Protein AF-0000000078171891 (afdb_homodimer)

Secondary structure (DSSP, 8-state):
-----HHHHHHHHTEEESS-S-SS----EEEEEEE-SS--TTHHHHHHHHTT-TTSEEEEEE--TT------TTSTTTT-B-------TTSHHHHHHHHHHHHHHHTSTTEEEEEEEETT-EESS-HHHHHHHHHT-SSBB---B---STTTGGG--GGGTTTS-GGG--B--S--EEEHHHHHHHHH--SSHHHHHHH--TTS-GGGTHHHHHHHHH-GGGB-SS-SEEE--TT-SSS---B-GGG--HHHHHHHHHS--EEETTEEES---SEEE-B-GGGHHHHHHHIIIII---/-----HHHHHHHHTEEESS-S-SS----EEEEEEE-SS--TTHHHHHHHHTT-TTSEEEEEE--TT------TTSTTTT-B-------TTSHHHHHHHHHHHHHHHTSTTEEEEEEEETT-EESS-HHHHHHHHHT-SSBEE--B---STTTGGG--GGGTTTS-GGG--B--S-EEEEHHHHHHHHH--SSHHHHHHH--TTS-GGGTHHHHHHHHH-GGGB-SS-SEEE--TT-SSS---B-GGG--HHHHHHHHHS--EEETTEEES---SEEE-B-GGGHHHHHHHIIIII---

Foldseek 3Di:
DDPDDLVRLLVLLLDDDPPPDDPDDAQAAAEEEEEEQEDQLQQVQVQLLCPPVPRRYAYAYAHDQPYDDDDDPPGSCPPRYDPYYDADWLACSVLSRVLSRLSVQSNDVSYFKYWYHYSQKHFQAGNVVVSVVLVPDQAKAWAWDQDDDCLWLVQDDCQLPPLADSVLWTFTDLIIMGTNVLSSVSSVDDRNSVSCNVRRGPPNRSSGTRSSSVCCVPPVVRYQNHHQEDFACPVDDPDTDEAACVRDDLVNSCCVQAVDFDDGVNHTDSRRHRMYDGYDSRNNVVCVVCCCVRHVRD/DDPDDLVRLLVLLLDDDPPPDDPDDAQAAAEEEEEEQEDQLQQVQVQLLCPPVPRRYAYAYAHDQPYDDDDDPVGSCPPRYDPYYDADFLACSVLSRVLSRLSVQSNDVSYFKYWYHYSQKHFQAGNVVVSVVLVPDQAKAWAWDQDDDCLWLVQDDCQLPPLADSVLWTFTDLIIMGTNVLSSVSSVDDRNSVSCNVRRGPPNRSSGTRSSSVCCVPPVVRHQNHHQEDFACVVDDPDTDEAACVQDDLVNSCCVQAVDWDDGVNHTDSRRHRMYDDYDSRNNVVCVVCCCVRHVRD

Sequence (596 aa):
MHNMNDVELFWRASFVPQIKTYPYRRVPKIAFMFLTKGPLPFAPLWERFFKGNEGLYSIYMHSLPSYVADYPPTSVFYKRQIPSKVAEWGMMSMCDAERRLLANALLDLSNERFILLSESCIPVQNFTTAYSYISHSRYSFMGSFDENGPYGRGRYNPNMAPEVNLTEWRKGAQWFEVNRELAVAIIQDSKYYPKFKKFCRPACYVDEHYFPTMLSINFPRLMANRTLTWVDWSRGGAHPATFGKNDVSERFFKKIIEGTNCTYNDQPTTRCFLFARKFAPSALEPLLALASRVFGIHMHNMNDVELFWRASFVPQIKTYPYRRVPKIAFMFLTKGPLPFAPLWERFFKGNEGLYSIYMHSLPSYVADYPPTSVFYKRQIPSKVAEWGMMSMCDAERRLLANALLDLSNERFILLSESCIPVQNFTTAYSYISHSRYSFMGSFDENGPYGRGRYNPNMAPEVNLTEWRKGAQWFEVNRELAVAIIQDSKYYPKFKKFCRPACYVDEHYFPTMLSINFPRLMANRTLTWVDWSRGGAHPATFGKNDVSERFFKKIIEGTNCTYNDQPTTRCFLFARKFAPSALEPLLALASRVFGIH

Radius of gyration: 30.43 Å; Cα contacts (8 Å, |Δi|>4): 1142; chains: 2; bounding box: 47×92×66 Å

Organism: Punica granatum (NCBI:txid22663)

pLDDT: mean 94.01, std 7.21, range [57.88, 98.94]

Solvent-accessible surface area (backbone atoms only — not comparable to full-atom values): 32105 Å² total; per-residue (Å²): 136,85,89,65,52,70,64,47,38,35,33,62,26,24,47,40,55,66,37,80,72,70,78,59,94,77,62,68,15,38,28,43,30,34,52,30,74,51,76,53,68,42,47,70,55,50,46,32,39,50,55,93,46,79,72,44,53,46,62,39,30,40,30,28,64,86,49,76,88,82,56,55,85,89,40,84,63,35,90,26,67,52,99,46,59,76,58,41,89,34,32,60,39,38,46,49,50,51,36,51,50,46,26,61,49,45,67,42,82,45,40,44,34,38,35,49,39,46,46,34,43,45,74,58,44,22,46,69,58,48,50,52,55,57,72,70,44,84,50,21,24,34,20,43,37,79,42,91,42,71,83,31,56,58,42,64,47,79,78,36,44,87,85,44,44,78,90,55,48,22,32,23,64,72,48,33,34,35,37,47,73,55,46,40,52,61,53,49,52,70,75,58,50,61,43,44,60,70,58,28,44,76,91,39,30,28,52,27,28,48,62,30,16,53,44,49,71,76,40,51,89,39,48,60,48,34,41,41,59,42,66,44,57,87,82,45,82,96,55,62,51,72,37,34,46,89,57,64,47,72,69,54,50,45,45,63,50,70,63,39,84,31,67,54,92,87,31,82,33,66,76,48,49,46,28,35,36,40,44,39,68,63,22,41,66,56,46,58,72,38,26,44,83,72,25,61,29,98,136,82,88,63,51,70,64,47,37,35,33,63,26,25,48,41,54,66,37,81,72,70,78,58,94,76,61,69,16,39,28,42,30,34,52,29,74,50,77,53,67,41,47,71,57,50,45,30,39,51,56,93,45,80,74,45,54,47,62,40,29,39,30,28,64,87,50,75,89,83,56,55,86,88,41,86,63,37,89,26,67,50,99,45,59,77,60,42,89,36,30,58,40,38,47,49,50,52,36,50,49,45,27,61,49,45,67,42,81,44,41,44,32,39,35,50,40,46,45,33,43,43,72,57,44,21,46,69,59,49,50,52,56,57,72,70,43,86,49,20,25,35,20,42,36,78,43,90,40,72,82,30,58,56,40,63,48,81,78,38,45,86,87,44,45,79,91,55,48,22,31,22,63,73,45,32,32,34,37,46,70,54,47,39,52,61,52,49,51,70,77,57,50,61,45,43,60,70,58,27,45,78,91,38,29,28,52,27,29,50,62,31,18,54,44,50,73,75,40,52,89,38,48,59,48,34,41,41,57,41,66,46,56,87,82,46,82,96,54,61,52,72,37,36,46,88,58,64,47,72,69,54,49,45,45,64,49,69,63,41,86,31,69,55,93,86,30,81,34,62,76,47,50,45,28,35,36,39,45,39,68,62,22,41,64,55,46,58,71,39,26,42,85,73,26,61,30,97

Structure (mmCIF, N/CA/C/O backbone):
data_AF-0000000078171891-model_v1
#
loop_
_entity.id
_entity.type
_entity.pdbx_description
1 polymer 'Glycosyltransferase BC10-like'
#
loop_
_atom_site.group_PDB
_atom_site.id
_atom_site.type_symbol
_atom_site.label_atom_id
_atom_site.label_alt_id
_atom_site.label_comp_id
_atom_site.label_asym_id
_atom_site.label_entity_id
_atom_site.label_seq_id
_atom_site.pdbx_PDB_ins_code
_atom_site.Cartn_x
_atom_site.Cartn_y
_atom_site.Cartn_z
_atom_site.occupancy
_atom_site.B_iso_or_equiv
_atom_site.auth_seq_id
_atom_site.auth_comp_id
_atom_site.auth_asym_id
_atom_site.auth_atom_id
_atom_site.pdbx_PDB_model_num
ATOM 1 N N . MET A 1 1 ? -5.391 17.688 -12.516 1 74.31 1 MET A N 1
ATOM 2 C CA . MET A 1 1 ? -6.461 17.453 -11.555 1 74.31 1 MET A CA 1
ATOM 3 C C . MET A 1 1 ? -7.219 16.172 -11.883 1 74.31 1 MET A C 1
ATOM 5 O O . MET A 1 1 ? -7.375 15.828 -13.062 1 74.31 1 MET A O 1
ATOM 9 N N . HIS A 1 2 ? -7.477 15.32 -10.945 1 84.5 2 HIS A N 1
ATOM 10 C CA . HIS A 1 2 ? -8.195 14.062 -11.156 1 84.5 2 HIS A CA 1
ATOM 11 C C . HIS A 1 2 ? -9.703 14.258 -11.023 1 84.5 2 HIS A C 1
ATOM 13 O O . HIS A 1 2 ? -10.156 15.32 -10.586 1 84.5 2 HIS A O 1
ATOM 19 N N . ASN A 1 3 ? -10.469 13.242 -11.523 1 89.31 3 ASN A N 1
ATOM 20 C CA . ASN A 1 3 ? -11.922 13.273 -11.438 1 89.31 3 ASN A CA 1
ATOM 21 C C . ASN A 1 3 ? -12.445 12.266 -10.422 1 89.31 3 ASN A C 1
ATOM 23 O O . ASN A 1 3 ? -13.602 11.844 -10.508 1 89.31 3 ASN A O 1
ATOM 27 N N . MET A 1 4 ? -11.703 11.93 -9.484 1 94.12 4 MET A N 1
ATOM 28 C CA . MET A 1 4 ? -12.086 10.938 -8.484 1 94.12 4 MET A CA 1
ATOM 29 C C . MET A 1 4 ? -13.055 11.539 -7.465 1 94.12 4 MET A C 1
ATOM 31 O O . MET A 1 4 ? -12.891 12.695 -7.051 1 94.12 4 MET A O 1
ATOM 35 N N . ASN A 1 5 ? -14.047 10.75 -7.09 1 94.75 5 ASN A N 1
ATOM 36 C CA . ASN A 1 5 ? -14.797 11.141 -5.902 1 94.75 5 ASN A CA 1
ATOM 37 C C . ASN A 1 5 ? -14.023 10.812 -4.625 1 94.75 5 ASN A C 1
ATOM 39 O O . ASN A 1 5 ? -12.93 10.258 -4.68 1 94.75 5 ASN A O 1
ATOM 43 N N . ASP A 1 6 ? -14.547 11.18 -3.516 1 95.69 6 ASP A N 1
ATOM 44 C CA . ASP A 1 6 ? -13.828 11.031 -2.254 1 95.69 6 ASP A CA 1
ATOM 45 C C . ASP A 1 6 ? -13.453 9.578 -1.999 1 95.69 6 ASP A C 1
ATOM 47 O O . ASP A 1 6 ? -12.336 9.273 -1.573 1 95.69 6 ASP A O 1
ATOM 51 N N . VAL A 1 7 ? -14.43 8.656 -2.225 1 96 7 VAL A N 1
ATOM 52 C CA . VAL A 1 7 ? -14.203 7.238 -1.951 1 96 7 VAL A CA 1
ATOM 53 C C . VAL A 1 7 ? -13.039 6.727 -2.795 1 96 7 VAL A C 1
ATOM 55 O O . VAL A 1 7 ? -12.133 6.07 -2.277 1 96 7 VAL A O 1
ATOM 58 N N . GLU A 1 8 ? -13.039 7.039 -4.082 1 96.56 8 GLU A N 1
ATOM 59 C CA . GLU A 1 8 ? -11.977 6.656 -5.004 1 96.56 8 GLU A CA 1
ATOM 60 C C . GLU A 1 8 ? -10.648 7.293 -4.605 1 96.56 8 GLU A C 1
ATOM 62 O O . GLU A 1 8 ? -9.609 6.633 -4.609 1 96.56 8 GLU A O 1
ATOM 67 N N . LEU A 1 9 ? -10.703 8.586 -4.297 1 97.69 9 LEU A N 1
ATOM 68 C CA . LEU A 1 9 ? -9.516 9.336 -3.932 1 97.69 9 LEU A CA 1
ATOM 69 C C . LEU A 1 9 ? -8.859 8.75 -2.686 1 97.69 9 LEU A C 1
ATOM 71 O O . LEU A 1 9 ? -7.648 8.516 -2.664 1 97.69 9 LEU A O 1
ATOM 75 N N . PHE A 1 10 ? -9.656 8.516 -1.638 1 98.19 10 PHE A N 1
ATOM 76 C CA . PHE A 1 10 ? -9.117 7.988 -0.39 1 98.19 10 PHE A CA 1
ATOM 77 C C . PHE A 1 10 ? -8.508 6.609 -0.605 1 98.19 10 PHE A C 1
ATOM 79 O O . PHE A 1 10 ? -7.434 6.309 -0.078 1 98.19 10 PHE A O 1
ATOM 86 N N . TRP A 1 11 ? -9.195 5.809 -1.406 1 97.5 11 TRP A N 1
ATOM 87 C CA . TRP A 1 11 ? -8.695 4.473 -1.711 1 97.5 11 TRP A CA 1
ATOM 88 C C . TRP A 1 11 ? -7.348 4.543 -2.412 1 97.5 11 TRP A C 1
ATOM 90 O O . TRP A 1 11 ? -6.379 3.908 -1.981 1 97.5 11 TRP A O 1
ATOM 100 N N . ARG A 1 12 ? -7.234 5.312 -3.432 1 96.75 12 ARG A N 1
ATOM 101 C CA . ARG A 1 12 ? -6 5.457 -4.191 1 96.75 12 ARG A CA 1
ATOM 102 C C . ARG A 1 12 ? -4.883 6.027 -3.324 1 96.75 12 ARG A C 1
ATOM 104 O O . ARG A 1 12 ? -3.742 5.566 -3.389 1 96.75 12 ARG A O 1
ATOM 111 N N . ALA A 1 13 ? -5.219 6.977 -2.535 1 98.06 13 ALA A N 1
ATOM 112 C CA . ALA A 1 13 ? -4.238 7.668 -1.697 1 98.06 13 ALA A CA 1
ATOM 113 C C . ALA A 1 13 ? -3.768 6.773 -0.554 1 98.06 13 ALA A C 1
ATOM 115 O O . ALA A 1 13 ? -2.762 7.066 0.097 1 98.06 13 ALA A O 1
ATOM 116 N N . SER A 1 14 ? -4.496 5.684 -0.324 1 98 14 SER A N 1
ATOM 117 C CA . SER A 1 14 ? -4.188 4.828 0.818 1 98 14 SER A CA 1
ATOM 118 C C . SER A 1 14 ? -3.123 3.795 0.464 1 98 14 SER A C 1
ATOM 120 O O . SER A 1 14 ? -2.723 2.992 1.31 1 98 14 SER A O 1
ATOM 122 N N . PHE A 1 15 ? -2.668 3.744 -0.81 1 97.19 15 PHE A N 1
ATOM 123 C CA . PHE A 1 15 ? -1.673 2.77 -1.24 1 97.19 15 PHE A CA 1
ATOM 124 C C . PHE A 1 15 ? -0.324 3.047 -0.587 1 97.19 15 PHE A C 1
ATOM 126 O O . PHE A 1 15 ? 0.174 4.172 -0.634 1 97.19 15 PHE A O 1
ATOM 133 N N . VAL A 1 16 ? 0.269 2.035 -0.006 1 97 16 VAL A N 1
ATOM 134 C CA . VAL A 1 16 ? 1.588 2.148 0.608 1 97 16 VAL A CA 1
ATOM 135 C C . VAL A 1 16 ? 2.492 1.027 0.102 1 97 16 VAL A C 1
ATOM 137 O O . VAL A 1 16 ? 2.055 -0.116 -0.041 1 97 16 VAL A O 1
ATOM 140 N N . PRO A 1 17 ? 3.721 1.381 -0.261 1 95.88 17 PRO A N 1
ATOM 141 C CA . PRO A 1 17 ? 4.656 0.323 -0.647 1 95.88 17 PRO A CA 1
ATOM 142 C C . PRO A 1 17 ? 5.031 -0.589 0.519 1 95.88 17 PRO A C 1
ATOM 144 O O . PRO A 1 17 ? 5.223 -0.115 1.642 1 95.88 17 PRO A O 1
ATOM 147 N N . GLN A 1 18 ? 5.07 -1.865 0.265 1 96 18 GLN A N 1
ATOM 148 C CA . GLN A 1 18 ? 5.496 -2.811 1.292 1 96 18 GLN A CA 1
ATOM 149 C C . GLN A 1 18 ? 7.016 -2.947 1.319 1 96 18 GLN A C 1
ATOM 151 O O . GLN A 1 18 ? 7.586 -3.412 2.309 1 96 18 GLN A O 1
ATOM 156 N N . ILE A 1 19 ? 7.613 -2.682 0.214 1 96.25 19 ILE A N 1
ATOM 157 C CA . ILE A 1 19 ? 9.055 -2.463 0.21 1 96.25 19 ILE A CA 1
ATOM 158 C C . ILE A 1 19 ? 9.359 -1.019 0.604 1 96.25 19 ILE A C 1
ATOM 160 O O . ILE A 1 19 ? 9.039 -0.086 -0.136 1 96.25 19 ILE A O 1
ATOM 164 N N . LYS A 1 20 ? 10.055 -0.782 1.714 1 91.69 20 LYS A N 1
ATOM 165 C CA . LYS A 1 20 ? 10.18 0.537 2.328 1 91.69 20 LYS A CA 1
ATOM 166 C C . LYS A 1 20 ? 11.273 1.356 1.659 1 91.69 20 LYS A C 1
ATOM 168 O O . LYS A 1 20 ? 11.211 2.588 1.637 1 91.69 20 LYS A O 1
ATOM 173 N N . THR A 1 21 ? 12.25 0.623 1.102 1 91.62 21 THR A N 1
ATOM 174 C CA . THR A 1 21 ? 13.367 1.319 0.471 1 91.62 21 THR A CA 1
ATOM 175 C C . THR A 1 21 ? 12.992 1.787 -0.931 1 91.62 21 THR A C 1
ATOM 177 O O . THR A 1 21 ? 12.609 0.978 -1.78 1 91.62 21 THR A O 1
ATOM 180 N N . TYR A 1 22 ? 13.086 3.047 -1.17 1 91.81 22 TYR A N 1
ATOM 181 C CA . TYR A 1 22 ? 12.797 3.594 -2.492 1 91.81 22 TYR A CA 1
ATOM 182 C C . TYR A 1 22 ? 13.875 3.201 -3.49 1 91.81 22 TYR A C 1
ATOM 184 O O . TYR A 1 22 ? 15.062 3.199 -3.16 1 91.81 22 TYR A O 1
ATOM 192 N N . PRO A 1 23 ? 13.547 2.846 -4.703 1 93.25 23 PRO A N 1
ATOM 193 C CA . PRO A 1 23 ? 14.516 2.418 -5.715 1 93.25 23 PRO A CA 1
ATOM 194 C C . PRO A 1 23 ? 15.227 3.592 -6.387 1 93.25 23 PRO A C 1
ATOM 196 O O . PRO A 1 23 ? 16.031 3.391 -7.293 1 93.25 23 PRO A O 1
ATOM 199 N N . TYR A 1 24 ? 14.953 4.812 -6.039 1 89.81 24 TYR A N 1
ATOM 200 C CA . TYR A 1 24 ? 15.586 6.031 -6.527 1 89.81 24 TYR A CA 1
ATOM 201 C C . TYR A 1 24 ? 15.82 7.02 -5.391 1 89.81 24 TYR A C 1
ATOM 203 O O . TYR A 1 24 ? 15.227 6.891 -4.316 1 89.81 24 TYR A O 1
ATOM 211 N N . ARG A 1 25 ? 16.781 7.902 -5.59 1 88.56 25 ARG A N 1
ATOM 212 C CA . ARG A 1 25 ? 17 8.969 -4.617 1 88.56 25 ARG A CA 1
ATOM 213 C C . ARG A 1 25 ? 15.82 9.938 -4.598 1 88.56 25 ARG A C 1
ATOM 215 O O . ARG A 1 25 ? 15.477 10.523 -5.621 1 88.56 25 ARG A O 1
ATOM 222 N N . ARG A 1 26 ? 15.039 9.906 -3.404 1 87.38 26 ARG A N 1
ATOM 223 C CA . ARG A 1 26 ? 13.883 10.789 -3.281 1 87.38 26 ARG A CA 1
ATOM 224 C C . ARG A 1 26 ? 14.242 12.055 -2.518 1 87.38 26 ARG A C 1
ATOM 226 O O . ARG A 1 26 ? 15.07 12.031 -1.611 1 87.38 26 ARG A O 1
ATOM 233 N N . VAL A 1 27 ? 13.727 13.164 -2.975 1 93.31 27 VAL A N 1
ATOM 234 C CA . VAL A 1 27 ? 13.758 14.406 -2.211 1 93.31 27 VAL A CA 1
ATOM 235 C C . VAL A 1 27 ? 12.453 14.57 -1.43 1 93.31 27 VAL A C 1
ATOM 237 O O . VAL A 1 27 ? 11.414 14.883 -2.008 1 93.31 27 VAL A O 1
ATOM 240 N N . PRO A 1 28 ? 12.531 14.266 -0.223 1 96.19 28 PRO A N 1
ATOM 241 C CA . PRO A 1 28 ? 11.312 14.398 0.575 1 96.19 28 PRO A CA 1
ATOM 242 C C . PRO A 1 28 ? 10.75 15.82 0.563 1 96.19 28 PRO A C 1
ATOM 244 O O . PRO A 1 28 ? 11.5 16.781 0.718 1 96.19 28 PRO A O 1
ATOM 247 N N . LYS A 1 29 ? 9.453 15.93 0.35 1 98.56 29 LYS A N 1
ATOM 248 C CA . LYS A 1 29 ? 8.781 17.234 0.322 1 98.56 29 LYS A CA 1
ATOM 249 C C . LYS A 1 29 ? 7.867 17.406 1.533 1 98.56 29 LYS A C 1
ATOM 251 O O . LYS A 1 29 ? 7.488 16.422 2.178 1 98.56 29 LYS A O 1
ATOM 256 N N . ILE A 1 30 ? 7.602 18.641 1.823 1 98.88 30 ILE A N 1
ATOM 257 C CA . ILE A 1 30 ? 6.531 19 2.748 1 98.88 30 ILE A 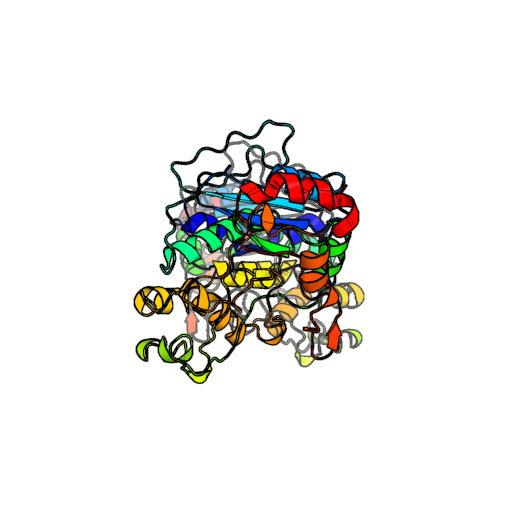CA 1
ATOM 258 C C . ILE A 1 30 ? 5.328 19.516 1.968 1 98.88 30 ILE A C 1
ATOM 260 O O . ILE A 1 30 ? 5.461 20.406 1.131 1 98.88 30 ILE A O 1
ATOM 264 N N . ALA A 1 31 ? 4.223 18.875 2.188 1 98.88 31 ALA A N 1
ATOM 265 C CA . ALA A 1 31 ? 2.98 19.344 1.585 1 98.88 31 ALA A CA 1
ATOM 266 C C . ALA A 1 31 ? 2.322 20.406 2.453 1 98.88 31 ALA A C 1
ATOM 268 O O . ALA A 1 31 ? 1.931 20.141 3.59 1 98.88 31 ALA A O 1
ATOM 269 N N . PHE A 1 32 ? 2.225 21.594 1.959 1 98.94 32 PHE A N 1
ATOM 270 C CA . PHE A 1 32 ? 1.485 22.672 2.604 1 98.94 32 PHE A CA 1
ATOM 271 C C . PHE A 1 32 ? 0.035 22.688 2.137 1 98.94 32 PHE A C 1
ATOM 273 O O . PHE A 1 32 ? -0.242 22.953 0.961 1 98.94 32 PHE A O 1
ATOM 280 N N . MET A 1 33 ? -0.851 22.422 3.037 1 98.88 33 MET A N 1
ATOM 281 C CA . MET A 1 33 ? -2.27 22.266 2.727 1 98.88 33 MET A CA 1
ATOM 282 C C . MET A 1 33 ? -3.08 23.422 3.309 1 98.88 33 MET A C 1
ATOM 284 O O . MET A 1 33 ? -3.186 23.547 4.531 1 98.88 33 MET A O 1
ATOM 288 N N . PHE A 1 34 ? -3.637 24.188 2.463 1 98.69 34 PHE A N 1
ATOM 289 C CA . PHE A 1 34 ? -4.398 25.359 2.881 1 98.69 34 PHE A CA 1
ATOM 290 C C . PHE A 1 34 ? -5.895 25.062 2.852 1 98.69 34 PHE A C 1
ATOM 292 O O . PHE A 1 34 ? -6.461 24.812 1.788 1 98.69 34 PHE A O 1
ATOM 299 N N . LEU A 1 35 ? -6.504 25 3.982 1 98.19 35 LEU A N 1
ATOM 300 C CA . LEU A 1 35 ? -7.957 24.953 4.121 1 98.19 35 LEU A CA 1
ATOM 301 C C . LEU A 1 35 ? -8.539 26.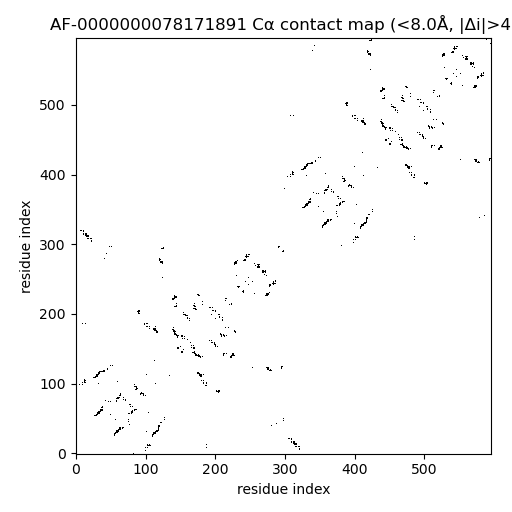359 4.246 1 98.19 35 LEU A C 1
ATOM 303 O O . LEU A 1 35 ? -8.391 27 5.285 1 98.19 35 LEU A O 1
ATOM 307 N N . THR A 1 36 ? -9.227 26.844 3.199 1 96.38 36 THR A N 1
ATOM 308 C CA . THR A 1 36 ? -9.594 28.266 3.137 1 96.38 36 THR A CA 1
ATOM 309 C C . THR A 1 36 ? -11.047 28.422 2.705 1 96.38 36 THR A C 1
ATOM 311 O O . THR A 1 36 ? -11.641 27.5 2.158 1 96.38 36 THR A O 1
ATOM 314 N N . LYS A 1 37 ? -11.578 29.531 3.01 1 91.19 37 LYS A N 1
ATOM 315 C CA . LYS A 1 37 ? -12.898 29.875 2.498 1 91.19 37 LYS A CA 1
ATOM 316 C C . LYS A 1 37 ? -12.82 30.406 1.068 1 91.19 37 LYS A C 1
ATOM 318 O O . LYS A 1 37 ? -13.781 30.297 0.309 1 91.19 37 LYS A O 1
ATOM 323 N N . GLY A 1 38 ? -11.648 30.984 0.731 1 91.69 38 GLY A N 1
ATOM 324 C CA . GLY A 1 38 ? -11.422 31.578 -0.574 1 91.69 38 GLY A CA 1
ATOM 325 C C . GLY A 1 38 ? -10 32.062 -0.766 1 91.69 38 GLY A C 1
ATOM 326 O O . GLY A 1 38 ? -9.055 31.281 -0.761 1 91.69 38 GLY A O 1
ATOM 327 N N . PRO A 1 39 ? -9.906 33.438 -0.76 1 90 39 PRO A N 1
ATOM 328 C CA . PRO A 1 39 ? -8.586 34 -1.056 1 90 39 PRO A CA 1
ATOM 329 C C . PRO A 1 39 ? -7.578 33.75 0.067 1 90 39 PRO A C 1
ATOM 331 O O . PRO A 1 39 ? -7.965 33.594 1.228 1 90 39 PRO A O 1
ATOM 334 N N . LEU A 1 40 ? -6.297 33.688 -0.331 1 96.69 40 LEU A N 1
ATOM 335 C CA . LEU A 1 40 ? -5.176 33.688 0.605 1 96.69 40 LEU A CA 1
ATOM 336 C C . LEU A 1 40 ? -4.566 35.094 0.724 1 96.69 40 LEU A C 1
ATOM 338 O O . LEU A 1 40 ? -3.639 35.438 -0.013 1 96.69 40 LEU A O 1
ATOM 342 N N . PRO A 1 41 ? -5.012 35.844 1.708 1 96.81 41 PRO A N 1
ATOM 343 C CA . PRO A 1 41 ? -4.539 37.219 1.818 1 96.81 41 PRO A CA 1
ATOM 344 C C . PRO A 1 41 ? -3.023 37.312 1.99 1 96.81 41 PRO A C 1
ATOM 346 O O . PRO A 1 41 ? -2.418 38.312 1.625 1 96.81 41 PRO A O 1
ATOM 349 N N . PHE A 1 42 ? -2.438 36.312 2.398 1 98.19 42 PHE A N 1
ATOM 350 C CA . PHE A 1 42 ? -1.012 36.375 2.697 1 98.19 42 PHE A CA 1
ATOM 351 C C . PHE A 1 42 ? -0.205 35.625 1.648 1 98.19 42 PHE A C 1
ATOM 353 O O . PHE A 1 42 ? 0.932 35.219 1.902 1 98.19 42 PHE A O 1
ATOM 360 N N . ALA A 1 43 ? -0.8 35.406 0.476 1 97.75 43 ALA A N 1
ATOM 361 C CA . ALA A 1 43 ? -0.119 34.719 -0.622 1 97.75 43 ALA A CA 1
ATOM 362 C C . ALA A 1 43 ? 1.232 35.375 -0.914 1 97.75 43 ALA A C 1
ATOM 364 O O . ALA A 1 43 ? 2.24 34.656 -1.061 1 97.75 43 ALA A O 1
ATOM 365 N N . PRO A 1 44 ? 1.301 36.719 -0.88 1 97.56 44 PRO A N 1
ATOM 366 C CA . PRO A 1 44 ? 2.602 37.344 -1.172 1 97.56 44 PRO A CA 1
ATOM 367 C C . PRO A 1 44 ? 3.668 36.969 -0.142 1 97.56 44 PRO A C 1
ATOM 369 O O . PRO A 1 44 ? 4.836 36.781 -0.495 1 97.56 44 PRO A O 1
ATOM 372 N N . LEU A 1 45 ? 3.281 36.906 1.096 1 98.12 45 LEU A N 1
ATOM 373 C CA . LEU A 1 45 ? 4.219 36.5 2.143 1 98.12 45 LEU A CA 1
ATOM 374 C C . LEU A 1 45 ? 4.641 35.062 1.979 1 98.12 45 LEU A C 1
ATOM 376 O O . LEU A 1 45 ? 5.828 34.75 2.09 1 98.12 45 LEU A O 1
ATOM 380 N N . TRP A 1 46 ? 3.721 34.156 1.683 1 98.62 46 TRP A N 1
ATOM 381 C CA . TRP A 1 46 ? 4 32.75 1.476 1 98.62 46 TRP A CA 1
ATOM 382 C C . TRP A 1 46 ? 4.883 32.531 0.248 1 98.62 46 TRP A C 1
ATOM 384 O O . TRP A 1 46 ? 5.75 31.672 0.241 1 98.62 46 TRP A O 1
ATOM 394 N N . GLU A 1 47 ? 4.613 33.312 -0.788 1 98.25 47 GLU A N 1
ATOM 395 C CA . GLU A 1 47 ? 5.441 33.219 -1.986 1 98.25 47 GLU A CA 1
ATOM 396 C C . GLU A 1 47 ? 6.906 33.531 -1.67 1 98.25 47 GLU A C 1
ATOM 398 O O . GLU A 1 47 ? 7.801 32.812 -2.156 1 98.25 47 GLU A O 1
ATOM 403 N N . ARG A 1 48 ? 7.129 34.5 -0.808 1 97.94 48 ARG A N 1
ATOM 404 C CA . ARG A 1 48 ? 8.492 34.781 -0.365 1 97.94 48 ARG A CA 1
ATOM 405 C C . ARG A 1 48 ? 9.047 33.625 0.472 1 97.94 48 ARG A C 1
ATOM 407 O O . ARG A 1 48 ? 10.203 33.25 0.322 1 97.94 48 ARG A O 1
ATOM 414 N N . PHE A 1 49 ? 8.203 33.094 1.239 1 98.31 49 PHE A N 1
ATOM 415 C CA . PHE A 1 49 ? 8.578 31.984 2.094 1 98.31 49 PHE A CA 1
ATOM 416 C C . PHE A 1 49 ? 9.078 30.812 1.26 1 98.31 49 PHE A C 1
ATOM 418 O O . PHE A 1 49 ? 10.086 30.188 1.594 1 98.31 49 PHE A O 1
ATOM 425 N N . PHE A 1 50 ? 8.43 30.531 0.119 1 98.62 50 PHE A N 1
ATOM 426 C CA . PHE A 1 50 ? 8.703 29.359 -0.692 1 98.62 50 PHE A CA 1
ATOM 427 C C . PHE A 1 50 ? 9.82 29.625 -1.688 1 98.62 50 PHE A C 1
ATOM 429 O O . PHE A 1 50 ? 10.406 28.703 -2.248 1 98.62 50 PHE A O 1
ATOM 436 N N . LYS A 1 51 ? 10.062 30.906 -1.931 1 97.38 51 LYS A N 1
ATOM 437 C CA . LYS A 1 51 ? 10.984 31.297 -2.99 1 97.38 51 LYS A CA 1
ATOM 438 C C . LYS A 1 51 ? 12.359 30.672 -2.787 1 97.38 51 LYS A C 1
ATOM 440 O O . LYS A 1 51 ? 12.922 30.734 -1.692 1 97.38 51 LYS A O 1
ATOM 445 N N . GLY A 1 52 ? 12.891 30.062 -3.83 1 96.88 52 GLY A N 1
ATOM 446 C CA . GLY A 1 52 ? 14.227 29.5 -3.795 1 96.88 52 GLY A CA 1
ATOM 447 C C . GLY A 1 52 ? 14.266 28.078 -3.266 1 96.88 52 GLY A C 1
ATOM 448 O O . GLY A 1 52 ? 15.336 27.469 -3.184 1 96.88 52 GLY A O 1
ATOM 449 N N . ASN A 1 53 ? 13.172 27.531 -2.926 1 97.94 53 ASN A N 1
ATOM 450 C CA . ASN A 1 53 ? 13.117 26.188 -2.35 1 97.94 53 ASN A CA 1
ATOM 451 C C . ASN A 1 53 ? 12.242 25.25 -3.184 1 97.94 53 ASN A C 1
ATOM 453 O O . ASN A 1 53 ? 11.617 24.344 -2.646 1 97.94 53 ASN A O 1
ATOM 457 N N . GLU A 1 54 ? 12.359 25.547 -4.445 1 95.69 54 GLU A N 1
ATOM 458 C CA . GLU A 1 54 ? 11.578 24.75 -5.387 1 95.69 54 GLU A CA 1
ATOM 459 C C . GLU A 1 54 ? 11.961 23.281 -5.316 1 95.69 54 GLU A C 1
ATOM 461 O O . GLU A 1 54 ? 13.141 22.938 -5.227 1 95.69 54 GLU A O 1
ATOM 466 N N . GLY A 1 55 ? 11.078 22.391 -5.266 1 96.62 55 GLY A N 1
ATOM 467 C CA . GLY A 1 55 ? 11.32 20.953 -5.219 1 96.62 55 GLY A CA 1
ATOM 468 C C . GLY A 1 55 ? 11.219 20.375 -3.822 1 96.62 55 GLY A C 1
ATOM 469 O O . GLY A 1 55 ? 11.203 19.156 -3.648 1 96.62 55 GLY A O 1
ATOM 470 N N . LEU A 1 56 ? 11.133 21.234 -2.812 1 98.44 56 LEU A N 1
ATOM 471 C CA . LEU A 1 56 ? 11.133 20.766 -1.432 1 98.44 56 LEU A CA 1
ATOM 472 C C . LEU A 1 56 ? 9.742 20.859 -0.822 1 98.44 56 LEU A C 1
ATOM 474 O O . LEU A 1 56 ? 9.539 20.484 0.339 1 98.44 56 LEU A O 1
ATOM 478 N N . TYR A 1 57 ? 8.836 21.344 -1.673 1 98.69 57 TYR A N 1
ATOM 479 C CA . TYR A 1 57 ? 7.484 21.516 -1.152 1 98.69 57 TYR A CA 1
ATOM 480 C C . TYR A 1 57 ? 6.449 21.25 -2.238 1 98.69 57 TYR A C 1
ATOM 482 O O . TYR A 1 57 ? 6.781 21.203 -3.426 1 98.69 57 TYR A O 1
ATOM 490 N N . SER A 1 58 ? 5.266 20.969 -1.821 1 98.5 58 SER A N 1
ATOM 491 C CA . SER A 1 58 ? 4.055 20.984 -2.633 1 98.5 58 SER A CA 1
ATOM 492 C C . SER A 1 58 ? 2.941 21.781 -1.955 1 98.5 58 SER A C 1
ATOM 494 O O . SER A 1 58 ? 2.977 21.984 -0.741 1 98.5 58 SER A O 1
ATOM 496 N N . ILE A 1 59 ? 2.025 22.281 -2.717 1 98.69 59 ILE A N 1
ATOM 497 C CA . ILE A 1 59 ? 0.954 23.109 -2.18 1 98.69 59 ILE A CA 1
ATOM 498 C C . ILE A 1 59 ? -0.398 22.562 -2.633 1 98.69 59 ILE A C 1
ATOM 500 O O . ILE A 1 59 ? -0.562 22.172 -3.791 1 98.69 59 ILE A O 1
ATOM 504 N N . TYR A 1 60 ? -1.294 22.484 -1.768 1 98.38 60 TYR A N 1
ATOM 505 C CA . TYR A 1 60 ? -2.676 22.094 -2.023 1 98.38 60 TYR A CA 1
ATOM 506 C C . TYR A 1 60 ? -3.646 23.062 -1.349 1 98.38 60 TYR A C 1
ATOM 508 O O . TYR A 1 60 ? -3.422 23.484 -0.212 1 98.38 60 TYR A O 1
ATOM 516 N N . MET A 1 61 ? -4.738 23.391 -2.002 1 97.81 61 MET A N 1
ATOM 517 C CA . MET A 1 61 ? -5.711 24.344 -1.464 1 97.81 61 MET A CA 1
ATOM 518 C C . MET A 1 61 ? -7.125 23.781 -1.544 1 97.81 61 MET A C 1
ATOM 520 O O . MET A 1 61 ? -7.551 23.312 -2.6 1 97.81 61 MET A O 1
ATOM 524 N N . HIS A 1 62 ? -7.766 23.672 -0.509 1 98 62 HIS A N 1
ATOM 525 C CA . HIS A 1 62 ? -9.195 23.391 -0.414 1 98 62 HIS A CA 1
ATOM 526 C C . HIS A 1 62 ? -9.984 24.641 -0.087 1 98 62 HIS A C 1
ATOM 528 O O . HIS A 1 62 ? -9.914 25.156 1.035 1 98 62 HIS A O 1
ATOM 534 N N . SER A 1 63 ? -10.75 25.172 -0.991 1 96 63 SER A N 1
ATOM 535 C CA . SER A 1 63 ? -11.57 26.359 -0.826 1 96 63 SER A CA 1
ATOM 536 C C . SER A 1 63 ? -13.055 26.031 -0.99 1 96 63 SER A C 1
ATOM 538 O O . SER A 1 63 ? -13.414 24.906 -1.297 1 96 63 SER A O 1
ATOM 540 N N . LEU A 1 64 ? -13.852 27.031 -0.645 1 93.75 64 LEU A N 1
ATOM 541 C CA . LEU A 1 64 ? -15.258 26.844 -0.999 1 93.75 64 LEU A CA 1
ATOM 542 C C . LEU A 1 64 ? -15.406 26.594 -2.494 1 93.75 64 LEU A C 1
ATOM 544 O O . LEU A 1 64 ? -14.711 27.203 -3.309 1 93.75 64 LEU A O 1
ATOM 548 N N . PRO A 1 65 ? -16.297 25.703 -2.803 1 91.56 65 PRO A N 1
ATOM 549 C CA . PRO A 1 65 ? -16.438 25.328 -4.211 1 91.56 65 PRO A CA 1
ATOM 550 C C . PRO A 1 65 ? -16.75 26.516 -5.109 1 91.56 65 PRO A C 1
ATOM 552 O O . PRO A 1 65 ? -16.406 26.516 -6.297 1 91.56 65 PRO A O 1
ATOM 555 N N . SER A 1 66 ? -17.328 27.531 -4.59 1 91.06 66 SER A N 1
ATOM 556 C CA . SER A 1 66 ? -17.719 28.703 -5.375 1 91.06 66 SER A CA 1
ATOM 557 C C . SER A 1 66 ? -16.531 29.594 -5.66 1 91.06 66 SER A C 1
ATOM 559 O O . SER A 1 66 ? -16.594 30.469 -6.535 1 91.06 66 SER A O 1
ATOM 561 N N . TYR A 1 67 ? -15.547 29.359 -4.957 1 92.69 67 TYR A N 1
ATOM 562 C CA . TYR A 1 67 ? -14.352 30.188 -5.145 1 92.69 67 TYR A CA 1
ATOM 563 C C . TYR A 1 67 ? -13.453 29.594 -6.227 1 92.69 67 TYR A C 1
ATOM 565 O O . TYR A 1 67 ? -13.156 28.406 -6.219 1 92.69 67 TYR A O 1
ATOM 573 N N . VAL A 1 68 ? -13.047 30.422 -7.164 1 90.44 68 VAL A N 1
ATOM 574 C CA . VAL A 1 68 ? -12.086 30.031 -8.195 1 90.44 68 VAL A CA 1
ATOM 575 C C . VAL A 1 68 ? -10.805 30.844 -8.031 1 90.44 68 VAL A C 1
ATOM 577 O O . VAL A 1 68 ? -10.797 32.062 -8.258 1 90.44 68 VAL A O 1
ATOM 580 N N . ALA A 1 69 ? -9.797 30.188 -7.668 1 89.12 69 ALA A N 1
ATOM 581 C CA . ALA A 1 69 ? -8.516 30.859 -7.461 1 89.12 69 ALA A CA 1
ATOM 582 C C . ALA A 1 69 ? -7.961 31.391 -8.781 1 89.12 69 ALA A C 1
ATOM 584 O O . ALA A 1 69 ? -8.008 30.703 -9.805 1 89.12 69 ALA A O 1
ATOM 585 N N . ASP A 1 70 ? -7.523 32.625 -8.805 1 91.44 70 ASP A N 1
ATOM 586 C CA . ASP A 1 70 ? -6.973 33.25 -9.992 1 91.44 70 ASP A CA 1
ATOM 587 C C . ASP A 1 70 ? -5.559 33.781 -9.742 1 91.44 70 ASP A C 1
ATOM 589 O O . ASP A 1 70 ? -5.293 34.969 -9.883 1 91.44 70 ASP A O 1
ATOM 593 N N . TYR A 1 71 ? -4.68 32.875 -9.43 1 94.81 71 TYR A N 1
ATOM 594 C CA . TYR A 1 71 ? -3.273 33.25 -9.258 1 94.81 71 TYR A CA 1
ATOM 595 C C . TYR A 1 71 ? -2.529 33.188 -10.594 1 94.81 71 TYR A C 1
ATOM 597 O O . TYR A 1 71 ? -2.814 32.344 -11.43 1 94.81 71 TYR A O 1
ATOM 605 N N . PRO A 1 72 ? -1.593 34.125 -10.82 1 95.5 72 PRO A N 1
ATOM 606 C CA . PRO A 1 72 ? -0.819 34.094 -12.062 1 95.5 72 PRO A CA 1
ATOM 607 C C . PRO A 1 72 ? 0.091 32.875 -12.141 1 95.5 72 PRO A C 1
ATOM 609 O O . PRO A 1 72 ? 0.456 32.281 -11.117 1 95.5 72 PRO A O 1
ATOM 612 N N . PRO A 1 73 ? 0.466 32.438 -13.336 1 95.69 73 PRO A N 1
ATOM 613 C CA . PRO A 1 73 ? 1.302 31.25 -13.539 1 95.69 73 PRO A CA 1
ATOM 614 C C . PRO A 1 73 ? 2.625 31.328 -12.773 1 95.69 73 PRO A C 1
ATOM 616 O O . PRO A 1 73 ? 3.238 30.297 -12.492 1 95.69 73 PRO A O 1
ATOM 619 N N . THR A 1 74 ? 3.082 32.5 -12.414 1 96.19 74 THR A N 1
ATOM 620 C CA . THR A 1 74 ? 4.352 32.688 -11.711 1 96.19 74 THR A CA 1
ATOM 621 C C . THR A 1 74 ? 4.176 32.438 -10.219 1 96.19 74 THR A C 1
ATOM 623 O O . THR A 1 74 ? 5.16 32.281 -9.492 1 96.19 74 THR A O 1
ATOM 626 N N . SER A 1 75 ? 2.977 32.406 -9.781 1 97.19 75 SER A N 1
ATOM 627 C CA . SER A 1 75 ? 2.707 32.188 -8.359 1 97.19 75 SER A CA 1
ATOM 628 C C . SER A 1 75 ? 2.836 30.719 -7.98 1 97.19 75 SER A C 1
ATOM 630 O O . SER A 1 75 ? 2.441 29.828 -8.742 1 97.19 75 SER A O 1
ATOM 632 N N . VAL A 1 76 ? 3.289 30.453 -6.805 1 97.81 76 VAL A N 1
ATOM 633 C CA . VAL A 1 76 ? 3.389 29.078 -6.297 1 97.81 76 VAL A CA 1
ATOM 634 C C . VAL A 1 76 ? 1.99 28.516 -6.043 1 97.81 76 VAL A C 1
ATOM 636 O O . VAL A 1 76 ? 1.82 27.312 -5.875 1 97.81 76 VAL A O 1
ATOM 639 N N . PHE A 1 77 ? 0.978 29.375 -6.07 1 97.69 77 PHE A N 1
ATOM 640 C CA . PHE A 1 77 ? -0.391 28.953 -5.789 1 97.69 77 PHE A CA 1
ATOM 641 C C . PHE A 1 77 ? -1.155 28.703 -7.082 1 97.69 77 PHE A C 1
ATOM 643 O O . PHE A 1 77 ? -2.336 28.344 -7.047 1 97.69 77 PHE A O 1
ATOM 650 N N . TYR A 1 78 ? -0.49 28.844 -8.219 1 96.56 78 TYR A N 1
ATOM 651 C CA . TYR A 1 78 ? -1.12 28.656 -9.523 1 96.56 78 TYR A CA 1
ATOM 652 C C . TYR A 1 78 ? -1.614 27.219 -9.68 1 96.56 78 TYR A C 1
ATOM 654 O O . TYR A 1 78 ? -0.831 26.266 -9.578 1 96.56 78 TYR A O 1
ATOM 662 N N . LYS A 1 79 ? -2.918 27.016 -9.867 1 95 79 LYS A N 1
ATOM 663 C CA . LYS A 1 79 ? -3.574 25.734 -10.141 1 95 79 LYS A CA 1
ATOM 664 C C . LYS A 1 79 ? -3.311 24.734 -9.023 1 95 79 LYS A C 1
ATOM 666 O O . LYS A 1 79 ? -2.994 23.578 -9.281 1 95 79 LYS A O 1
ATOM 671 N N . ARG A 1 80 ? -3.404 25.219 -7.785 1 96.56 80 ARG A N 1
ATOM 672 C CA . ARG A 1 80 ? -3.148 24.344 -6.645 1 96.56 80 ARG A CA 1
ATOM 673 C C . ARG A 1 80 ? -4.445 24 -5.918 1 96.56 80 ARG A C 1
ATOM 675 O O . ARG A 1 80 ? -4.422 23.312 -4.898 1 96.56 80 ARG A O 1
ATOM 682 N N . GLN A 1 81 ? -5.543 24.469 -6.426 1 95.5 81 GLN A N 1
ATOM 683 C CA . GLN A 1 81 ? -6.84 24.141 -5.848 1 95.5 81 GLN A CA 1
ATOM 684 C C . GLN A 1 81 ? -7.234 22.703 -6.168 1 95.5 81 GLN A C 1
ATOM 686 O O . GLN A 1 81 ? -7.137 22.266 -7.316 1 95.5 81 GLN A O 1
ATOM 691 N N . ILE A 1 82 ? -7.652 21.969 -5.176 1 96.12 82 ILE A N 1
ATOM 692 C CA . ILE A 1 82 ? -8.141 20.609 -5.379 1 96.12 82 ILE A CA 1
ATOM 693 C C . ILE A 1 82 ? -9.648 20.625 -5.578 1 96.12 82 ILE A C 1
ATOM 695 O O . ILE A 1 82 ? -10.305 21.641 -5.301 1 96.12 82 ILE A O 1
ATOM 699 N N . PRO A 1 83 ? -10.25 19.516 -6.098 1 93.25 83 PRO A N 1
ATOM 700 C CA . PRO A 1 83 ? -11.711 19.438 -6.07 1 93.25 83 PRO A CA 1
ATOM 701 C C . PRO A 1 83 ? -12.281 19.484 -4.652 1 93.25 83 PRO A C 1
ATOM 703 O O . PRO A 1 83 ? -12.078 18.547 -3.869 1 93.25 83 PRO A O 1
ATOM 706 N N . SER A 1 84 ? -12.945 20.625 -4.391 1 93.62 84 SER A N 1
ATOM 707 C CA . SER A 1 84 ? -13.336 20.922 -3.016 1 93.62 84 SER A CA 1
ATOM 708 C C . SER A 1 84 ? -14.836 20.719 -2.816 1 93.62 84 SER A C 1
ATOM 710 O O . SER A 1 84 ? -15.578 20.562 -3.787 1 93.62 84 SER A O 1
ATOM 712 N N . LYS A 1 85 ? -15.297 20.531 -1.6 1 95.06 85 LYS A N 1
ATOM 713 C CA . LYS A 1 85 ? -16.688 20.516 -1.143 1 95.06 85 LYS A CA 1
ATOM 714 C C . LYS A 1 85 ? -16.891 21.5 0.003 1 95.06 85 LYS A C 1
ATOM 716 O O . LYS A 1 85 ? -15.93 22 0.583 1 95.06 85 LYS A O 1
ATOM 721 N N . VAL A 1 86 ? -18.109 21.703 0.254 1 95.31 86 VAL A N 1
ATOM 722 C CA . VAL A 1 86 ? -18.438 22.625 1.337 1 95.31 86 VAL A CA 1
ATOM 723 C C . VAL A 1 86 ? -17.953 22.062 2.668 1 95.31 86 VAL A C 1
ATOM 725 O O . VAL A 1 86 ? -18.141 20.875 2.945 1 95.31 86 VAL A O 1
ATOM 728 N N . ALA A 1 87 ? -17.281 22.875 3.396 1 93.94 87 ALA A N 1
ATOM 729 C CA . ALA A 1 87 ? -16.812 22.547 4.738 1 93.94 87 ALA A CA 1
ATOM 730 C C . ALA A 1 87 ? -17.328 23.547 5.766 1 93.94 87 ALA A C 1
ATOM 732 O O . ALA A 1 87 ? -17.188 24.766 5.586 1 93.94 87 ALA A O 1
ATOM 733 N N . GLU A 1 88 ? -17.922 22.984 6.781 1 92.25 88 GLU A N 1
ATOM 734 C CA . GLU A 1 88 ? -18.484 23.828 7.836 1 92.25 88 GLU A CA 1
ATOM 735 C C . GLU A 1 88 ? -17.797 23.562 9.172 1 92.25 88 GLU A C 1
ATOM 737 O O . GLU A 1 88 ? -17.641 22.406 9.586 1 92.25 88 GLU A O 1
ATOM 742 N N . TRP A 1 89 ? -17.5 24.703 9.805 1 88.31 89 TRP A N 1
ATOM 743 C CA . TRP A 1 89 ? -16.812 24.609 11.086 1 88.31 89 TRP A CA 1
ATOM 744 C C . TRP A 1 89 ? -17.641 23.844 12.102 1 88.31 89 TRP A C 1
ATOM 746 O O . TRP A 1 89 ? -18.859 24.062 12.211 1 88.31 89 TRP A O 1
ATOM 756 N N . GLY A 1 90 ? -16.938 22.922 12.805 1 91.62 90 GLY A N 1
ATOM 757 C CA . GLY A 1 90 ? -17.594 22.141 13.844 1 91.62 90 GLY A CA 1
ATOM 758 C C . GLY A 1 90 ? -18.312 20.922 13.32 1 91.62 90 GLY A C 1
ATOM 759 O O . GLY A 1 90 ? -18.75 20.062 14.102 1 91.62 90 GLY A O 1
ATOM 760 N N . MET A 1 91 ? -18.391 20.859 12.023 1 94.44 91 MET A N 1
ATOM 761 C CA . MET A 1 91 ? -19.062 19.719 11.391 1 94.44 91 MET A CA 1
ATOM 762 C C . MET A 1 91 ? -18.047 18.734 10.828 1 94.44 91 MET A C 1
ATOM 764 O O . MET A 1 91 ? -16.906 19.094 10.562 1 94.44 91 MET A O 1
ATOM 768 N N . MET A 1 92 ? -18.578 17.531 10.641 1 97.19 92 MET A N 1
ATOM 769 C CA . MET A 1 92 ? -17.703 16.5 10.109 1 97.19 92 MET A CA 1
ATOM 770 C C . MET A 1 92 ? -17.172 16.875 8.727 1 97.19 92 MET A C 1
ATOM 772 O O . MET A 1 92 ? -16.078 16.453 8.336 1 97.19 92 MET A O 1
ATOM 776 N N . SER A 1 93 ? -17.906 17.75 8.031 1 97.06 93 SER A N 1
ATOM 777 C CA . SER A 1 93 ? -17.469 18.188 6.707 1 97.06 93 SER A CA 1
ATOM 778 C C . SER A 1 93 ? -16.125 18.875 6.762 1 97.06 93 SER A C 1
ATOM 780 O O . SER A 1 93 ? -15.383 18.891 5.777 1 97.06 93 SER A O 1
ATOM 782 N N . MET A 1 94 ? -15.797 19.5 7.918 1 97 94 MET A N 1
ATOM 783 C CA . MET A 1 94 ? -14.484 20.109 8.102 1 97 94 MET A CA 1
ATOM 784 C C . MET A 1 94 ? -13.391 19.047 8.094 1 97 94 MET A C 1
ATOM 786 O O . MET A 1 94 ? -12.359 19.219 7.434 1 97 94 MET A O 1
ATOM 790 N N . CYS A 1 95 ? -13.633 17.953 8.789 1 98.06 95 CYS A N 1
ATOM 791 C CA . CYS A 1 95 ? -12.688 16.859 8.805 1 98.06 95 CYS A CA 1
ATOM 792 C C . CYS A 1 95 ? -12.57 16.203 7.434 1 98.06 95 CYS A C 1
ATOM 794 O O . CYS A 1 95 ? -11.484 15.789 7.023 1 98.06 95 CYS A O 1
ATOM 796 N N . ASP A 1 96 ? -13.703 16.188 6.742 1 98.06 96 ASP A N 1
ATOM 797 C CA . ASP A 1 96 ? -13.688 15.633 5.391 1 98.06 96 ASP A CA 1
ATOM 798 C C . ASP A 1 96 ? -12.828 16.484 4.457 1 98.06 96 ASP A C 1
ATOM 800 O O . ASP A 1 96 ? -12.125 15.945 3.596 1 98.06 96 ASP A O 1
ATOM 804 N N . ALA A 1 97 ? -12.914 17.75 4.621 1 98.25 97 ALA A N 1
ATOM 805 C CA . ALA A 1 97 ? -12.078 18.656 3.828 1 98.25 97 ALA A CA 1
ATOM 806 C C . ALA A 1 97 ? -10.594 18.406 4.105 1 98.25 97 ALA A C 1
ATOM 808 O O . ALA A 1 97 ? -9.781 18.391 3.182 1 98.25 97 ALA A O 1
ATOM 809 N N . GLU A 1 98 ? -10.273 18.203 5.332 1 98.69 98 GLU A N 1
ATOM 810 C CA . GLU A 1 98 ? -8.898 17.906 5.723 1 98.69 98 GLU A CA 1
ATOM 811 C C . GLU A 1 98 ? -8.438 16.578 5.141 1 98.69 98 GLU A C 1
ATOM 813 O O . GLU A 1 98 ? -7.312 16.453 4.652 1 98.69 98 GLU A O 1
ATOM 818 N N . ARG A 1 99 ? -9.297 15.625 5.184 1 98.62 99 ARG A N 1
ATOM 819 C CA . ARG A 1 99 ? -8.992 14.328 4.594 1 98.62 99 ARG A CA 1
ATOM 820 C C . ARG A 1 99 ? -8.773 14.445 3.09 1 98.62 99 ARG A C 1
ATOM 822 O O . ARG A 1 99 ? -7.898 13.781 2.529 1 98.62 99 ARG A O 1
ATOM 829 N N . ARG A 1 100 ? -9.562 15.258 2.406 1 98.44 100 ARG A N 1
ATOM 830 C CA . ARG A 1 100 ? -9.398 15.477 0.973 1 98.44 100 ARG A CA 1
ATOM 831 C C . ARG A 1 100 ? -8.039 16.094 0.664 1 98.44 100 ARG A C 1
ATOM 833 O O . ARG A 1 100 ? -7.367 15.68 -0.286 1 98.44 100 ARG A O 1
ATOM 840 N N . LEU A 1 101 ? -7.688 17.047 1.488 1 98.81 101 LEU A N 1
ATOM 841 C CA . LEU A 1 101 ? -6.375 17.656 1.327 1 98.81 101 LEU A CA 1
ATOM 842 C C . LEU A 1 101 ? -5.266 16.625 1.493 1 98.81 101 LEU A C 1
ATOM 844 O O . LEU A 1 101 ? -4.383 16.516 0.638 1 98.81 101 LEU A O 1
ATOM 848 N N . LEU A 1 102 ? -5.352 15.875 2.537 1 98.88 102 LEU A N 1
ATOM 849 C CA . LEU A 1 102 ? -4.355 14.844 2.807 1 98.88 102 LEU A CA 1
ATOM 850 C C . LEU A 1 102 ? -4.293 13.836 1.664 1 98.88 102 LEU A C 1
ATOM 852 O O . LEU A 1 102 ? -3.207 13.484 1.196 1 98.88 102 LEU A O 1
ATOM 856 N N . ALA A 1 103 ? -5.457 13.43 1.239 1 98.81 103 ALA A N 1
ATOM 857 C CA . ALA A 1 103 ? -5.516 12.406 0.199 1 98.81 103 ALA A CA 1
ATOM 858 C C . ALA A 1 103 ? -4.891 12.914 -1.1 1 98.81 103 ALA A C 1
ATOM 860 O O . ALA A 1 103 ? -4.121 12.195 -1.742 1 98.81 103 ALA A O 1
ATOM 861 N N . ASN A 1 104 ? -5.246 14.117 -1.498 1 98.75 104 ASN A N 1
ATOM 862 C CA . ASN A 1 104 ? -4.633 14.68 -2.697 1 98.75 104 ASN A CA 1
ATOM 863 C C . ASN A 1 104 ? -3.119 14.797 -2.551 1 98.75 104 ASN A C 1
ATOM 865 O O . ASN A 1 104 ? -2.375 14.484 -3.482 1 98.75 104 ASN A O 1
ATOM 869 N N . ALA A 1 105 ? -2.67 15.203 -1.397 1 98.81 105 ALA A N 1
ATOM 870 C CA . ALA A 1 105 ? -1.239 15.367 -1.156 1 98.81 105 ALA A CA 1
ATOM 871 C C . ALA A 1 105 ? -0.525 14.023 -1.139 1 98.81 105 ALA A C 1
ATOM 873 O O . ALA A 1 105 ? 0.629 13.914 -1.56 1 98.81 105 ALA A O 1
ATOM 874 N N . LEU A 1 106 ? -1.203 12.977 -0.714 1 98.62 106 LEU A N 1
ATOM 875 C CA . LEU A 1 106 ? -0.626 11.641 -0.577 1 98.62 106 LEU A CA 1
ATOM 876 C C . LEU A 1 106 ? -0.396 11.008 -1.943 1 98.62 106 LEU A C 1
ATOM 878 O O . LEU A 1 106 ? 0.37 10.047 -2.064 1 98.62 106 LEU A O 1
ATOM 882 N N . LEU A 1 107 ? -1.088 11.508 -3 1 97.75 107 LEU A N 1
ATOM 883 C CA . LEU A 1 107 ? -0.897 10.969 -4.34 1 97.75 107 LEU A CA 1
ATOM 884 C C . LEU A 1 107 ? 0.534 11.188 -4.816 1 97.75 107 LEU A C 1
ATOM 886 O O . LEU A 1 107 ? 1.025 10.445 -5.676 1 97.75 107 LEU A O 1
ATOM 890 N N . ASP A 1 108 ? 1.168 12.242 -4.312 1 96.94 108 ASP A N 1
ATOM 891 C CA . ASP A 1 108 ? 2.584 12.469 -4.586 1 96.94 108 ASP A CA 1
ATOM 892 C C . ASP A 1 108 ? 3.463 11.734 -3.576 1 96.94 108 ASP A C 1
ATOM 894 O O . ASP A 1 108 ? 3.518 12.109 -2.404 1 96.94 108 ASP A O 1
ATOM 898 N N . LEU A 1 109 ? 4.223 10.781 -4.027 1 94.69 109 LEU A N 1
ATOM 899 C CA . LEU A 1 109 ? 4.996 9.906 -3.156 1 94.69 109 LEU A CA 1
ATOM 900 C C . LEU A 1 109 ? 6.172 10.656 -2.541 1 94.69 109 LEU A C 1
ATOM 902 O O . LEU A 1 109 ? 6.785 10.18 -1.579 1 94.69 109 LEU A O 1
ATOM 906 N N . SER A 1 110 ? 6.473 11.836 -3.053 1 96.38 110 SER A N 1
ATOM 907 C CA . SER A 1 110 ? 7.574 12.617 -2.5 1 96.38 110 SER A CA 1
ATOM 908 C C . SER A 1 110 ? 7.152 13.352 -1.232 1 96.38 110 SER A C 1
ATOM 910 O O . SER A 1 110 ? 7.996 13.82 -0.467 1 96.38 110 SER A O 1
ATOM 912 N N . ASN A 1 111 ? 5.844 13.555 -1.066 1 98.31 111 ASN A N 1
ATOM 913 C CA . ASN A 1 111 ? 5.367 14.203 0.15 1 98.31 111 ASN A CA 1
ATOM 914 C C . ASN A 1 111 ? 5.52 13.297 1.367 1 98.31 111 ASN A C 1
ATOM 916 O O . ASN A 1 111 ? 4.941 12.211 1.413 1 98.31 111 ASN A O 1
ATOM 920 N N . GLU A 1 112 ? 6.262 13.797 2.346 1 97.88 112 GLU A N 1
ATOM 921 C CA . GLU A 1 112 ? 6.52 12.984 3.529 1 97.88 112 GLU A CA 1
ATOM 922 C C . GLU A 1 112 ? 5.949 13.641 4.785 1 97.88 112 GLU A C 1
ATOM 924 O O . GLU A 1 112 ? 5.812 12.984 5.824 1 97.88 112 GLU A O 1
ATOM 929 N N . ARG A 1 113 ? 5.746 14.898 4.695 1 98.69 113 ARG A N 1
ATOM 930 C CA . ARG A 1 113 ? 5.176 15.688 5.785 1 98.69 113 ARG A CA 1
ATOM 931 C C . ARG A 1 113 ? 4.016 16.547 5.289 1 98.69 113 ARG A C 1
ATOM 933 O O . ARG A 1 113 ? 4.035 17.031 4.156 1 98.69 113 ARG A O 1
ATOM 940 N N . PHE A 1 114 ? 3.023 16.703 6.121 1 98.94 114 PHE A N 1
ATOM 941 C CA . PHE A 1 114 ? 1.782 17.359 5.727 1 98.94 114 PHE A CA 1
ATOM 942 C C . PHE A 1 114 ? 1.364 18.391 6.762 1 98.94 114 PHE A C 1
ATOM 944 O O . PHE A 1 114 ? 1.173 18.062 7.934 1 98.94 114 PHE A O 1
ATOM 951 N N . ILE A 1 115 ? 1.218 19.625 6.371 1 98.88 115 ILE A N 1
ATOM 952 C CA . ILE A 1 115 ? 0.904 20.719 7.277 1 98.88 115 ILE A CA 1
ATOM 953 C C . ILE A 1 115 ? -0.445 21.328 6.902 1 98.88 115 ILE A C 1
ATOM 955 O O . ILE A 1 115 ? -0.672 21.688 5.746 1 98.88 115 ILE A O 1
ATOM 959 N N . LEU A 1 116 ? -1.306 21.406 7.828 1 98.88 116 LEU A N 1
ATOM 960 C CA . LEU A 1 116 ? -2.598 22.047 7.625 1 98.88 116 LEU A CA 1
ATOM 961 C C . LEU A 1 116 ? -2.549 23.516 8.062 1 98.88 116 LEU A C 1
ATOM 963 O O . LEU A 1 116 ? -2.172 23.812 9.195 1 98.88 116 LEU A O 1
ATOM 967 N N . LEU A 1 117 ? -2.938 24.406 7.172 1 98.56 117 LEU A N 1
ATOM 968 C CA . LEU A 1 117 ? -2.93 25.859 7.398 1 98.56 117 LEU A CA 1
ATOM 969 C C . LEU A 1 117 ? -4.254 26.484 6.973 1 98.56 117 LEU A C 1
ATOM 971 O O . LEU A 1 117 ? -4.938 25.953 6.094 1 98.56 117 LEU A O 1
ATOM 975 N N . SER A 1 118 ? -4.582 27.562 7.613 1 97.31 118 SER A N 1
ATOM 976 C CA . SER A 1 118 ? -5.73 28.359 7.195 1 97.31 118 SER A CA 1
ATOM 977 C C . SER A 1 118 ? -5.297 29.578 6.375 1 97.31 118 SER A C 1
ATOM 979 O O . SER A 1 118 ? -4.102 29.844 6.25 1 97.31 118 SER A O 1
ATOM 981 N N . GLU A 1 119 ? -6.27 30.312 5.848 1 97.12 119 GLU A N 1
ATOM 982 C CA . GLU A 1 119 ? -5.996 31.531 5.094 1 97.12 119 GLU A CA 1
ATOM 983 C C . GLU A 1 119 ? -5.461 32.625 6.004 1 97.12 119 GLU A C 1
ATOM 985 O O . GLU A 1 119 ? -4.91 33.625 5.523 1 97.12 119 GLU A O 1
ATOM 990 N N . SER A 1 120 ? -5.602 32.438 7.352 1 97.75 120 SER A N 1
ATOM 991 C CA . SER A 1 120 ? -5.184 33.469 8.289 1 97.75 120 SER A CA 1
ATOM 992 C C . SER A 1 120 ? -3.869 33.094 8.969 1 97.75 120 SER A C 1
ATOM 994 O O . SER A 1 120 ? -3.469 33.75 9.945 1 97.75 120 SER A O 1
ATOM 996 N N . CYS A 1 121 ? -3.223 32.031 8.461 1 98.12 121 CYS A N 1
ATOM 997 C CA . CYS A 1 121 ? -1.922 31.625 8.969 1 98.12 121 CYS A CA 1
ATOM 998 C C . CYS A 1 121 ? -0.795 32.344 8.258 1 98.12 121 CYS A C 1
ATOM 1000 O O . CYS A 1 121 ? -0.917 32.688 7.078 1 98.12 121 CYS A O 1
ATOM 1002 N N . ILE A 1 122 ? 0.28 32.562 8.984 1 98.19 122 ILE A N 1
ATOM 1003 C CA . ILE A 1 122 ? 1.51 33.125 8.414 1 98.19 122 ILE A CA 1
ATOM 1004 C C . ILE A 1 122 ? 2.707 32.312 8.922 1 98.19 122 ILE A C 1
ATOM 1006 O O . ILE A 1 122 ? 2.646 31.703 9.984 1 98.19 122 ILE A O 1
ATOM 1010 N N . PRO A 1 123 ? 3.748 32.25 8.125 1 97.62 123 PRO A N 1
ATOM 1011 C CA . PRO A 1 123 ? 4.992 31.688 8.664 1 97.62 123 PRO A CA 1
ATOM 1012 C C . PRO A 1 123 ? 5.707 32.656 9.609 1 97.62 123 PRO A C 1
ATOM 1014 O O . PRO A 1 123 ? 5.711 33.875 9.375 1 97.62 123 PRO A O 1
ATOM 1017 N N . VAL A 1 124 ? 6.281 32.094 10.672 1 94.81 124 VAL A N 1
ATOM 1018 C CA . VAL A 1 124 ? 7.02 32.938 11.594 1 94.81 124 VAL A CA 1
ATOM 1019 C C . VAL A 1 124 ? 8.477 32.5 11.664 1 94.81 124 VAL A C 1
ATOM 1021 O O . VAL A 1 124 ? 9.227 32.938 12.539 1 94.81 124 VAL A O 1
ATOM 1024 N N . GLN A 1 125 ? 8.836 31.562 10.852 1 93.75 125 GLN A N 1
ATOM 1025 C CA . GLN A 1 125 ? 10.195 31.109 10.555 1 93.75 125 GLN A CA 1
ATOM 1026 C C . GLN A 1 125 ? 10.414 30.984 9.047 1 93.75 125 GLN A C 1
ATOM 1028 O O . GLN A 1 125 ? 9.453 30.875 8.281 1 93.75 125 GLN A O 1
ATOM 1033 N N . ASN A 1 126 ? 11.664 31.031 8.625 1 95.69 126 ASN A N 1
ATOM 1034 C CA . ASN A 1 126 ? 11.922 30.859 7.199 1 95.69 126 ASN A CA 1
ATOM 1035 C C . ASN A 1 126 ? 11.766 29.391 6.781 1 95.69 126 ASN A C 1
ATOM 1037 O O . ASN A 1 126 ? 11.664 28.516 7.629 1 95.69 126 ASN A O 1
ATOM 1041 N N . PHE A 1 127 ? 11.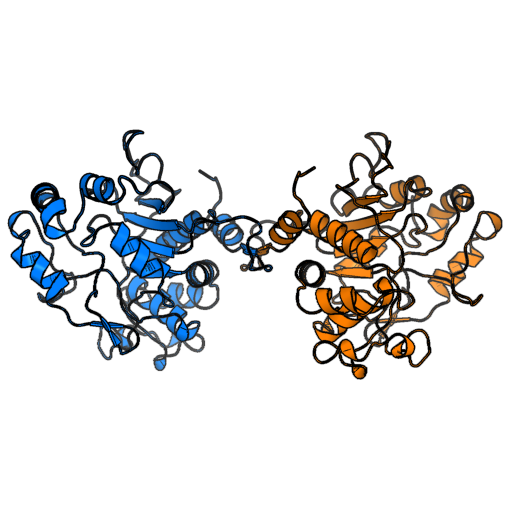75 29.188 5.484 1 98.12 127 PHE A N 1
ATOM 1042 C CA . PHE A 1 127 ? 11.453 27.859 4.934 1 98.12 127 PHE A CA 1
ATOM 1043 C C . PHE A 1 127 ? 12.508 26.844 5.359 1 98.12 127 PHE A C 1
ATOM 1045 O O . PHE A 1 127 ? 12.18 25.734 5.758 1 98.12 127 PHE A O 1
ATOM 1052 N N . THR A 1 128 ? 13.75 27.219 5.246 1 97.19 128 THR A N 1
ATOM 1053 C CA . THR A 1 128 ? 14.836 26.297 5.543 1 97.19 128 THR A CA 1
ATOM 1054 C C . THR A 1 128 ? 14.742 25.797 6.98 1 97.19 128 THR A C 1
ATOM 1056 O O . THR A 1 128 ? 14.93 24.609 7.242 1 97.19 128 THR A O 1
ATOM 1059 N N . THR A 1 129 ? 14.422 26.688 7.844 1 94.06 129 THR A N 1
ATOM 1060 C CA . THR A 1 129 ? 14.266 26.312 9.25 1 94.06 129 THR A CA 1
ATOM 1061 C C . THR A 1 129 ? 13.086 25.375 9.438 1 94.06 129 THR A C 1
ATOM 1063 O O . THR A 1 129 ? 13.211 24.328 10.094 1 94.06 129 THR A O 1
ATOM 1066 N N . ALA A 1 130 ? 12 25.719 8.844 1 96.44 130 ALA A N 1
ATOM 1067 C CA . ALA A 1 130 ? 10.805 24.875 8.953 1 96.44 130 ALA A CA 1
ATOM 1068 C C . ALA A 1 130 ? 11.047 23.484 8.367 1 96.44 130 ALA A C 1
ATOM 1070 O O . ALA A 1 130 ? 10.719 22.484 9 1 96.44 130 ALA A O 1
ATOM 1071 N N . TYR A 1 131 ? 11.656 23.469 7.199 1 97.69 131 TYR A N 1
ATOM 1072 C CA . TYR A 1 131 ? 11.93 22.203 6.512 1 97.69 131 TYR A CA 1
ATOM 1073 C C . TYR A 1 131 ? 12.836 21.312 7.352 1 97.69 131 TYR A C 1
ATOM 1075 O O . TYR A 1 131 ? 12.547 20.125 7.539 1 97.69 131 TYR A O 1
ATOM 1083 N N . SER A 1 132 ? 13.875 21.875 7.824 1 95.56 132 SER A N 1
ATOM 1084 C CA . SER A 1 132 ? 14.836 21.109 8.617 1 95.56 132 SER A CA 1
ATOM 1085 C C . SER A 1 132 ? 14.203 20.594 9.898 1 95.56 132 SER A C 1
ATOM 1087 O O . SER A 1 132 ? 14.352 19.422 10.242 1 95.56 132 SER A O 1
ATOM 1089 N N . TYR A 1 133 ? 13.453 21.438 10.555 1 92.81 133 TYR A N 1
ATOM 1090 C CA . TYR A 1 133 ? 12.836 21.078 11.82 1 92.81 133 TYR A CA 1
ATOM 1091 C C . TYR A 1 133 ? 11.859 19.938 11.641 1 92.81 133 TYR A C 1
ATOM 1093 O O . TYR A 1 133 ? 11.898 18.953 12.391 1 92.81 133 TYR A O 1
ATOM 1101 N N . ILE A 1 134 ? 11.062 20 10.656 1 95.06 134 ILE A N 1
ATOM 1102 C CA . ILE A 1 134 ? 9.992 19.047 10.43 1 95.06 134 ILE A CA 1
ATOM 1103 C C . ILE A 1 134 ? 10.562 17.75 9.875 1 95.06 134 ILE A C 1
ATOM 1105 O O . ILE A 1 134 ? 10.203 16.656 10.32 1 95.06 134 ILE A O 1
ATOM 1109 N N . SER A 1 135 ? 11.469 17.875 8.93 1 94.5 135 SER A N 1
ATOM 1110 C CA . SER A 1 135 ? 12 16.703 8.242 1 94.5 135 SER A CA 1
ATOM 1111 C C . SER A 1 135 ? 12.836 15.836 9.172 1 94.5 135 SER A C 1
ATOM 1113 O O . SER A 1 135 ? 12.953 14.625 8.969 1 94.5 135 SER A O 1
ATOM 1115 N N . HIS A 1 136 ? 13.336 16.375 10.211 1 91.94 136 HIS A N 1
ATOM 1116 C CA . HIS A 1 136 ? 14.219 15.625 11.094 1 91.94 136 HIS A CA 1
ATOM 1117 C C . HIS A 1 136 ? 13.492 15.18 12.352 1 91.94 136 HIS A C 1
ATOM 1119 O O . HIS A 1 136 ? 14.078 14.523 13.219 1 91.94 136 HIS A O 1
ATOM 1125 N N . SER A 1 137 ? 12.273 15.5 12.383 1 90.94 137 SER A N 1
ATOM 1126 C CA . SER A 1 137 ? 11.531 15.125 13.586 1 90.94 137 SER A CA 1
ATOM 1127 C C . SER A 1 137 ? 11.023 13.688 13.5 1 90.94 137 SER A C 1
ATOM 1129 O O . SER A 1 137 ? 10.586 13.242 12.438 1 90.94 137 SER A O 1
ATOM 1131 N N . ARG A 1 138 ? 11.016 13.055 14.633 1 90.81 138 ARG A N 1
ATOM 1132 C CA . ARG A 1 138 ? 10.422 11.727 14.75 1 90.81 138 ARG A CA 1
ATOM 1133 C C . ARG A 1 138 ? 8.906 11.812 14.914 1 90.81 138 ARG A C 1
ATOM 1135 O O . ARG A 1 138 ? 8.188 10.852 14.617 1 90.81 138 ARG A O 1
ATOM 1142 N N . TYR A 1 139 ? 8.5 12.984 15.344 1 93.56 139 TYR A N 1
ATOM 1143 C CA . TYR A 1 139 ? 7.113 13.094 15.781 1 93.56 139 TYR A CA 1
ATOM 1144 C C . TYR A 1 139 ? 6.293 13.93 14.805 1 93.56 139 TYR A C 1
ATOM 1146 O O . TYR A 1 139 ? 6.852 14.68 14 1 93.56 139 TYR A O 1
ATOM 1154 N N . SER A 1 140 ? 5.031 13.711 14.836 1 96.5 140 SER A N 1
ATOM 1155 C CA . SER A 1 140 ? 4.027 14.586 14.25 1 96.5 140 SER A CA 1
ATOM 1156 C C . SER A 1 140 ? 3.508 15.594 15.273 1 96.5 140 SER A C 1
ATOM 1158 O O . SER A 1 140 ? 3.598 15.367 16.484 1 96.5 140 SER A O 1
ATOM 1160 N N . PHE A 1 141 ? 3.029 16.672 14.773 1 95.69 141 PHE A N 1
ATOM 1161 C CA . PHE A 1 141 ? 2.699 17.797 15.648 1 95.69 141 PHE A CA 1
ATOM 1162 C C . PHE A 1 141 ? 1.21 18.109 15.586 1 95.69 141 PHE A C 1
ATOM 1164 O O . PHE A 1 141 ? 0.746 18.766 14.648 1 95.69 141 PHE A O 1
ATOM 1171 N N . MET A 1 142 ? 0.507 17.609 16.5 1 96.12 142 MET A N 1
ATOM 1172 C CA . MET A 1 142 ? -0.917 17.844 16.719 1 96.12 142 MET A CA 1
ATOM 1173 C C . MET A 1 142 ? -1.226 17.969 18.203 1 96.12 142 MET A C 1
ATOM 1175 O O . MET A 1 142 ? -0.77 17.156 19 1 96.12 142 MET A O 1
ATOM 1179 N N . GLY A 1 143 ? -1.915 19.094 18.547 1 93.5 143 GLY A N 1
ATOM 1180 C CA . GLY A 1 143 ? -2.371 19.156 19.922 1 93.5 143 GLY A CA 1
ATOM 1181 C C . GLY A 1 143 ? -3.297 18.016 20.297 1 93.5 143 GLY A C 1
ATOM 1182 O O . GLY A 1 143 ? -4.215 17.688 19.547 1 93.5 143 GLY A O 1
ATOM 1183 N N . SER A 1 144 ? -3.068 17.344 21.391 1 95.25 144 SER A N 1
ATOM 1184 C CA . SER A 1 144 ? -3.891 16.25 21.906 1 95.25 144 SER A CA 1
ATOM 1185 C C . SER A 1 144 ? -3.805 16.156 23.422 1 95.25 144 SER A C 1
ATOM 1187 O O . SER A 1 144 ? -2.852 15.586 23.969 1 95.25 144 SER A O 1
ATOM 1189 N N . PHE A 1 145 ? -4.867 16.609 24.062 1 94.62 145 PHE A N 1
ATOM 1190 C CA . PHE A 1 145 ? -4.797 16.688 25.516 1 94.62 145 PHE A CA 1
ATOM 1191 C C . PHE A 1 145 ? -6.102 16.219 26.156 1 94.62 145 PHE A C 1
ATOM 1193 O O . PHE A 1 145 ? -7.168 16.312 25.547 1 94.62 145 PHE A O 1
ATOM 1200 N N . ASP A 1 146 ? -5.914 15.641 27.328 1 96.56 146 ASP A N 1
ATOM 1201 C CA . ASP A 1 146 ? -7.078 15.336 28.156 1 96.56 146 ASP A CA 1
ATOM 1202 C C . ASP A 1 146 ? -7.504 16.562 28.969 1 96.56 146 ASP A C 1
ATOM 1204 O O . ASP A 1 146 ? -6.895 16.875 29.984 1 96.56 146 ASP A O 1
ATOM 1208 N N . GLU A 1 147 ? -8.477 17.25 28.531 1 93.81 147 GLU A N 1
ATOM 1209 C CA . GLU A 1 147 ? -8.93 18.469 29.172 1 93.81 147 GLU A CA 1
ATOM 1210 C C . GLU A 1 147 ? -10.195 18.219 30 1 93.81 147 GLU A C 1
ATOM 1212 O O . GLU A 1 147 ? -11.234 17.859 29.438 1 93.81 147 GLU A O 1
ATOM 1217 N N . ASN A 1 148 ? -10.023 18.422 31.281 1 94.38 148 ASN A N 1
ATOM 1218 C CA . ASN A 1 148 ? -11.18 18.297 32.188 1 94.38 148 ASN A CA 1
ATOM 1219 C C . ASN A 1 148 ? -12 19.578 32.188 1 94.38 148 ASN A C 1
ATOM 1221 O O . ASN A 1 148 ? -11.641 20.547 32.875 1 94.38 148 ASN A O 1
ATOM 1225 N N . GLY A 1 149 ? -13 19.766 31.438 1 93.69 149 GLY A N 1
ATOM 1226 C CA . GLY A 1 149 ? -13.836 20.953 31.359 1 93.69 149 GLY A CA 1
ATOM 1227 C C . GLY A 1 149 ? -14.938 20.828 30.312 1 93.69 149 GLY A C 1
ATOM 1228 O O . GLY A 1 149 ? -15.102 19.781 29.703 1 93.69 149 GLY A O 1
ATOM 1229 N N . PRO A 1 150 ? -15.648 21.875 30.25 1 93.81 150 PRO A N 1
ATOM 1230 C CA . PRO A 1 150 ? -16.828 21.828 29.375 1 93.81 150 PRO A CA 1
ATOM 1231 C C . PRO A 1 150 ? -16.453 21.688 27.891 1 93.81 150 PRO A C 1
ATOM 1233 O O . PRO A 1 150 ? -17.25 21.203 27.094 1 93.81 150 PRO A O 1
ATOM 1236 N N . TYR A 1 151 ? -15.203 22.078 27.594 1 92.75 151 TYR A N 1
ATOM 1237 C CA . TYR A 1 151 ? -14.82 22.078 26.188 1 92.75 151 TYR A CA 1
ATOM 1238 C C . TYR A 1 151 ? -13.992 20.844 25.859 1 92.75 151 TYR A C 1
ATOM 1240 O O . TYR A 1 151 ? -13.664 20.594 24.688 1 92.75 151 TYR A O 1
ATOM 1248 N N . GLY A 1 152 ? -13.578 20.125 26.844 1 95.12 152 GLY A N 1
ATOM 1249 C CA . GLY A 1 152 ? -12.891 18.859 26.688 1 95.12 152 GLY A CA 1
ATOM 1250 C C . GLY A 1 152 ? -13.789 17.656 26.953 1 95.12 152 GLY A C 1
ATOM 1251 O O . GLY A 1 152 ? -14.625 17.297 26.109 1 95.12 152 GLY A O 1
ATOM 1252 N N . ARG A 1 153 ? -13.656 17.094 28.109 1 97.38 153 ARG A N 1
ATOM 1253 C CA . ARG A 1 153 ? -14.453 15.938 28.5 1 97.38 153 ARG A CA 1
ATOM 1254 C C . ARG A 1 153 ? -15.945 16.25 28.453 1 97.38 153 ARG A C 1
ATOM 1256 O O . ARG A 1 153 ? -16.766 15.359 28.234 1 97.38 153 ARG A O 1
ATOM 126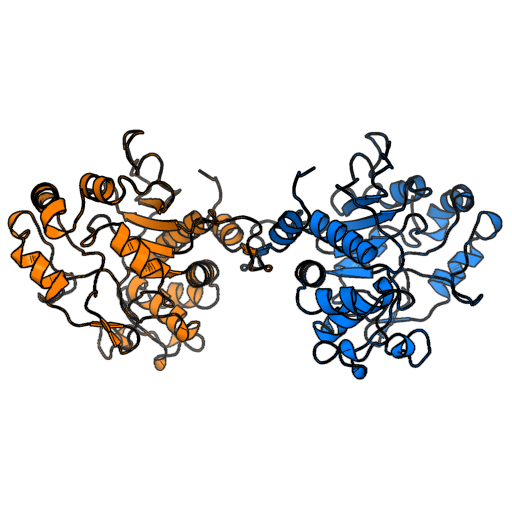3 N N . GLY A 1 154 ? -16.281 17.5 28.641 1 97.06 154 GLY A N 1
ATOM 1264 C CA . GLY A 1 154 ? -17.672 17.922 28.625 1 97.06 154 GLY A CA 1
ATOM 1265 C C . GLY A 1 154 ? -18.344 17.734 27.266 1 97.06 154 GLY A C 1
ATOM 1266 O O . GLY A 1 154 ? -19.578 17.734 27.172 1 97.06 154 GLY A O 1
ATOM 1267 N N . ARG A 1 155 ? -17.594 17.578 26.234 1 97.56 155 ARG A N 1
ATOM 1268 C CA . ARG A 1 155 ? -18.125 17.406 24.891 1 97.56 155 ARG A CA 1
ATOM 1269 C C . ARG A 1 155 ? -18.188 15.93 24.5 1 97.56 155 ARG A C 1
ATOM 1271 O O . ARG A 1 155 ? -18.594 15.594 23.391 1 97.56 155 ARG A O 1
ATOM 1278 N N . TYR A 1 156 ? -17.828 15.047 25.469 1 98.06 156 TYR A N 1
ATOM 1279 C CA . TYR A 1 156 ? -17.828 13.609 25.203 1 98.06 156 TYR A CA 1
ATOM 1280 C C . TYR A 1 156 ? -19.25 13.055 25.266 1 98.06 156 TYR A C 1
ATOM 1282 O O . TYR A 1 156 ? -20.031 13.422 26.141 1 98.06 156 TYR A O 1
ATOM 1290 N N . ASN A 1 157 ? -19.594 12.289 24.297 1 97.94 157 ASN A N 1
ATOM 1291 C CA . ASN A 1 157 ? -20.844 11.531 24.25 1 97.94 157 ASN A CA 1
ATOM 1292 C C . ASN A 1 157 ? -20.625 10.07 24.609 1 97.94 157 ASN A C 1
ATOM 1294 O O . ASN A 1 157 ? -19.875 9.359 23.922 1 97.94 157 ASN A O 1
ATOM 1298 N N . PRO A 1 158 ? -21.266 9.523 25.578 1 97.31 158 PRO A N 1
ATOM 1299 C CA . PRO A 1 158 ? -21.031 8.148 26.047 1 97.31 158 PRO A CA 1
ATOM 1300 C C . PRO A 1 158 ? -21.297 7.113 24.953 1 97.31 158 PRO A C 1
ATOM 1302 O O . PRO A 1 158 ? -20.797 5.988 25.031 1 97.31 158 PRO A O 1
ATOM 1305 N N . ASN A 1 159 ? -22 7.469 23.969 1 97.69 159 ASN A N 1
ATOM 1306 C CA . ASN A 1 159 ? -22.281 6.551 22.859 1 97.69 159 ASN A CA 1
ATOM 1307 C C . ASN A 1 159 ? -21.047 6.324 21.984 1 97.69 159 ASN A C 1
ATOM 1309 O O . ASN A 1 159 ? -21.062 5.473 21.094 1 97.69 159 ASN A O 1
ATOM 1313 N N . MET A 1 160 ? -20 7.059 22.25 1 97.5 160 MET A N 1
ATOM 1314 C CA . MET A 1 160 ? -18.734 6.852 21.562 1 97.5 160 MET A CA 1
ATOM 1315 C C . MET A 1 160 ? -18.109 5.512 21.953 1 97.5 160 MET A C 1
ATOM 1317 O O . MET A 1 160 ? -17.312 4.949 21.188 1 97.5 160 MET A O 1
ATOM 1321 N N . ALA A 1 161 ? -18.547 5.027 23.125 1 97.12 161 ALA A N 1
ATOM 1322 C CA . ALA A 1 161 ? -18.047 3.736 23.594 1 97.12 161 ALA A CA 1
ATOM 1323 C C . ALA A 1 161 ? -18.688 2.59 22.812 1 97.12 161 ALA A C 1
ATOM 1325 O O . ALA A 1 161 ? -19.828 2.709 22.344 1 97.12 161 ALA A O 1
ATOM 1326 N N . PRO A 1 162 ? -17.906 1.408 22.547 1 97.31 162 PRO A N 1
ATOM 1327 C CA . PRO A 1 162 ? -16.609 1.106 23.172 1 97.31 162 PRO A CA 1
ATOM 1328 C C . PRO A 1 162 ? -15.43 1.569 22.328 1 97.31 162 PRO A C 1
ATOM 1330 O O . PRO A 1 162 ? -14.273 1.442 22.75 1 97.31 162 PRO A O 1
ATOM 1333 N N . GLU A 1 163 ? -15.625 2.199 21.156 1 97.81 163 GLU A N 1
ATOM 1334 C CA . GLU A 1 163 ? -14.516 2.566 20.281 1 97.81 163 GLU A CA 1
ATOM 1335 C C . GLU A 1 163 ? -13.664 3.672 20.891 1 97.81 163 GLU A C 1
ATOM 1337 O O . GLU A 1 163 ? -12.445 3.705 20.703 1 97.81 163 GLU A O 1
ATOM 1342 N N . VAL A 1 164 ? -14.336 4.586 21.547 1 98.38 164 VAL A N 1
ATOM 1343 C CA . VAL A 1 164 ? -13.656 5.684 22.234 1 98.38 164 VAL A CA 1
ATOM 1344 C C . VAL A 1 164 ? -14.211 5.84 23.641 1 98.38 164 VAL A C 1
ATOM 1346 O O . VAL A 1 164 ? -15.359 6.258 23.828 1 98.38 164 VAL A O 1
ATOM 1349 N N . ASN A 1 165 ? -13.422 5.539 24.562 1 98.25 165 ASN A N 1
ATOM 1350 C CA . ASN A 1 165 ? -13.797 5.777 25.953 1 98.25 165 ASN A CA 1
ATOM 1351 C C . ASN A 1 165 ? -13.477 7.203 26.391 1 98.25 165 ASN A C 1
ATOM 1353 O O . ASN A 1 165 ? -12.641 7.867 25.766 1 98.25 165 ASN A O 1
ATOM 1357 N N . LEU A 1 166 ? -14.086 7.617 27.469 1 98.12 166 LEU A N 1
ATOM 1358 C CA . LEU A 1 166 ? -13.875 8.969 27.984 1 98.12 166 LEU A CA 1
ATOM 1359 C C . LEU A 1 166 ? -12.398 9.211 28.281 1 98.12 166 LEU A C 1
ATOM 1361 O O . LEU A 1 166 ? -11.875 10.297 28.031 1 98.12 166 LEU A O 1
ATOM 1365 N N . THR A 1 167 ? -11.727 8.172 28.75 1 97.56 167 THR A N 1
ATOM 1366 C CA . THR A 1 167 ? -10.328 8.32 29.141 1 97.56 167 THR A CA 1
ATOM 1367 C C . THR A 1 167 ? -9.445 8.508 27.906 1 97.56 167 THR A C 1
ATOM 1369 O O . THR A 1 167 ? -8.297 8.953 28.031 1 97.56 167 THR A O 1
ATOM 1372 N N . GLU A 1 168 ? -9.945 8.195 26.75 1 98.44 168 GLU A N 1
ATOM 1373 C CA . GLU A 1 168 ? -9.195 8.297 25.5 1 98.44 168 GLU A CA 1
ATOM 1374 C C . GLU A 1 168 ? -9.523 9.586 24.766 1 98.44 168 GLU A C 1
ATOM 1376 O O . GLU A 1 168 ? -8.805 9.969 23.828 1 98.44 168 GLU A O 1
ATOM 1381 N N . TRP A 1 169 ? -10.602 10.266 25.219 1 98.44 169 TRP A N 1
ATOM 1382 C CA . TRP A 1 169 ? -11.086 11.484 24.578 1 98.44 169 TRP A CA 1
ATOM 1383 C C . TRP A 1 169 ? -10.055 12.602 24.688 1 98.44 169 TRP A C 1
ATOM 1385 O O . TRP A 1 169 ? -9.523 12.859 25.781 1 98.44 169 TRP A O 1
ATOM 1395 N N . ARG A 1 170 ? -9.742 13.203 23.531 1 98.31 170 ARG A N 1
ATOM 1396 C CA . ARG A 1 170 ? -8.742 14.266 23.516 1 98.31 170 ARG A CA 1
ATOM 1397 C C . ARG A 1 170 ? -9.281 15.516 22.828 1 98.31 170 ARG A C 1
ATOM 1399 O O . ARG A 1 170 ? -10.234 15.438 22.047 1 98.31 170 ARG A O 1
ATOM 1406 N N . LYS A 1 171 ? -8.656 16.547 23.156 1 96.75 171 LYS A N 1
ATOM 1407 C CA . LYS A 1 171 ? -8.914 17.844 22.531 1 96.75 171 LYS A CA 1
ATOM 1408 C C . LYS A 1 171 ? -7.629 18.453 21.969 1 96.75 171 LYS A C 1
ATOM 1410 O O . LYS A 1 171 ? -6.559 18.312 22.578 1 96.75 171 LYS A O 1
ATOM 1415 N N . GLY A 1 172 ? -7.734 19.062 20.844 1 95.19 172 GLY A N 1
ATOM 1416 C CA . GLY A 1 172 ? -6.641 19.797 20.234 1 95.19 172 GLY A CA 1
ATOM 1417 C C . GLY A 1 172 ? -7.098 20.766 19.156 1 95.19 172 GLY A C 1
ATOM 1418 O O . GLY A 1 172 ? -8.227 20.672 18.672 1 95.19 172 GLY A O 1
ATOM 1419 N N . ALA A 1 173 ? -6.207 21.703 18.906 1 92.88 173 ALA A N 1
ATOM 1420 C CA . ALA A 1 173 ? -6.496 22.625 17.812 1 92.88 173 ALA A CA 1
ATOM 1421 C C . ALA A 1 173 ? -6.609 21.859 16.484 1 92.88 173 ALA A C 1
ATOM 1423 O O . ALA A 1 173 ? -6.145 20.734 16.375 1 92.88 173 ALA A O 1
ATOM 1424 N N . GLN A 1 174 ? -7.242 22.5 15.523 1 95.06 174 GLN A N 1
ATOM 1425 C CA . GLN A 1 174 ? -7.48 21.906 14.211 1 95.06 174 GLN A CA 1
ATOM 1426 C C . GLN A 1 174 ? -6.18 21.766 13.43 1 95.06 174 GLN A C 1
ATOM 1428 O O . GLN A 1 174 ? -6.02 20.828 12.641 1 95.06 174 GLN A O 1
ATOM 1433 N N . TRP A 1 175 ? -5.219 22.625 13.695 1 97.12 175 TRP A N 1
ATOM 1434 C CA . TRP A 1 175 ? -4.039 22.75 12.844 1 97.12 175 TRP A CA 1
ATOM 1435 C C . TRP A 1 175 ? -2.967 21.75 13.242 1 97.12 175 TRP A C 1
ATOM 1437 O O . TRP A 1 175 ? -2.586 21.672 14.414 1 97.12 175 TRP A O 1
ATOM 1447 N N . PHE A 1 176 ? -2.512 21 12.234 1 98.12 176 PHE A N 1
ATOM 1448 C CA . PHE A 1 176 ? -1.59 19.906 12.555 1 98.12 176 PHE A CA 1
ATOM 1449 C C . PHE A 1 176 ? -0.5 19.797 11.5 1 98.12 176 PHE A C 1
ATOM 1451 O O . PHE A 1 176 ? -0.61 20.391 10.422 1 98.12 176 PHE A O 1
ATOM 1458 N N . GLU A 1 177 ? 0.56 19.219 11.852 1 98.38 177 GLU A N 1
ATOM 1459 C CA . GLU A 1 177 ? 1.582 18.609 11 1 98.38 177 GLU A CA 1
ATOM 1460 C C . GLU A 1 177 ? 1.721 17.125 11.266 1 98.38 177 GLU A C 1
ATOM 1462 O O . GLU A 1 177 ? 1.906 16.703 12.406 1 98.38 177 GLU A O 1
ATOM 1467 N N . VAL A 1 178 ? 1.529 16.312 10.188 1 98.75 178 VAL A N 1
ATOM 1468 C CA . VAL A 1 178 ? 1.637 14.867 10.398 1 98.75 178 VAL A CA 1
ATOM 1469 C C . VAL A 1 178 ? 2.586 14.266 9.359 1 98.75 178 VAL A C 1
ATOM 1471 O O . VAL A 1 178 ? 2.77 14.828 8.281 1 98.75 178 VAL A O 1
ATOM 1474 N N . ASN A 1 179 ? 3.232 13.211 9.773 1 98.56 179 ASN A N 1
ATOM 1475 C CA . ASN A 1 179 ? 4.035 12.477 8.805 1 98.56 179 ASN A CA 1
ATOM 1476 C C . ASN A 1 179 ? 3.166 11.602 7.906 1 98.56 179 ASN A C 1
ATOM 1478 O O . ASN A 1 179 ? 1.944 11.562 8.062 1 98.56 179 ASN A O 1
ATOM 1482 N N . ARG A 1 180 ? 3.744 11.008 6.965 1 98.06 180 ARG A N 1
ATOM 1483 C CA . ARG A 1 180 ? 3.027 10.266 5.941 1 98.06 180 ARG A CA 1
ATOM 1484 C C . ARG A 1 180 ? 2.242 9.109 6.551 1 98.06 180 ARG A C 1
ATOM 1486 O O . ARG A 1 180 ? 1.108 8.836 6.148 1 98.06 180 ARG A O 1
ATOM 1493 N N . GLU A 1 181 ? 2.805 8.391 7.504 1 98 181 GLU A N 1
ATOM 1494 C CA . GLU A 1 181 ? 2.131 7.277 8.172 1 98 181 GLU A CA 1
ATOM 1495 C C . GLU A 1 181 ? 0.813 7.727 8.797 1 98 181 GLU A C 1
ATOM 1497 O O . GLU A 1 181 ? -0.217 7.074 8.617 1 98 181 GLU A O 1
ATOM 1502 N N . LEU A 1 182 ? 0.853 8.828 9.469 1 98.81 182 LEU A N 1
ATOM 1503 C CA . LEU A 1 182 ? -0.35 9.328 10.125 1 98.81 182 LEU A CA 1
ATOM 1504 C C . LEU A 1 182 ? -1.335 9.883 9.102 1 98.81 182 LEU A C 1
ATOM 1506 O O . LEU A 1 182 ? -2.551 9.797 9.297 1 98.81 182 LEU A O 1
ATOM 1510 N N . ALA A 1 183 ? -0.812 10.523 8.062 1 98.88 183 ALA A N 1
ATOM 1511 C CA . ALA A 1 183 ? -1.694 10.992 6.996 1 98.88 183 ALA A CA 1
ATOM 1512 C C . ALA A 1 183 ? -2.52 9.844 6.422 1 98.88 183 ALA A C 1
ATOM 1514 O O . ALA A 1 183 ? -3.736 9.969 6.262 1 98.88 183 ALA A O 1
ATOM 1515 N N . VAL A 1 184 ? -1.887 8.758 6.137 1 98.69 184 VAL A N 1
ATOM 1516 C CA . VAL A 1 184 ? -2.58 7.59 5.609 1 98.69 184 VAL A CA 1
ATOM 1517 C C . VAL A 1 184 ? -3.586 7.078 6.637 1 98.69 184 VAL A C 1
ATOM 1519 O O . VAL A 1 184 ? -4.719 6.738 6.289 1 98.69 184 VAL A O 1
ATOM 1522 N N . ALA A 1 185 ? -3.203 7.051 7.926 1 98.69 185 ALA A N 1
ATOM 1523 C CA . ALA A 1 185 ? -4.086 6.586 8.992 1 98.69 185 ALA A CA 1
ATOM 1524 C C . ALA A 1 185 ? -5.363 7.418 9.047 1 98.69 185 ALA A C 1
ATOM 1526 O O . ALA A 1 185 ? -6.449 6.883 9.289 1 98.69 185 ALA A O 1
ATOM 1527 N N . ILE A 1 186 ? -5.199 8.641 8.797 1 98.75 186 ILE A N 1
ATOM 1528 C CA . ILE A 1 186 ? -6.332 9.555 8.867 1 98.75 186 ILE A CA 1
ATOM 1529 C C . ILE A 1 186 ? -7.309 9.25 7.73 1 98.75 186 ILE A C 1
ATOM 1531 O O . ILE A 1 186 ? -8.516 9.141 7.953 1 98.75 186 ILE A O 1
ATOM 1535 N N . ILE A 1 187 ? -6.859 9.078 6.539 1 98.25 187 ILE A N 1
ATOM 1536 C CA . ILE A 1 187 ? -7.77 8.977 5.402 1 98.25 187 ILE A CA 1
ATOM 1537 C C . ILE A 1 187 ? -8.375 7.578 5.352 1 98.25 187 ILE A C 1
ATOM 1539 O O . ILE A 1 187 ? -9.445 7.379 4.766 1 98.25 187 ILE A O 1
ATOM 1543 N N . GLN A 1 188 ? -7.707 6.629 5.973 1 97.81 188 GLN A N 1
ATOM 1544 C CA . GLN A 1 188 ? -8.203 5.262 5.859 1 97.81 188 GLN A CA 1
ATOM 1545 C C . GLN A 1 188 ? -9.133 4.914 7.023 1 97.81 188 GLN A C 1
ATOM 1547 O O . GLN A 1 188 ? -9.711 3.826 7.059 1 97.81 188 GLN A O 1
ATOM 1552 N N . ASP A 1 189 ? -9.305 5.766 7.969 1 97.94 189 ASP A N 1
ATOM 1553 C CA . ASP A 1 189 ? -10.031 5.457 9.195 1 97.94 189 ASP A CA 1
ATOM 1554 C C . ASP A 1 189 ? -11.492 5.121 8.898 1 97.94 189 ASP A C 1
ATOM 1556 O O . ASP A 1 189 ? -12.203 5.914 8.273 1 97.94 189 ASP A O 1
ATOM 1560 N N . SER A 1 190 ? -11.906 4.008 9.336 1 96.38 190 SER A N 1
ATOM 1561 C CA . SER A 1 190 ? -13.305 3.586 9.211 1 96.38 190 SER A CA 1
ATOM 1562 C C . SER A 1 190 ? -13.867 3.16 10.562 1 96.38 190 SER A C 1
ATOM 1564 O O . SER A 1 190 ? -15.055 2.848 10.672 1 96.38 190 SER A O 1
ATOM 1566 N N . LYS A 1 191 ? -13.039 3.156 11.531 1 97.44 191 LYS A N 1
ATOM 1567 C CA . LYS A 1 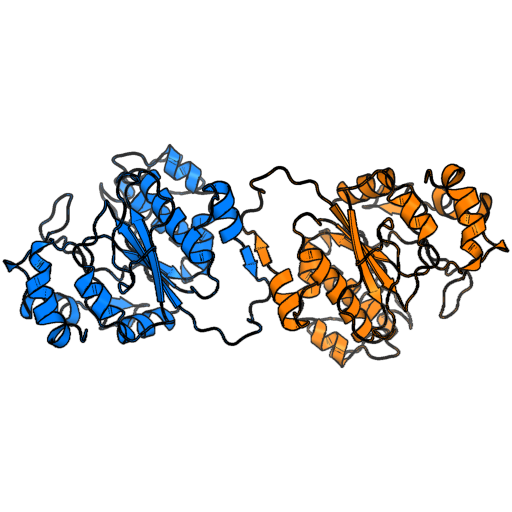191 ? -13.438 2.723 12.859 1 97.44 191 LYS A CA 1
ATOM 1568 C C . LYS A 1 191 ? -14.008 3.885 13.672 1 97.44 191 LYS A C 1
ATOM 1570 O O . LYS A 1 191 ? -15.102 3.777 14.242 1 97.44 191 LYS A O 1
ATOM 1575 N N . TYR A 1 192 ? -13.32 4.98 13.703 1 98.5 192 TYR A N 1
ATOM 1576 C CA . TYR A 1 192 ? -13.695 6.098 14.555 1 98.5 192 TYR A CA 1
ATOM 1577 C C . TYR A 1 192 ? -14.578 7.086 13.805 1 98.5 192 TYR A C 1
ATOM 1579 O O . TYR A 1 192 ? -15.453 7.727 14.398 1 98.5 192 TYR A O 1
ATOM 1587 N N . TYR A 1 193 ? -14.367 7.199 12.5 1 98.12 193 TYR A N 1
ATOM 1588 C CA . TYR A 1 193 ? -15.07 8.172 11.672 1 98.12 193 TYR A CA 1
ATOM 1589 C C . TYR A 1 193 ? -16.578 8.07 11.883 1 98.12 193 TYR A C 1
ATOM 1591 O O . TYR A 1 193 ? -17.234 9.062 12.188 1 98.12 193 TYR A O 1
ATOM 1599 N N . PRO A 1 194 ? -17.141 6.867 11.773 1 97.69 194 PRO A N 1
ATOM 1600 C CA . PRO A 1 194 ? -18.594 6.809 11.922 1 97.69 194 PRO A CA 1
ATOM 1601 C C . PRO A 1 194 ? -19.062 7.234 13.312 1 97.69 194 PRO A C 1
ATOM 1603 O O . PRO A 1 194 ? -20.141 7.809 13.453 1 97.69 194 PRO A O 1
ATOM 1606 N N . LYS A 1 195 ? -18.312 7.008 14.344 1 98 195 LYS A N 1
ATOM 1607 C CA . LYS A 1 195 ? -18.656 7.391 15.711 1 98 195 LYS A CA 1
ATOM 1608 C C . LYS A 1 195 ? -18.656 8.906 15.875 1 98 195 LYS A C 1
ATOM 1610 O O . LYS A 1 195 ? -19.625 9.484 16.375 1 98 195 LYS A O 1
ATOM 1615 N N . PHE A 1 196 ? -17.656 9.516 15.375 1 98.62 196 PHE A N 1
ATOM 1616 C CA . PHE A 1 196 ? -17.547 10.961 15.516 1 98.62 196 PHE A CA 1
ATOM 1617 C C . PHE A 1 196 ? -18.578 11.68 14.656 1 98.62 196 PHE A C 1
ATOM 1619 O O . PHE A 1 196 ? -19.125 12.703 15.055 1 98.62 196 PHE A O 1
ATOM 1626 N N . LYS A 1 197 ? -18.797 11.102 13.5 1 98.06 197 LYS A N 1
ATOM 1627 C CA . LYS A 1 197 ? -19.812 11.688 12.617 1 98.06 197 LYS A CA 1
ATOM 1628 C C . LYS A 1 197 ? -21.188 11.633 13.25 1 98.06 197 LYS A C 1
ATOM 1630 O O . LYS A 1 197 ? -21.969 12.594 13.164 1 98.06 197 LYS A O 1
ATOM 1635 N N . LYS A 1 198 ? -21.453 10.602 13.938 1 97.81 198 LYS A N 1
ATOM 1636 C CA . LYS A 1 198 ? -22.781 10.375 14.484 1 97.81 198 LYS A CA 1
ATOM 1637 C C . LYS A 1 198 ? -22.953 11.078 15.828 1 97.81 198 LYS A C 1
ATOM 1639 O O . LYS A 1 198 ? -24 11.664 16.094 1 97.81 198 LYS A O 1
ATOM 1644 N N . PHE A 1 199 ? -21.859 11.164 16.672 1 98.12 199 PHE A N 1
ATOM 1645 C CA . PHE A 1 199 ? -22.125 11.484 18.062 1 98.12 199 PHE A CA 1
ATOM 1646 C C . PHE A 1 199 ? -21.406 12.773 18.469 1 98.12 199 PHE A C 1
ATOM 1648 O O . PHE A 1 199 ? -21.625 13.297 19.562 1 98.12 199 PHE A O 1
ATOM 1655 N N . CYS A 1 200 ? -20.531 13.297 17.656 1 97.44 200 CYS A N 1
ATOM 1656 C CA . CYS A 1 200 ? -19.875 14.57 17.953 1 97.44 200 CYS A CA 1
ATOM 1657 C C . CYS A 1 200 ? -20.391 15.672 17.031 1 97.44 200 CYS A C 1
ATOM 1659 O O . CYS A 1 200 ? -19.656 16.172 16.188 1 97.44 200 CYS A O 1
ATOM 1661 N N . ARG A 1 201 ? -21.562 16.031 17.328 1 94.38 201 ARG A N 1
ATOM 1662 C CA . ARG A 1 201 ? -22.234 17.094 16.594 1 94.38 201 ARG A CA 1
ATOM 1663 C C . ARG A 1 201 ? -22.234 18.391 17.406 1 94.38 201 ARG A C 1
ATOM 1665 O O . ARG A 1 201 ? -22.125 18.359 18.641 1 94.38 201 ARG A O 1
ATOM 1672 N N . PRO A 1 202 ? -22.328 19.453 16.641 1 89.12 202 PRO A N 1
ATOM 1673 C CA . PRO A 1 202 ? -22.359 20.688 17.438 1 89.12 202 PRO A CA 1
ATOM 1674 C C . PRO A 1 202 ? -23.312 20.609 18.625 1 89.12 202 PRO A C 1
ATOM 1676 O O . PRO A 1 202 ? -24.406 20.031 18.516 1 89.12 202 PRO A O 1
ATOM 1679 N N . ALA A 1 203 ? -22.703 21.062 19.781 1 91.81 203 ALA A N 1
ATOM 1680 C CA . ALA A 1 203 ? -21.594 21.969 20.078 1 91.81 203 ALA A CA 1
ATOM 1681 C C . ALA A 1 203 ? -20.344 21.188 20.484 1 91.81 203 ALA A C 1
ATOM 1683 O O . ALA A 1 203 ? -19.594 21.625 21.359 1 91.81 203 ALA A O 1
ATOM 1684 N N . CYS A 1 204 ? -20.188 20.031 19.984 1 94.88 204 CYS A N 1
ATOM 1685 C CA . CYS A 1 204 ? -19.016 19.219 20.281 1 94.88 204 CYS A CA 1
ATOM 1686 C C . CYS A 1 204 ? -17.781 19.75 19.578 1 94.88 204 CYS A C 1
ATOM 1688 O O . CYS A 1 204 ? -16.688 19.812 20.156 1 94.88 204 CYS A O 1
ATOM 1690 N N . TYR A 1 205 ? -17.953 20.234 18.25 1 94.5 205 TYR A N 1
ATOM 1691 C CA . TYR A 1 205 ? -16.859 20.719 17.406 1 94.5 205 TYR A CA 1
ATOM 1692 C C . TYR A 1 205 ? -15.883 19.594 17.078 1 94.5 205 TYR A C 1
ATOM 1694 O O . TYR A 1 205 ? -14.727 19.625 17.5 1 94.5 205 TYR A O 1
ATOM 1702 N N . VAL A 1 206 ? -16.234 18.781 16.203 1 97.69 206 VAL A N 1
ATOM 1703 C CA . VAL A 1 206 ? -15.625 17.5 15.914 1 97.69 206 VAL A CA 1
ATOM 1704 C C . VAL A 1 206 ? -14.195 17.703 15.422 1 97.69 206 VAL A C 1
ATOM 1706 O O . VAL A 1 206 ? -13.312 16.875 15.68 1 97.69 206 VAL A O 1
ATOM 1709 N N . ASP A 1 207 ? -13.844 18.797 14.797 1 96.12 207 ASP A N 1
ATOM 1710 C CA . ASP A 1 207 ? -12.516 19.078 14.258 1 96.12 207 ASP A CA 1
ATOM 1711 C C . ASP A 1 207 ? -11.492 19.219 15.383 1 96.12 207 ASP A C 1
ATOM 1713 O O . ASP A 1 207 ? -10.289 19.156 15.141 1 96.12 207 ASP A O 1
ATOM 1717 N N . GLU A 1 208 ? -11.945 19.312 16.594 1 96.06 208 GLU A N 1
ATOM 1718 C CA . GLU A 1 208 ? -11.047 19.484 17.734 1 96.06 208 GLU A CA 1
ATOM 1719 C C . GLU A 1 208 ? -10.852 18.172 18.484 1 96.06 208 GLU A C 1
ATOM 1721 O O . GLU A 1 208 ? -10.008 18.078 19.375 1 96.06 208 GLU A O 1
ATOM 1726 N N . HIS A 1 209 ? -11.609 17.219 18.156 1 98.19 209 HIS A N 1
ATOM 1727 C CA . HIS A 1 209 ? -11.602 16.031 19 1 98.19 209 HIS A CA 1
ATOM 1728 C C . HIS A 1 209 ? -11.297 14.773 18.188 1 98.19 209 HIS A C 1
ATOM 1730 O O . HIS A 1 209 ? -10.68 13.828 18.703 1 98.19 209 HIS A O 1
ATOM 1736 N N . TYR A 1 210 ? -11.719 14.727 16.891 1 98.62 210 TYR A N 1
ATOM 1737 C CA . TYR A 1 210 ? -11.664 13.516 16.094 1 98.62 210 TYR A CA 1
ATOM 1738 C C . TYR A 1 210 ? -10.227 13.062 15.883 1 98.62 210 TYR A C 1
ATOM 1740 O O . TYR A 1 210 ? -9.781 12.086 16.484 1 98.62 210 TYR A O 1
ATOM 1748 N N . PHE A 1 211 ? -9.383 13.82 15.227 1 98.75 211 PHE A N 1
ATOM 1749 C CA . PHE A 1 211 ? -8.023 13.398 14.898 1 98.75 211 PHE A CA 1
ATOM 1750 C C . PHE A 1 211 ? -7.156 13.336 16.156 1 98.75 211 PHE A C 1
ATOM 1752 O O . PHE A 1 211 ? -6.43 12.367 16.359 1 98.75 211 PHE A O 1
ATOM 1759 N N . PRO A 1 212 ? -7.254 14.32 17.047 1 98.06 212 PRO A N 1
ATOM 1760 C CA . PRO A 1 212 ? -6.473 14.227 18.281 1 98.06 212 PRO A CA 1
ATOM 1761 C C . PRO A 1 212 ? -6.75 12.945 19.062 1 98.06 212 PRO A C 1
ATOM 1763 O O . PRO A 1 212 ? -5.82 12.328 19.594 1 98.06 212 PRO A O 1
ATOM 1766 N N . THR A 1 213 ? -7.988 12.539 19.109 1 98.62 213 THR A N 1
ATOM 1767 C CA . THR A 1 213 ? -8.367 11.336 19.844 1 98.62 213 THR A CA 1
ATOM 1768 C C . THR A 1 213 ? -7.895 10.078 19.125 1 98.62 213 THR A C 1
ATOM 1770 O O . THR A 1 213 ? -7.168 9.266 19.703 1 98.62 213 THR A O 1
ATOM 1773 N N . MET A 1 214 ? -8.234 10.016 17.891 1 98.56 214 MET A N 1
ATOM 1774 C CA . MET A 1 214 ? -7.926 8.828 17.109 1 98.56 214 MET A CA 1
ATOM 1775 C C . MET A 1 214 ? -6.422 8.578 17.062 1 98.56 214 MET A C 1
ATOM 1777 O O . MET A 1 214 ? -5.965 7.457 17.297 1 98.56 214 MET A O 1
ATOM 1781 N N . LEU A 1 215 ? -5.633 9.609 16.797 1 98.44 215 LEU A N 1
ATOM 1782 C CA . LEU A 1 215 ? -4.191 9.445 16.641 1 98.44 215 LEU A CA 1
ATOM 1783 C C . LEU A 1 215 ? -3.527 9.18 17.984 1 98.44 215 LEU A C 1
ATOM 1785 O O . LEU A 1 215 ? -2.531 8.461 18.062 1 98.44 215 LEU A O 1
ATOM 1789 N N . SER A 1 216 ? -4.109 9.734 19.031 1 97.38 216 SER A N 1
ATOM 1790 C CA . SER A 1 216 ? -3.588 9.453 20.359 1 97.38 216 SER A CA 1
ATOM 1791 C C . SER A 1 216 ? -3.789 7.988 20.734 1 97.38 216 SER A C 1
ATOM 1793 O O . SER A 1 216 ? -2.959 7.402 21.422 1 97.38 216 SER A O 1
ATOM 1795 N N . ILE A 1 217 ? -4.902 7.406 20.328 1 98.19 217 ILE A N 1
ATOM 1796 C CA . ILE A 1 217 ? -5.195 6.004 20.609 1 98.19 217 ILE A CA 1
ATOM 1797 C C . ILE A 1 217 ? -4.266 5.105 19.812 1 98.19 217 ILE A C 1
ATOM 1799 O O . ILE A 1 217 ? -3.609 4.219 20.359 1 98.19 217 ILE A O 1
ATOM 1803 N N . ASN A 1 218 ? -4.109 5.422 18.578 1 98.06 218 ASN A N 1
ATOM 1804 C CA . ASN A 1 218 ? -3.496 4.473 17.656 1 98.06 218 ASN A CA 1
ATOM 1805 C C . ASN A 1 218 ? -1.992 4.695 17.547 1 98.06 218 ASN A C 1
ATOM 1807 O O . ASN A 1 218 ? -1.241 3.76 17.266 1 98.06 218 ASN A O 1
ATOM 1811 N N . PHE A 1 219 ? -1.554 5.953 17.672 1 97.69 219 PHE A N 1
ATOM 1812 C CA . PHE A 1 219 ? -0.165 6.281 17.375 1 97.69 219 PHE A CA 1
ATOM 1813 C C . PHE A 1 219 ? 0.419 7.191 18.453 1 97.69 219 PHE A C 1
ATOM 1815 O O . PHE A 1 219 ? 1.031 8.219 18.141 1 97.69 219 PHE A O 1
ATOM 1822 N N . PRO A 1 220 ? 0.326 6.848 19.719 1 96.25 220 PRO A N 1
ATOM 1823 C CA . PRO A 1 220 ? 0.804 7.742 20.781 1 96.25 220 PRO A CA 1
ATOM 1824 C C . PRO A 1 220 ? 2.301 8.031 20.672 1 96.25 220 PRO A C 1
ATOM 1826 O O . PRO A 1 220 ? 2.746 9.133 21 1 96.25 220 PRO A O 1
ATOM 1829 N N . ARG A 1 221 ? 3.062 7.117 20.094 1 95.5 221 ARG A N 1
ATOM 1830 C CA . ARG A 1 221 ? 4.516 7.234 20.078 1 95.5 221 ARG A CA 1
ATOM 1831 C C . ARG A 1 221 ? 4.98 8.156 18.953 1 95.5 221 ARG A C 1
ATOM 1833 O O . ARG A 1 221 ? 6.141 8.562 18.922 1 95.5 221 ARG A O 1
ATOM 1840 N N . LEU A 1 222 ? 4.059 8.531 18.062 1 96.38 222 LEU A N 1
ATOM 1841 C CA . LEU A 1 222 ? 4.41 9.383 16.922 1 96.38 222 LEU A CA 1
ATOM 1842 C C . LEU A 1 222 ? 3.863 10.797 17.109 1 96.38 222 LEU A C 1
ATOM 1844 O O . LEU A 1 222 ? 3.99 11.633 16.219 1 96.38 222 LEU A O 1
ATOM 1848 N N . MET A 1 223 ? 3.268 11.031 18.297 1 94.5 223 MET A N 1
ATOM 1849 C CA . MET A 1 223 ? 2.629 12.32 18.547 1 94.5 223 MET A CA 1
ATOM 1850 C C . MET A 1 223 ? 3.461 13.156 19.5 1 94.5 223 MET A C 1
ATOM 1852 O O . MET A 1 223 ? 3.861 12.68 20.562 1 94.5 223 MET A O 1
ATOM 1856 N N . ALA A 1 224 ? 3.682 14.398 19.109 1 91.94 224 ALA A N 1
ATOM 1857 C CA . ALA A 1 224 ? 4.355 15.336 20 1 91.94 224 ALA A CA 1
ATOM 1858 C C . ALA A 1 224 ? 3.367 15.969 20.984 1 91.94 224 ALA A C 1
ATOM 1860 O O . ALA A 1 224 ? 3.771 16.594 21.969 1 91.94 224 ALA A O 1
ATOM 1861 N N . ASN A 1 225 ? 2.066 15.828 20.672 1 91.75 225 ASN A N 1
ATOM 1862 C CA . ASN A 1 225 ? 0.971 16.375 21.469 1 91.75 225 ASN A CA 1
ATOM 1863 C C . ASN A 1 225 ? 1.061 17.891 21.578 1 91.75 225 ASN A C 1
ATOM 1865 O O . ASN A 1 225 ? 0.796 18.453 22.641 1 91.75 225 ASN A O 1
ATOM 1869 N N . ARG A 1 226 ? 1.528 18.516 20.594 1 91.44 226 ARG A N 1
ATOM 1870 C CA . ARG A 1 226 ? 1.537 19.969 20.438 1 91.44 226 ARG A CA 1
ATOM 1871 C C . ARG A 1 226 ? 1.412 20.375 18.984 1 91.44 226 ARG A C 1
ATOM 1873 O O . ARG A 1 226 ? 1.733 19.578 18.078 1 91.44 226 ARG A O 1
ATOM 1880 N N . THR A 1 227 ? 1.01 21.594 18.812 1 93.06 227 THR A N 1
ATOM 1881 C CA . THR A 1 227 ? 0.915 22.156 17.469 1 93.06 227 THR A CA 1
ATOM 1882 C C . THR A 1 227 ? 2.113 23.062 17.172 1 93.06 227 THR A C 1
ATOM 1884 O O . THR A 1 227 ? 2.783 23.531 18.094 1 93.06 227 THR A O 1
ATOM 1887 N N . LEU A 1 228 ? 2.375 23.266 15.906 1 94.12 228 LEU A N 1
ATOM 1888 C CA . LEU A 1 228 ? 3.43 24.172 15.469 1 94.12 228 LEU A CA 1
ATOM 1889 C C . LEU A 1 228 ? 2.855 25.547 15.117 1 94.12 228 LEU A C 1
ATOM 1891 O O . LEU A 1 228 ? 3.588 26.438 14.68 1 94.12 228 LEU A O 1
ATOM 1895 N N . THR A 1 229 ? 1.566 25.703 15.266 1 96.12 229 THR A N 1
ATOM 1896 C CA . THR A 1 229 ? 0.893 26.953 14.938 1 96.12 229 THR A CA 1
ATOM 1897 C C . THR A 1 229 ? 0.504 27.719 16.203 1 96.12 229 THR A C 1
ATOM 1899 O O . THR A 1 229 ? -0.333 27.25 16.969 1 96.12 229 THR A O 1
ATOM 1902 N N . TRP A 1 230 ? 1.081 28.859 16.375 1 94.62 230 TRP A N 1
ATOM 1903 C CA . TRP A 1 230 ? 0.783 29.719 17.516 1 94.62 230 TRP A CA 1
ATOM 1904 C C . TRP A 1 230 ? -0.584 30.375 17.375 1 94.62 230 TRP A C 1
ATOM 1906 O O . TRP A 1 230 ? -0.927 30.859 16.281 1 94.62 230 TRP A O 1
ATOM 1916 N N . VAL A 1 231 ? -1.31 30.312 18.359 1 94.31 231 VAL A N 1
ATOM 1917 C CA . VAL A 1 231 ? -2.605 30.984 18.438 1 94.31 231 VAL A CA 1
ATOM 1918 C C . VAL A 1 231 ? -2.73 31.703 19.781 1 94.31 231 VAL A C 1
ATOM 1920 O O . VAL A 1 231 ? -2.336 31.172 20.828 1 94.31 231 VAL A O 1
ATOM 1923 N N . ASP A 1 232 ? -3.221 32.938 19.781 1 93.69 232 ASP A N 1
ATOM 1924 C CA . ASP A 1 232 ? -3.389 33.688 21.016 1 93.69 232 ASP A CA 1
ATOM 1925 C C . ASP A 1 232 ? -4.797 33.531 21.578 1 93.69 232 ASP A C 1
ATOM 1927 O O . ASP A 1 232 ? -5.762 34.062 21.031 1 93.69 232 ASP A O 1
ATOM 1931 N N . TRP A 1 233 ? -4.871 32.875 22.672 1 90.94 233 TRP A N 1
ATOM 1932 C CA . TRP A 1 233 ? -6.152 32.656 23.328 1 90.94 233 TRP A CA 1
ATOM 1933 C C . TRP A 1 233 ? -6.258 33.469 24.609 1 90.94 233 TRP A C 1
ATOM 1935 O O . TRP A 1 233 ? -7.156 33.25 25.422 1 90.94 233 TRP A O 1
ATOM 1945 N N . SER A 1 234 ? -5.348 34.344 24.797 1 87.38 234 SER A N 1
ATOM 1946 C CA . SER A 1 234 ? -5.207 35.062 26.062 1 87.38 234 SER A CA 1
ATOM 1947 C C . SER A 1 234 ? -6.426 35.938 26.328 1 87.38 234 SER A C 1
ATOM 1949 O O . SER A 1 234 ? -6.695 36.312 27.484 1 87.38 234 SER A O 1
ATOM 1951 N N . ARG A 1 235 ? -7.156 36.281 25.328 1 87.88 235 ARG A N 1
ATOM 1952 C CA . ARG A 1 235 ? -8.297 37.188 25.484 1 87.88 235 ARG A CA 1
ATOM 1953 C C . ARG A 1 235 ? -9.539 36.438 25.938 1 87.88 235 ARG A C 1
ATOM 1955 O O . ARG A 1 235 ? -10.562 37.031 26.266 1 87.88 235 ARG A O 1
ATOM 1962 N N . GLY A 1 236 ? -9.453 35.156 25.891 1 79 236 GLY A N 1
ATOM 1963 C CA . GLY A 1 236 ? -10.586 34.344 26.266 1 79 236 GLY A CA 1
ATOM 1964 C C . GLY A 1 236 ? -11.672 34.281 25.219 1 79 236 GLY A C 1
ATOM 1965 O O . GLY A 1 236 ? -11.492 34.781 24.109 1 79 236 GLY A O 1
ATOM 1966 N N . GLY A 1 237 ? -12.734 33.469 25.453 1 80.19 237 GLY A N 1
ATOM 1967 C CA . GLY A 1 237 ? -13.859 33.375 24.531 1 80.19 237 GLY A CA 1
ATOM 1968 C C . GLY A 1 237 ? -13.75 32.188 23.578 1 80.19 237 GLY A C 1
ATOM 1969 O O . GLY A 1 237 ? -12.875 31.344 23.75 1 80.19 237 GLY A O 1
ATOM 1970 N N . ALA A 1 238 ? -14.688 32.25 22.688 1 79.31 238 ALA A N 1
ATOM 1971 C CA . ALA A 1 238 ? -14.836 31.109 21.797 1 79.31 238 ALA A CA 1
ATOM 1972 C C . ALA A 1 238 ? -13.922 31.25 20.578 1 79.31 238 ALA A C 1
ATOM 1974 O O . ALA A 1 238 ? -13.719 30.297 19.828 1 79.31 238 ALA A O 1
ATOM 1975 N N . HIS A 1 239 ? -13.305 32.469 20.422 1 87.44 239 HIS A N 1
ATOM 1976 C CA . HIS A 1 239 ? -12.43 32.719 19.281 1 87.44 239 HIS A CA 1
ATOM 1977 C C . HIS A 1 239 ? -11.094 33.312 19.734 1 87.44 239 HIS A C 1
ATOM 1979 O O . HIS A 1 239 ? -11.047 34.094 20.672 1 87.44 239 HIS A O 1
ATOM 1985 N N . PRO A 1 240 ? -10.055 32.906 19.047 1 93.25 240 PRO A N 1
ATOM 1986 C CA . PRO A 1 240 ? -8.75 33.469 19.391 1 93.25 240 PRO A CA 1
ATOM 1987 C C . PRO A 1 240 ? -8.609 34.938 18.953 1 93.25 240 PRO A C 1
ATOM 1989 O O . PRO A 1 240 ? -9.445 35.438 18.203 1 93.25 240 PRO A O 1
ATOM 1992 N N . ALA A 1 241 ? -7.582 35.562 19.469 1 94.81 241 ALA A N 1
ATOM 1993 C CA . ALA A 1 241 ? -7.301 36.938 19.078 1 94.81 241 ALA A CA 1
ATOM 1994 C C . ALA A 1 241 ? -6.945 37.031 17.594 1 94.81 241 ALA A C 1
ATOM 1996 O O . ALA A 1 241 ? -6.27 36.156 17.062 1 94.81 241 ALA A O 1
ATOM 1997 N N . THR A 1 242 ? -7.465 38.094 16.953 1 96.12 242 THR A N 1
ATOM 1998 C CA . THR A 1 242 ? -7.109 38.406 15.578 1 96.12 242 THR A CA 1
ATOM 1999 C C . THR A 1 242 ? -6.16 39.625 15.531 1 96.12 242 THR A C 1
ATOM 2001 O O . THR A 1 242 ? -6.348 40.594 16.266 1 96.12 242 THR A O 1
ATOM 2004 N N . PHE A 1 243 ? -5.168 39.625 14.695 1 97.06 243 PHE A N 1
ATOM 2005 C CA . PHE A 1 243 ? -4.141 40.656 14.648 1 97.06 243 PHE A CA 1
ATOM 2006 C C . PHE A 1 243 ? -4.137 41.344 13.297 1 97.06 243 PHE A C 1
ATOM 2008 O O . PHE A 1 243 ? -4.031 40.688 12.258 1 97.06 243 PHE A O 1
ATOM 2015 N N . GLY A 1 244 ? -4.254 42.625 13.336 1 97 244 GLY A N 1
ATOM 2016 C CA . GLY A 1 244 ? -4.234 43.438 12.125 1 97 244 GLY A CA 1
ATOM 2017 C C . GLY A 1 244 ? -2.988 44.281 12 1 97 244 GLY A C 1
ATOM 2018 O O . GLY A 1 244 ? -1.959 43.969 12.602 1 97 244 GLY A O 1
ATOM 2019 N N . LYS A 1 245 ? -3.117 45.25 11.188 1 96.44 245 LYS A N 1
ATOM 2020 C CA . LYS A 1 245 ? -2.004 46.125 10.82 1 96.44 245 LYS A CA 1
ATOM 2021 C C . LYS A 1 245 ? -1.332 46.719 12.055 1 96.44 245 LYS A C 1
ATOM 2023 O O . LYS A 1 245 ? -0.103 46.75 12.141 1 96.44 245 LYS A O 1
ATOM 2028 N N . ASN A 1 246 ? -2.105 47.062 13.031 1 94.88 246 ASN A N 1
ATOM 2029 C CA . ASN A 1 246 ? -1.599 47.781 14.188 1 94.88 246 ASN A CA 1
ATOM 2030 C C . ASN A 1 246 ? -1.019 46.875 15.242 1 94.88 246 ASN A C 1
ATOM 2032 O O . ASN A 1 246 ? -0.374 47.312 16.188 1 94.88 246 ASN A O 1
ATOM 2036 N N . ASP A 1 247 ? -1.184 45.594 15.047 1 94.44 247 ASP A N 1
ATOM 2037 C CA . ASP A 1 247 ? -0.725 44.625 16.031 1 94.44 247 ASP A CA 1
ATOM 2038 C C . ASP A 1 247 ? 0.65 44.094 15.664 1 94.44 247 ASP A C 1
ATOM 2040 O O . ASP A 1 247 ? 1.33 43.469 16.5 1 94.44 247 ASP A O 1
ATOM 2044 N N . VAL A 1 248 ? 1.005 44.281 14.367 1 94.06 248 VAL A N 1
ATOM 2045 C CA . VAL A 1 248 ? 2.219 43.688 13.828 1 94.06 248 VAL A CA 1
ATOM 2046 C C . VAL A 1 248 ? 3.426 44.562 14.172 1 94.06 248 VAL A C 1
ATOM 2048 O O . VAL A 1 248 ? 3.488 45.719 13.773 1 94.06 248 VAL A O 1
ATOM 2051 N N . SER A 1 249 ? 4.254 44 14.961 1 94.31 249 SER A N 1
ATOM 2052 C CA . SER A 1 249 ? 5.5 44.656 15.336 1 94.31 249 SER A CA 1
ATOM 2053 C C . SER A 1 249 ? 6.59 43.625 15.656 1 94.31 249 SER A C 1
ATOM 2055 O O . SER A 1 249 ? 6.305 42.469 15.883 1 94.31 249 SER A O 1
ATOM 2057 N N . GLU A 1 250 ? 7.836 44.125 15.586 1 92.94 250 GLU A N 1
ATOM 2058 C CA . GLU A 1 250 ? 8.961 43.25 15.938 1 92.94 250 GLU A CA 1
ATOM 2059 C C . GLU A 1 250 ? 8.82 42.719 17.359 1 92.94 250 GLU A C 1
ATOM 2061 O O . GLU A 1 250 ? 9.102 41.562 17.625 1 92.94 250 GLU A O 1
ATOM 2066 N N . ARG A 1 251 ? 8.406 43.594 18.234 1 91.25 251 ARG A N 1
ATOM 2067 C CA . ARG A 1 251 ? 8.242 43.188 19.625 1 91.25 251 ARG A CA 1
ATOM 2068 C C . ARG A 1 251 ? 7.199 42.094 19.766 1 91.25 251 ARG A C 1
ATOM 2070 O O . ARG A 1 251 ? 7.375 41.156 20.562 1 91.25 251 ARG A O 1
ATOM 2077 N N . PHE A 1 252 ? 6.148 42.219 19.031 1 92.38 252 PHE A N 1
ATOM 2078 C CA . PHE A 1 252 ? 5.07 41.219 19.062 1 92.38 252 PHE A CA 1
ATOM 2079 C C . PHE A 1 252 ? 5.594 39.844 18.688 1 92.38 252 PHE A C 1
ATOM 2081 O O . PHE A 1 252 ? 5.355 38.875 19.406 1 92.38 252 PHE A O 1
ATOM 2088 N N . PHE A 1 253 ? 6.402 39.75 17.656 1 91.44 253 PHE A N 1
ATOM 2089 C CA . PHE A 1 253 ? 6.867 38.438 17.156 1 91.44 253 PHE A CA 1
ATOM 2090 C C . PHE A 1 253 ? 8.008 37.906 18.016 1 91.44 253 PHE A C 1
ATOM 2092 O O . PHE A 1 253 ? 8.18 36.719 18.141 1 91.44 253 PHE A O 1
ATOM 2099 N N . LYS A 1 254 ? 8.75 38.812 18.578 1 86.12 254 LYS A N 1
ATOM 2100 C CA . LYS A 1 254 ? 9.758 38.375 19.547 1 86.12 254 LYS A CA 1
ATOM 2101 C C . LYS A 1 254 ? 9.125 37.594 20.703 1 86.12 254 LYS A C 1
ATOM 2103 O O . LYS A 1 254 ? 9.68 36.625 21.188 1 86.12 254 LYS A O 1
ATOM 2108 N N . LYS A 1 255 ? 8.008 38.062 21.047 1 84 255 LYS A N 1
ATOM 2109 C CA . LYS A 1 255 ? 7.281 37.375 22.125 1 84 255 LYS A CA 1
ATOM 2110 C C . LYS A 1 255 ? 6.824 36 21.672 1 84 255 LYS A C 1
ATOM 2112 O O . LYS A 1 255 ? 6.844 35.031 22.453 1 84 255 LYS A O 1
ATOM 2117 N N . ILE A 1 256 ? 6.418 35.844 20.5 1 84.56 256 ILE A N 1
ATOM 2118 C CA . ILE A 1 256 ? 5.914 34.594 19.953 1 84.56 256 ILE A CA 1
ATOM 2119 C C . ILE A 1 256 ? 7.066 33.625 19.797 1 84.56 256 ILE A C 1
ATOM 2121 O O . ILE A 1 256 ? 6.941 32.438 20.156 1 84.56 256 ILE A O 1
ATOM 2125 N N . ILE A 1 257 ? 8.188 34.062 19.328 1 80.06 257 ILE A N 1
ATOM 2126 C CA . ILE A 1 257 ? 9.297 33.188 18.906 1 80.06 257 ILE A CA 1
ATOM 2127 C C . ILE A 1 257 ? 10.195 32.906 20.109 1 80.06 257 ILE A C 1
ATOM 2129 O O . ILE A 1 257 ? 10.617 31.766 20.312 1 80.06 257 ILE A O 1
ATOM 2133 N N . GLU A 1 258 ? 10.547 33.938 20.891 1 70.56 258 GLU A N 1
ATOM 2134 C CA . GLU A 1 258 ? 11.531 33.812 21.969 1 70.56 258 GLU A CA 1
ATOM 2135 C C . GLU A 1 258 ? 10.844 33.594 23.312 1 70.56 258 GLU A C 1
ATOM 2137 O O . GLU A 1 258 ? 11.453 33.094 24.25 1 70.56 258 GLU A O 1
ATOM 2142 N N . GLY A 1 259 ? 9.68 34.031 23.438 1 60.78 259 GLY A N 1
ATOM 2143 C CA . GLY A 1 259 ? 9.055 34.156 24.75 1 60.78 259 GLY A CA 1
ATOM 2144 C C . GLY A 1 259 ? 8.438 32.844 25.219 1 60.78 259 GLY A C 1
ATOM 2145 O O . GLY A 1 259 ? 7.895 32.75 26.328 1 60.78 259 GLY A O 1
ATOM 2146 N N . THR A 1 260 ? 8.453 31.844 24.391 1 63.44 260 THR A N 1
ATOM 2147 C CA . THR A 1 260 ? 7.742 30.641 24.828 1 63.44 260 THR A CA 1
ATOM 2148 C C . THR A 1 260 ? 8.711 29.469 25 1 63.44 260 THR A C 1
ATOM 2150 O O . THR A 1 260 ? 9.586 29.266 24.156 1 63.44 260 THR A O 1
ATOM 2153 N N . ASN A 1 261 ? 8.789 29.031 26.234 1 66.06 261 ASN A N 1
ATOM 2154 C CA . ASN A 1 261 ? 9.461 27.75 26.469 1 66.06 261 ASN A CA 1
ATOM 2155 C C . ASN A 1 261 ? 8.523 26.578 26.203 1 66.06 261 ASN A C 1
ATOM 2157 O O . ASN A 1 261 ? 7.363 26.594 26.625 1 66.06 261 ASN A O 1
ATOM 2161 N N . CYS A 1 262 ? 8.914 25.859 25.266 1 73.88 262 CYS A N 1
ATOM 2162 C CA . CYS A 1 262 ? 8.109 24.656 25.031 1 73.88 262 CYS A CA 1
ATOM 2163 C C . CYS A 1 262 ? 8.969 23.406 25.109 1 73.88 262 CYS A C 1
ATOM 2165 O O . CYS A 1 262 ? 10.188 23.484 25.25 1 73.88 262 CYS A O 1
ATOM 2167 N N . THR A 1 263 ? 8.297 22.375 25.578 1 65.88 263 THR A N 1
ATOM 2168 C CA . THR A 1 263 ? 8.984 21.094 25.656 1 65.88 263 THR A CA 1
ATOM 2169 C C . THR A 1 263 ? 8.617 20.203 24.469 1 65.88 263 THR A C 1
ATOM 2171 O O . THR A 1 263 ? 7.488 20.25 23.984 1 65.88 263 THR A O 1
ATOM 2174 N N . TYR A 1 264 ? 9.664 19.719 23.844 1 62.56 264 TYR A N 1
ATOM 2175 C CA . TYR A 1 264 ? 9.547 18.656 22.859 1 62.56 264 TYR A CA 1
ATOM 2176 C C . TYR A 1 264 ? 10.234 17.391 23.328 1 62.56 264 TYR A C 1
ATOM 2178 O O . TYR A 1 264 ? 11.445 17.375 23.562 1 62.56 264 TYR A O 1
ATOM 2186 N N . ASN A 1 265 ? 9.359 16.281 23.453 1 57.88 265 ASN A N 1
ATOM 2187 C CA . ASN A 1 265 ? 9.844 15.016 24.016 1 57.88 265 ASN A CA 1
ATOM 2188 C C . ASN A 1 265 ? 10.57 15.234 25.328 1 57.88 265 ASN A C 1
ATOM 2190 O O . ASN A 1 265 ? 11.688 14.75 25.516 1 57.88 265 ASN A O 1
ATOM 2194 N N . ASP A 1 266 ? 9.891 16.078 26.094 1 59.09 266 ASP A N 1
ATOM 2195 C CA . ASP A 1 266 ? 10.328 16.375 27.469 1 59.09 266 ASP A CA 1
ATOM 2196 C C . ASP A 1 266 ? 11.656 17.141 27.469 1 59.09 266 ASP A C 1
ATOM 2198 O O . ASP A 1 266 ? 12.344 17.188 28.484 1 59.09 266 ASP A O 1
ATOM 2202 N N . GLN A 1 267 ? 12.016 17.438 26.266 1 65.5 267 GLN A N 1
ATOM 2203 C CA . GLN A 1 267 ? 13.219 18.25 26.156 1 65.5 267 GLN A CA 1
ATOM 2204 C C . GLN A 1 267 ? 12.875 19.688 25.797 1 65.5 267 GLN A C 1
ATOM 2206 O O . GLN A 1 267 ? 12.008 19.938 24.953 1 65.5 267 GLN A O 1
ATOM 2211 N N . PRO A 1 268 ? 13.406 20.578 26.547 1 69.5 268 PRO A N 1
ATOM 2212 C CA . PRO A 1 268 ? 13.164 21.984 26.203 1 69.5 268 PRO A CA 1
ATOM 2213 C C . PRO A 1 268 ? 13.594 22.328 24.766 1 69.5 268 PRO A C 1
ATOM 2215 O O . PRO A 1 268 ? 14.602 21.812 24.281 1 69.5 268 PRO A O 1
ATOM 2218 N N . THR A 1 269 ? 12.719 22.891 24.062 1 70.56 269 THR A N 1
ATOM 2219 C CA . THR A 1 269 ? 13.078 23.391 22.75 1 70.56 269 THR A CA 1
ATOM 2220 C C . THR A 1 269 ? 12.742 24.859 22.609 1 70.56 269 THR A C 1
ATOM 2222 O O . THR A 1 269 ? 11.828 25.359 23.266 1 70.56 269 THR A O 1
ATOM 2225 N N . THR A 1 270 ? 13.656 25.562 21.953 1 65.75 270 THR A N 1
ATOM 2226 C CA . THR A 1 270 ? 13.477 27 21.766 1 65.75 270 THR A CA 1
ATOM 2227 C C . THR A 1 270 ? 12.57 27.281 20.562 1 65.75 270 THR A C 1
ATOM 2229 O O . THR A 1 270 ? 12.094 28.406 20.391 1 65.75 270 THR A O 1
ATOM 2232 N N . ARG A 1 271 ? 12.383 26.328 19.797 1 78 271 ARG A N 1
ATOM 2233 C CA . ARG A 1 271 ? 11.508 26.547 18.656 1 78 271 ARG A CA 1
ATOM 2234 C C . ARG A 1 271 ? 10.133 25.922 18.891 1 78 271 ARG A C 1
ATOM 2236 O O . ARG A 1 271 ? 9.898 24.766 18.547 1 78 271 ARG A O 1
ATOM 2243 N N . CYS A 1 272 ? 9.297 26.766 19.344 1 84 272 CYS A N 1
ATOM 2244 C CA . CYS A 1 272 ? 7.98 26.266 19.734 1 84 272 CYS A CA 1
ATOM 2245 C C . CYS A 1 272 ? 7.016 26.266 18.562 1 84 272 CYS A C 1
ATOM 2247 O O . CYS A 1 272 ? 6.262 25.312 18.359 1 84 272 CYS A O 1
ATOM 2249 N N . PHE A 1 273 ? 7.156 27.359 17.734 1 93.12 273 PHE A N 1
ATOM 2250 C CA . PHE A 1 273 ? 6.168 27.531 16.672 1 93.12 273 PHE A CA 1
ATOM 2251 C C . PHE A 1 273 ? 6.84 27.875 15.352 1 93.12 273 PHE A C 1
ATOM 2253 O O . PHE A 1 273 ? 7.836 28.594 15.336 1 93.12 273 PHE A O 1
ATOM 2260 N N . LEU A 1 274 ? 6.324 27.328 14.305 1 95.44 274 LEU A N 1
ATOM 2261 C CA . LEU A 1 274 ? 6.789 27.625 12.953 1 95.44 274 LEU A CA 1
ATOM 2262 C C . LEU A 1 274 ? 5.809 28.547 12.227 1 95.44 274 LEU A C 1
ATOM 2264 O O . LEU A 1 274 ? 6.172 29.203 11.258 1 95.44 274 LEU A O 1
ATOM 2268 N N . PHE A 1 275 ? 4.57 28.578 12.68 1 97.25 275 PHE A N 1
ATOM 2269 C CA . PHE A 1 275 ? 3.482 29.344 12.086 1 97.25 275 PHE A CA 1
ATOM 2270 C C . PHE A 1 275 ? 2.668 30.047 13.156 1 97.25 275 PHE A C 1
ATOM 2272 O O . PHE A 1 275 ? 2.82 29.766 14.352 1 97.25 275 PHE A O 1
ATOM 2279 N N . ALA A 1 276 ? 1.872 31.031 12.711 1 96.69 276 ALA A N 1
ATOM 2280 C CA . ALA A 1 276 ? 0.994 31.734 13.633 1 96.69 276 ALA A CA 1
ATOM 2281 C C . ALA A 1 276 ? -0.346 32.062 12.977 1 96.69 276 ALA A C 1
ATOM 2283 O O . ALA A 1 276 ? -0.42 32.25 11.766 1 96.69 276 ALA A O 1
ATOM 2284 N N . ARG A 1 277 ? -1.275 32 13.695 1 96.06 277 ARG A N 1
ATOM 2285 C CA . ARG A 1 277 ? -2.637 32.406 13.352 1 96.06 277 ARG A CA 1
ATOM 2286 C C . ARG A 1 277 ? -3.281 33.188 14.484 1 96.06 277 ARG A C 1
ATOM 2288 O O . ARG A 1 277 ? -2.895 33.062 15.648 1 96.06 277 ARG A O 1
ATOM 2295 N N . LYS A 1 278 ? -4.211 34.156 14.352 1 95.69 278 LYS A N 1
ATOM 2296 C CA . LYS A 1 278 ? -5.105 34.531 13.266 1 95.69 278 LYS A CA 1
ATOM 2297 C C . LYS A 1 278 ? -4.844 36 12.836 1 95.69 278 LYS A C 1
ATOM 2299 O O . LYS A 1 278 ? -5.141 36.938 13.586 1 95.69 278 LYS A O 1
ATOM 2304 N N . PHE A 1 279 ? -4.34 36.156 11.633 1 97.88 279 PHE A N 1
ATOM 2305 C CA . PHE A 1 279 ? -4.008 37.5 11.164 1 97.88 279 PHE A CA 1
ATOM 2306 C C . PHE A 1 279 ? -5.035 37.969 10.156 1 97.88 279 PHE A C 1
ATOM 2308 O O . PHE A 1 279 ? -5.504 37.219 9.312 1 97.88 279 PHE A O 1
ATOM 2315 N N . ALA A 1 280 ? -5.348 39.25 10.32 1 97.69 280 ALA A N 1
ATOM 2316 C CA . ALA A 1 280 ? -6.262 39.875 9.375 1 97.69 280 ALA A CA 1
ATOM 2317 C C . ALA A 1 280 ? -5.523 40.344 8.125 1 97.69 280 ALA A C 1
ATOM 2319 O O . ALA A 1 280 ? -4.328 40.625 8.172 1 97.69 280 ALA A O 1
ATOM 2320 N N . PRO A 1 281 ? -6.27 40.469 7.055 1 96.94 281 PRO A N 1
ATOM 2321 C CA . PRO A 1 281 ? -5.641 40.875 5.793 1 96.94 281 PRO A CA 1
ATOM 2322 C C . PRO A 1 281 ? -4.859 42.188 5.914 1 96.94 281 PRO A C 1
ATOM 2324 O O . PRO A 1 281 ? -3.844 42.375 5.234 1 96.94 281 PRO A O 1
ATOM 2327 N N . SER A 1 282 ? -5.262 43.031 6.781 1 97.88 282 SER A N 1
ATOM 2328 C CA . SER A 1 282 ? -4.609 44.344 6.938 1 97.88 282 SER A CA 1
ATOM 2329 C C . SER A 1 282 ? -3.186 44.188 7.461 1 97.88 282 SER A C 1
ATOM 2331 O O . SER A 1 282 ? -2.389 45.125 7.395 1 97.88 282 SER A O 1
ATOM 2333 N N . ALA A 1 283 ? -2.883 43.031 7.906 1 98 283 ALA A N 1
ATOM 2334 C CA . ALA A 1 283 ? -1.56 42.812 8.477 1 98 283 ALA A CA 1
ATOM 2335 C C . ALA A 1 283 ? -0.531 42.531 7.379 1 98 283 ALA A C 1
ATOM 2337 O O . ALA A 1 283 ? 0.674 42.5 7.641 1 98 283 ALA A O 1
ATOM 2338 N N . LEU A 1 284 ? -0.939 42.375 6.137 1 97.94 284 LEU A N 1
ATOM 2339 C CA . LEU A 1 284 ? -0.062 41.906 5.074 1 97.94 284 LEU A CA 1
ATOM 2340 C C . LEU A 1 284 ? 1.119 42.844 4.875 1 97.94 284 LEU A C 1
ATOM 2342 O O . LEU A 1 284 ? 2.275 42.406 4.906 1 97.94 284 LEU A O 1
ATOM 2346 N N . GLU A 1 285 ? 0.849 44.156 4.727 1 97.44 285 GLU A N 1
ATOM 2347 C CA . GLU A 1 285 ? 1.902 45.094 4.391 1 97.44 285 GLU A CA 1
ATOM 2348 C C . GLU A 1 285 ? 2.945 45.188 5.504 1 97.44 285 GLU A C 1
ATOM 2350 O O . GLU A 1 285 ? 4.145 45.062 5.246 1 97.44 285 GLU A O 1
ATOM 2355 N N . PRO A 1 286 ? 2.467 45.312 6.73 1 96.88 286 PRO A N 1
ATOM 2356 C CA . PRO A 1 286 ? 3.463 45.344 7.805 1 96.88 286 PRO A CA 1
ATOM 2357 C C . PRO A 1 286 ? 4.227 44 7.906 1 96.88 286 PRO A C 1
ATOM 2359 O O . PRO A 1 286 ? 5.414 44 8.25 1 96.88 286 PRO A O 1
ATOM 2362 N N . LEU A 1 287 ? 3.607 42.906 7.66 1 97.19 287 LEU A N 1
ATOM 2363 C CA . LEU A 1 287 ? 4.266 41.594 7.723 1 97.19 287 LEU A CA 1
ATOM 2364 C C . LEU A 1 287 ? 5.344 41.5 6.648 1 97.19 287 LEU A C 1
ATOM 2366 O O . LEU A 1 287 ? 6.438 41 6.914 1 97.19 287 LEU A O 1
ATOM 2370 N N . LEU A 1 288 ? 5.039 41.969 5.434 1 97.12 288 LEU A N 1
ATOM 2371 C CA . LEU A 1 288 ? 6.012 41.938 4.348 1 97.12 288 LEU A CA 1
ATOM 2372 C C . LEU A 1 288 ? 7.23 42.781 4.691 1 97.12 288 LEU A C 1
ATOM 2374 O O . LEU A 1 288 ? 8.359 42.406 4.379 1 97.12 288 LEU A O 1
ATOM 2378 N N . ALA A 1 289 ? 6.953 43.844 5.363 1 95.44 289 ALA A N 1
ATOM 2379 C CA . ALA A 1 289 ? 8.031 44.75 5.734 1 95.44 289 ALA A CA 1
ATOM 2380 C C . ALA A 1 289 ? 8.953 44.125 6.773 1 95.44 289 ALA A C 1
ATOM 2382 O O . ALA A 1 289 ? 10.164 44.406 6.781 1 95.44 289 ALA A O 1
ATOM 2383 N N . LEU A 1 290 ? 8.406 43.312 7.594 1 93.94 290 LEU A N 1
ATOM 2384 C CA . LEU A 1 290 ? 9.164 42.719 8.695 1 93.94 290 LEU A CA 1
ATOM 2385 C C . LEU A 1 290 ? 9.719 41.375 8.312 1 93.94 290 LEU A C 1
ATOM 2387 O O . LEU A 1 290 ? 10.531 40.781 9.047 1 93.94 290 LEU A O 1
ATOM 2391 N N . ALA A 1 291 ? 9.336 40.781 7.219 1 93.19 291 ALA A N 1
ATOM 2392 C CA . ALA A 1 291 ? 9.539 39.375 6.863 1 93.19 291 ALA A CA 1
ATOM 2393 C C . ALA A 1 291 ? 11.016 39 6.902 1 93.19 291 ALA A C 1
ATOM 2395 O O . ALA A 1 291 ? 11.391 38 7.488 1 93.19 291 ALA A O 1
ATOM 2396 N N . SER A 1 292 ? 11.867 39.844 6.242 1 91.81 292 SER A N 1
ATOM 2397 C CA . SER A 1 292 ? 13.289 39.531 6.152 1 91.81 292 SER A CA 1
ATOM 2398 C C . SER A 1 292 ? 13.969 39.688 7.512 1 91.81 292 SER A C 1
ATOM 2400 O O . SER A 1 292 ? 14.648 38.75 7.965 1 91.81 292 SER A O 1
ATOM 2402 N N . ARG A 1 293 ? 13.703 40.719 8.219 1 90.56 293 ARG A N 1
ATOM 2403 C CA . ARG A 1 293 ? 14.414 41.031 9.453 1 90.56 293 ARG A CA 1
ATOM 2404 C C . ARG A 1 293 ? 13.953 40.156 10.602 1 90.56 293 ARG A C 1
ATOM 2406 O O . ARG A 1 293 ? 14.758 39.75 11.445 1 90.56 293 ARG A O 1
ATOM 2413 N N . VAL A 1 294 ? 12.68 39.781 10.586 1 87 294 VAL A N 1
ATOM 2414 C CA . VAL A 1 294 ? 12.133 39.125 11.766 1 87 294 VAL A CA 1
ATOM 2415 C C . VAL A 1 294 ? 12.016 37.625 11.508 1 87 294 VAL A C 1
ATOM 2417 O O . VAL A 1 294 ? 12.289 36.812 12.398 1 87 294 VAL A O 1
ATOM 2420 N N . PHE A 1 295 ? 11.727 37.188 10.289 1 89.44 295 PHE A N 1
ATOM 2421 C CA . PHE A 1 295 ? 11.438 35.781 10.023 1 89.44 295 PHE A CA 1
ATOM 2422 C C . PHE A 1 295 ? 12.531 35.156 9.172 1 89.44 295 PHE A C 1
ATOM 2424 O O . PHE A 1 295 ? 12.57 33.938 9 1 89.44 295 PHE A O 1
ATOM 2431 N N . GLY A 1 296 ? 13.414 35.969 8.57 1 89.31 296 GLY 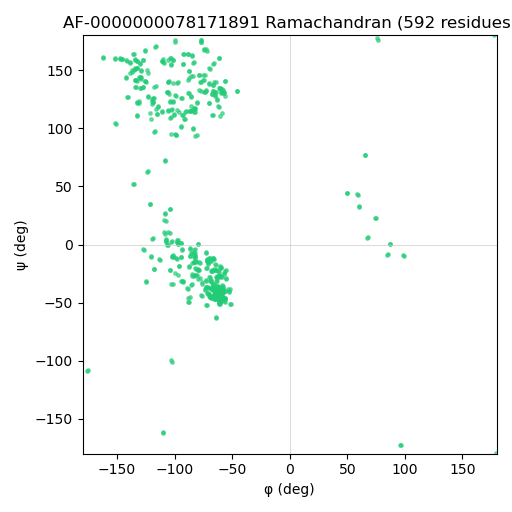A N 1
ATOM 2432 C CA . GLY A 1 296 ? 14.414 35.469 7.648 1 89.31 296 GLY A CA 1
ATOM 2433 C C . GLY A 1 296 ? 13.844 35.094 6.297 1 89.31 296 GLY A C 1
ATOM 2434 O O . GLY A 1 296 ? 14.398 34.219 5.613 1 89.31 296 GLY A O 1
ATOM 2435 N N . ILE A 1 297 ? 12.695 35.688 5.977 1 91.19 297 ILE A N 1
ATOM 2436 C CA . ILE A 1 297 ? 12.023 35.406 4.707 1 91.19 297 ILE A CA 1
ATOM 2437 C C . ILE A 1 297 ? 12.375 36.5 3.699 1 91.19 297 ILE A C 1
ATOM 2439 O O . ILE A 1 297 ? 12.086 37.688 3.924 1 91.19 297 ILE A O 1
ATOM 2443 N N . HIS A 1 298 ? 13.031 36.125 2.674 1 88.44 298 HIS A N 1
ATOM 2444 C CA . HIS A 1 298 ? 13.555 37.094 1.721 1 88.44 298 HIS A CA 1
ATOM 2445 C C . HIS A 1 298 ? 12.82 37 0.389 1 88.44 298 HIS A C 1
ATOM 2447 O O . HIS A 1 298 ? 12.375 35.938 -0.018 1 88.44 298 HIS A O 1
ATOM 2453 N N . MET B 1 1 ? 4.219 -2.43 -22.109 1 74.44 1 MET B N 1
ATOM 2454 C CA . MET B 1 1 ? 5.383 -2.955 -21.406 1 74.44 1 MET B CA 1
ATOM 2455 C C . MET B 1 1 ? 6.148 -1.833 -20.703 1 74.44 1 MET B C 1
ATOM 2457 O O . MET B 1 1 ? 6.203 -0.71 -21.219 1 74.44 1 MET B O 1
ATOM 2461 N N . HIS B 1 2 ? 6.508 -1.991 -19.469 1 84.75 2 HIS B N 1
ATOM 2462 C CA . HIS B 1 2 ? 7.242 -0.982 -18.719 1 84.75 2 HIS B CA 1
ATOM 2463 C C . HIS B 1 2 ? 8.75 -1.15 -18.891 1 84.75 2 HIS B C 1
ATOM 2465 O O . HIS B 1 2 ? 9.203 -2.16 -19.438 1 84.75 2 HIS B O 1
ATOM 2471 N N . ASN B 1 3 ? 9.5 -0.072 -18.516 1 89.38 3 ASN B N 1
ATOM 2472 C CA . ASN B 1 3 ? 10.961 -0.101 -18.594 1 89.38 3 ASN B CA 1
ATOM 2473 C C . ASN B 1 3 ? 11.594 -0.179 -17.203 1 89.38 3 ASN B C 1
ATOM 2475 O O . ASN B 1 3 ? 12.758 0.191 -17.031 1 89.38 3 ASN B O 1
ATOM 2479 N N . MET B 1 4 ? 10.945 -0.699 -16.281 1 94.12 4 MET B N 1
ATOM 2480 C CA . MET B 1 4 ? 11.438 -0.784 -14.914 1 94.12 4 MET B CA 1
ATOM 2481 C C . MET B 1 4 ? 12.453 -1.91 -14.766 1 94.12 4 MET B C 1
ATOM 2483 O O . MET B 1 4 ? 12.281 -2.984 -15.344 1 94.12 4 MET B O 1
ATOM 2487 N N . ASN B 1 5 ? 13.492 -1.635 -14.008 1 94.69 5 ASN B N 1
ATOM 2488 C CA . ASN B 1 5 ? 14.32 -2.754 -13.562 1 94.69 5 ASN B CA 1
ATOM 2489 C C . ASN B 1 5 ? 13.664 -3.521 -12.422 1 94.69 5 ASN B C 1
ATOM 2491 O O . ASN B 1 5 ? 12.586 -3.15 -11.961 1 94.69 5 ASN B O 1
ATOM 2495 N N . ASP B 1 6 ? 14.258 -4.574 -12.008 1 95.69 6 ASP B N 1
ATOM 2496 C CA . ASP B 1 6 ? 13.641 -5.445 -11.008 1 95.69 6 ASP B CA 1
ATOM 2497 C C . ASP B 1 6 ? 13.344 -4.68 -9.719 1 95.69 6 ASP B C 1
ATOM 2499 O O . ASP B 1 6 ? 12.273 -4.844 -9.125 1 95.69 6 ASP B O 1
ATOM 2503 N N . VAL B 1 7 ? 14.328 -3.871 -9.266 1 96 7 VAL B N 1
ATOM 2504 C CA . VAL B 1 7 ? 14.18 -3.145 -8.008 1 96 7 VAL B CA 1
ATOM 2505 C C . VAL B 1 7 ? 12.969 -2.215 -8.094 1 96 7 VAL B C 1
ATOM 2507 O O . VAL B 1 7 ? 12.125 -2.201 -7.188 1 96 7 VAL B O 1
ATOM 2510 N N . GLU B 1 8 ? 12.852 -1.466 -9.172 1 96.56 8 GLU B N 1
ATOM 2511 C CA . GLU B 1 8 ? 11.727 -0.562 -9.406 1 96.56 8 GLU B CA 1
ATOM 2512 C C . GLU B 1 8 ? 10.414 -1.329 -9.523 1 96.56 8 GLU B C 1
ATOM 2514 O O . GLU B 1 8 ? 9.398 -0.924 -8.945 1 96.56 8 GLU B O 1
ATOM 2519 N N . LEU B 1 9 ? 10.461 -2.406 -10.289 1 97.69 9 LEU B N 1
ATOM 2520 C CA . LEU B 1 9 ? 9.273 -3.223 -10.523 1 97.69 9 LEU B CA 1
ATOM 2521 C C . LEU B 1 9 ? 8.742 -3.793 -9.211 1 97.69 9 LEU B C 1
ATOM 2523 O O . LEU B 1 9 ? 7.543 -3.699 -8.93 1 97.69 9 LEU B O 1
ATOM 2527 N N . PHE B 1 10 ? 9.625 -4.398 -8.414 1 98.19 10 PHE B N 1
ATOM 2528 C CA . PHE B 1 10 ? 9.203 -5.004 -7.152 1 98.19 10 PHE B CA 1
ATOM 2529 C C . PHE B 1 10 ? 8.625 -3.953 -6.211 1 98.19 10 PHE B C 1
ATOM 2531 O O . PHE B 1 10 ? 7.613 -4.188 -5.555 1 98.19 10 PHE B O 1
ATOM 2538 N N . TRP B 1 11 ? 9.281 -2.793 -6.191 1 97.5 11 TRP B N 1
ATOM 2539 C CA . TRP B 1 11 ? 8.805 -1.701 -5.352 1 97.5 11 TRP B CA 1
ATOM 2540 C C . TRP B 1 11 ? 7.402 -1.27 -5.758 1 97.5 11 TRP B C 1
ATOM 2542 O O . TRP B 1 11 ? 6.496 -1.206 -4.926 1 97.5 11 TRP B O 1
ATOM 2552 N N . ARG B 1 12 ? 7.18 -1.011 -6.996 1 96.69 12 ARG B N 1
ATOM 2553 C CA . ARG B 1 12 ? 5.883 -0.578 -7.504 1 96.69 12 ARG B CA 1
ATOM 2554 C C . ARG B 1 12 ? 4.82 -1.647 -7.273 1 96.69 12 ARG B C 1
ATOM 2556 O O . ARG B 1 12 ? 3.693 -1.336 -6.879 1 96.69 12 ARG B O 1
ATOM 2563 N N . ALA B 1 13 ? 5.188 -2.867 -7.492 1 98.06 13 ALA B N 1
ATOM 2564 C CA . ALA B 1 13 ? 4.258 -3.988 -7.379 1 98.06 13 ALA B CA 1
ATOM 2565 C C . ALA B 1 13 ? 3.914 -4.27 -5.922 1 98.06 13 ALA B C 1
ATOM 2567 O O . ALA B 1 13 ? 2.953 -4.984 -5.633 1 98.06 13 ALA B O 1
ATOM 2568 N N . SER B 1 14 ? 4.691 -3.695 -5.008 1 98 14 SER B N 1
ATOM 2569 C CA . SER B 1 14 ? 4.508 -3.994 -3.594 1 98 14 SER B CA 1
ATOM 2570 C C . SER B 1 14 ? 3.455 -3.082 -2.967 1 98 14 SER B C 1
ATOM 2572 O O . SER B 1 14 ? 3.154 -3.199 -1.777 1 98 14 SER B O 1
ATOM 2574 N N . PHE B 1 15 ? 2.902 -2.113 -3.738 1 97.19 15 PHE B N 1
ATOM 2575 C CA . PHE B 1 15 ? 1.912 -1.182 -3.213 1 97.19 15 PHE B CA 1
ATOM 2576 C C . PHE B 1 15 ? 0.609 -1.902 -2.889 1 97.19 15 PHE B C 1
ATOM 2578 O O . PHE B 1 15 ? 0.067 -2.623 -3.73 1 97.19 15 PHE B O 1
ATOM 2585 N N . VAL B 1 16 ? 0.1 -1.692 -1.69 1 97 16 VAL B N 1
ATOM 2586 C CA . VAL B 1 16 ? -1.168 -2.277 -1.268 1 97 16 VAL B CA 1
ATOM 2587 C C . VAL B 1 16 ? -2.07 -1.192 -0.686 1 97 16 VAL B C 1
ATOM 2589 O O . VAL B 1 16 ? -1.603 -0.313 0.042 1 97 16 VAL B O 1
ATOM 2592 N N . PRO B 1 17 ? -3.338 -1.197 -1.088 1 95.88 17 PRO B N 1
ATOM 2593 C CA . PRO B 1 17 ? -4.266 -0.243 -0.475 1 95.88 17 PRO B CA 1
ATOM 2594 C C . PRO B 1 17 ? -4.512 -0.528 1.005 1 95.88 17 PRO B C 1
ATOM 2596 O O . PRO B 1 17 ? -4.629 -1.69 1.401 1 95.88 17 PRO B O 1
ATOM 2599 N N . GLN B 1 18 ? -4.52 0.503 1.793 1 96 18 GLN B N 1
ATOM 2600 C CA . GLN B 1 18 ? -4.824 0.34 3.211 1 96 18 GLN B CA 1
ATOM 2601 C C . GLN B 1 18 ? -6.332 0.349 3.451 1 96 18 GLN B C 1
ATOM 2603 O O . GLN B 1 18 ? -6.801 -0.115 4.492 1 96 18 GLN B O 1
ATOM 2608 N N . ILE B 1 19 ? -7.027 0.995 2.588 1 96.19 19 ILE B N 1
ATOM 2609 C CA . ILE B 1 19 ? -8.469 0.801 2.539 1 96.19 19 ILE B CA 1
ATOM 2610 C C . ILE B 1 19 ? -8.797 -0.457 1.737 1 96.19 19 ILE B C 1
ATOM 2612 O O . ILE B 1 19 ? -8.562 -0.507 0.527 1 96.19 19 ILE B O 1
ATOM 2616 N N . LYS B 1 20 ? -9.414 -1.484 2.344 1 91.62 20 LYS B N 1
ATOM 2617 C CA . LYS B 1 20 ? -9.531 -2.82 1.766 1 91.62 20 LYS B CA 1
ATOM 2618 C C . LYS B 1 20 ? -10.711 -2.898 0.8 1 91.62 20 LYS B C 1
ATOM 2620 O O . LYS B 1 20 ? -10.695 -3.695 -0.14 1 91.62 20 LYS B O 1
ATOM 2625 N N . THR B 1 21 ? -11.703 -2.02 1.063 1 91.56 21 THR B N 1
ATOM 2626 C CA . THR B 1 21 ? -12.891 -2.051 0.217 1 91.56 21 THR B CA 1
ATOM 2627 C C . THR B 1 21 ? -12.641 -1.295 -1.086 1 91.56 21 THR B C 1
ATOM 2629 O O . THR B 1 21 ? -12.305 -0.109 -1.068 1 91.56 21 THR B O 1
ATOM 2632 N N . TYR B 1 22 ? -12.805 -1.95 -2.189 1 91.81 22 TYR B N 1
ATOM 2633 C CA . TYR B 1 22 ? -12.648 -1.313 -3.49 1 91.81 22 TYR B CA 1
ATOM 2634 C C . TYR B 1 22 ? -13.789 -0.336 -3.764 1 91.81 22 TYR B C 1
ATOM 2636 O O . TYR B 1 22 ? -14.945 -0.62 -3.447 1 91.81 22 TYR B O 1
ATOM 2644 N N . PRO B 1 23 ? -13.523 0.822 -4.309 1 93.19 23 PRO B N 1
ATOM 2645 C CA . PRO B 1 23 ? -14.555 1.831 -4.574 1 93.19 23 PRO B CA 1
ATOM 2646 C C . PRO B 1 23 ? -15.359 1.538 -5.84 1 93.19 23 PRO B C 1
ATOM 2648 O O . PRO B 1 23 ? -16.234 2.322 -6.215 1 93.19 23 PRO B O 1
ATOM 2651 N N . TYR B 1 24 ? -15.102 0.484 -6.559 1 89.62 24 TYR B N 1
ATOM 2652 C CA . TYR B 1 24 ? -15.812 0.028 -7.75 1 89.62 24 TYR B CA 1
ATOM 2653 C C . TYR B 1 24 ? -15.984 -1.485 -7.73 1 89.62 24 TYR B C 1
ATOM 2655 O O . TYR B 1 24 ? -15.312 -2.188 -6.973 1 89.62 24 TYR B O 1
ATOM 2663 N N . ARG B 1 25 ? -16.984 -1.943 -8.469 1 88.44 25 ARG B N 1
ATOM 2664 C CA . ARG B 1 25 ? -17.172 -3.383 -8.625 1 88.44 25 ARG B CA 1
ATOM 2665 C C . ARG B 1 25 ? -16.031 -3.996 -9.422 1 88.44 25 ARG B C 1
ATOM 2667 O O . ARG B 1 25 ? -15.773 -3.598 -10.562 1 88.44 25 ARG B O 1
ATOM 2674 N N . ARG B 1 26 ? -15.18 -4.852 -8.68 1 87.06 26 ARG B N 1
ATOM 2675 C CA . ARG B 1 26 ? -14.047 -5.488 -9.352 1 87.06 26 ARG B CA 1
ATOM 2676 C C . ARG B 1 26 ? -14.383 -6.914 -9.766 1 87.06 26 ARG B C 1
ATOM 2678 O O . ARG B 1 26 ? -15.133 -7.609 -9.07 1 87.06 26 ARG B O 1
ATOM 2685 N N . VAL B 1 27 ? -13.945 -7.285 -10.945 1 93.19 27 VAL B N 1
ATOM 2686 C CA . VAL B 1 27 ? -13.969 -8.68 -11.367 1 93.19 27 VAL B CA 1
ATOM 2687 C C . VAL B 1 27 ? -12.617 -9.328 -11.07 1 93.19 27 VAL B C 1
ATOM 2689 O O . VAL B 1 27 ? -11.633 -9.062 -11.766 1 93.19 27 VAL B O 1
ATOM 2692 N N . PRO B 1 28 ? -12.594 -10.047 -10.055 1 96.06 28 PRO B N 1
ATOM 2693 C CA . PRO B 1 28 ? -11.32 -10.695 -9.727 1 96.06 28 PRO B CA 1
ATOM 2694 C C . PRO B 1 28 ? -10.812 -11.594 -10.844 1 96.06 28 PRO B C 1
ATOM 2696 O O . PRO B 1 28 ? -11.586 -12.367 -11.414 1 96.06 28 PRO B O 1
ATOM 2699 N N . LYS B 1 29 ? -9.531 -11.461 -11.156 1 98.56 29 LYS B N 1
ATOM 2700 C CA . LYS B 1 29 ? -8.906 -12.273 -12.203 1 98.56 29 LYS B CA 1
ATOM 2701 C C . LYS B 1 29 ? -7.91 -13.266 -11.609 1 98.56 29 LYS B C 1
ATOM 2703 O O . LYS B 1 29 ? -7.453 -13.094 -10.477 1 98.56 29 LYS B O 1
ATOM 2708 N N . ILE B 1 30 ? -7.668 -14.297 -12.383 1 98.88 30 ILE B N 1
ATOM 2709 C CA . ILE B 1 30 ? -6.543 -15.188 -12.133 1 98.88 30 ILE B CA 1
ATOM 2710 C C . ILE B 1 30 ? -5.418 -14.898 -13.125 1 98.88 30 ILE B C 1
ATOM 2712 O O . ILE B 1 30 ? -5.648 -14.859 -14.336 1 98.88 30 ILE B O 1
ATOM 2716 N N . ALA B 1 31 ? -4.281 -14.594 -12.586 1 98.88 31 ALA B N 1
ATOM 2717 C CA . ALA B 1 31 ? -3.104 -14.414 -13.43 1 98.88 31 ALA B CA 1
ATOM 2718 C C . ALA B 1 31 ? -2.418 -15.742 -13.719 1 98.88 31 ALA B C 1
ATOM 2720 O O . ALA B 1 31 ? -1.926 -16.406 -12.797 1 98.88 31 ALA B O 1
ATOM 2721 N N . PHE B 1 32 ? -2.398 -16.141 -14.938 1 98.94 32 PHE B N 1
ATOM 2722 C CA . PHE B 1 32 ? -1.648 -17.312 -15.383 1 98.94 32 PHE B CA 1
ATOM 2723 C C . PHE B 1 32 ? -0.24 -16.922 -15.812 1 98.94 32 PHE B C 1
ATOM 2725 O O . PHE B 1 32 ? -0.064 -16.188 -16.797 1 98.94 32 PHE B O 1
ATOM 2732 N N . MET B 1 33 ? 0.723 -17.391 -15.086 1 98.88 33 MET B N 1
ATOM 2733 C CA . MET B 1 33 ? 2.117 -17 -15.281 1 98.88 33 MET B CA 1
ATOM 2734 C C . MET B 1 33 ? 2.932 -18.172 -15.828 1 98.88 33 MET B C 1
ATOM 2736 O O . MET B 1 33 ? 3.127 -19.172 -15.141 1 98.88 33 MET B O 1
ATOM 2740 N N . PHE B 1 34 ? 3.395 -18.016 -17.016 1 98.69 34 PHE B N 1
ATOM 2741 C CA . PHE B 1 34 ? 4.148 -19.078 -17.672 1 98.69 34 PHE B CA 1
ATOM 2742 C C . PHE B 1 34 ? 5.645 -18.812 -17.594 1 98.69 34 PHE B C 1
ATOM 2744 O O . PHE B 1 34 ? 6.137 -17.828 -18.141 1 98.69 34 PHE B O 1
ATOM 2751 N N . LEU B 1 35 ? 6.34 -19.609 -16.859 1 98.19 35 LEU B N 1
ATOM 2752 C CA . LEU B 1 35 ? 7.801 -19.625 -16.844 1 98.19 35 LEU B CA 1
ATOM 2753 C C . LEU B 1 35 ? 8.344 -20.625 -17.859 1 98.19 35 LEU B C 1
ATOM 2755 O O . LEU B 1 35 ? 8.25 -21.844 -17.656 1 98.19 35 LEU B O 1
ATOM 2759 N N . THR B 1 36 ? 8.93 -20.125 -18.969 1 96.31 36 THR B N 1
ATOM 2760 C CA . THR B 1 36 ? 9.242 -21 -20.094 1 96.31 36 THR B CA 1
ATOM 2761 C C . THR B 1 36 ? 10.648 -20.734 -20.609 1 96.31 36 THR B C 1
ATOM 2763 O O . THR B 1 36 ? 11.242 -19.688 -20.312 1 96.31 36 THR B O 1
ATOM 2766 N N . LYS B 1 37 ? 11.164 -21.672 -21.281 1 91.06 37 LYS B N 1
ATOM 2767 C CA . LYS B 1 37 ? 12.43 -21.469 -21.984 1 91.06 37 LYS B CA 1
ATOM 2768 C C . LYS B 1 37 ? 12.219 -20.734 -23.312 1 91.06 37 LYS B C 1
ATOM 2770 O O . LYS B 1 37 ? 13.125 -20.078 -23.812 1 91.06 37 LYS B O 1
ATOM 2775 N N . GLY B 1 38 ? 10.992 -20.906 -23.859 1 91.5 38 GLY B N 1
ATOM 2776 C CA . GLY B 1 38 ? 10.641 -20.328 -25.141 1 91.5 38 GLY B CA 1
ATOM 2777 C C . GLY B 1 38 ? 9.188 -20.562 -25.531 1 91.5 38 GLY B C 1
ATOM 2778 O O . GLY B 1 38 ? 8.273 -20.078 -24.875 1 91.5 38 GLY B O 1
ATOM 2779 N N . PRO B 1 39 ? 9.055 -21.453 -26.547 1 89.81 39 PRO B N 1
ATOM 2780 C CA . PRO B 1 39 ? 7.703 -21.672 -27.062 1 89.81 39 PRO B CA 1
ATOM 2781 C C . PRO B 1 39 ? 6.797 -22.391 -26.078 1 89.81 39 PRO B C 1
ATOM 2783 O O . PRO B 1 39 ? 7.277 -23.141 -25.234 1 89.81 39 PRO B O 1
ATOM 2786 N N . LEU B 1 40 ? 5.488 -22.094 -26.188 1 96.69 40 LEU B N 1
ATOM 2787 C CA . LEU B 1 40 ? 4.445 -22.844 -25.484 1 96.69 40 LEU B CA 1
ATOM 2788 C C . LEU B 1 40 ? 3.801 -23.875 -26.406 1 96.69 40 LEU B C 1
ATOM 2790 O O . LEU B 1 40 ? 2.801 -23.578 -27.062 1 96.69 40 LEU B O 1
ATOM 2794 N N . PRO B 1 41 ? 4.297 -25.078 -26.359 1 96.81 41 PRO B N 1
ATOM 2795 C CA . PRO B 1 41 ? 3.789 -26.094 -27.297 1 96.81 41 PRO B CA 1
ATOM 2796 C C . PRO B 1 41 ? 2.291 -26.344 -27.125 1 96.81 41 PRO B C 1
ATOM 2798 O O . PRO B 1 41 ? 1.624 -26.766 -28.078 1 96.81 41 PRO B O 1
ATOM 2801 N N . PHE B 1 42 ? 1.773 -26.016 -26.078 1 98.19 42 PHE B N 1
ATOM 2802 C CA . PHE B 1 42 ? 0.375 -26.344 -25.828 1 98.19 42 PHE B CA 1
ATOM 2803 C C . PHE B 1 42 ? -0.486 -25.078 -25.875 1 98.19 42 PHE B C 1
ATOM 2805 O O . PHE B 1 42 ? -1.585 -25.047 -25.328 1 98.19 42 PHE B O 1
ATOM 2812 N N . ALA B 1 43 ? 0.017 -24.031 -26.531 1 97.75 43 ALA B N 1
ATOM 2813 C CA . ALA B 1 43 ? -0.724 -22.781 -26.672 1 97.75 43 ALA B CA 1
ATOM 2814 C C . ALA B 1 43 ? -2.115 -23.031 -27.25 1 97.75 43 ALA B C 1
ATOM 2816 O O . ALA B 1 43 ? -3.107 -22.5 -26.75 1 97.75 43 ALA B O 1
ATOM 2817 N N . PRO B 1 44 ? -2.227 -23.953 -28.25 1 97.5 44 PRO B N 1
ATOM 2818 C CA . PRO B 1 44 ? -3.566 -24.172 -28.781 1 97.5 44 PRO B CA 1
ATOM 2819 C C . PRO B 1 44 ? -4.535 -24.75 -27.75 1 97.5 44 PRO B C 1
ATOM 2821 O O . PRO B 1 44 ? -5.723 -24.406 -27.766 1 97.5 44 PRO B O 1
ATOM 2824 N N . LEU B 1 45 ? -4.051 -25.609 -26.922 1 98.12 45 LEU B N 1
ATOM 2825 C CA . LEU B 1 45 ? -4.887 -26.188 -25.875 1 98.12 45 LEU B CA 1
ATOM 2826 C C . LEU B 1 45 ? -5.27 -25.109 -24.859 1 98.12 45 LEU B C 1
ATOM 2828 O O . LEU B 1 45 ? -6.43 -25.031 -24.453 1 98.12 45 LEU B O 1
ATOM 2832 N N . TRP B 1 46 ? -4.352 -24.281 -24.438 1 98.62 46 TRP B N 1
ATOM 2833 C CA . TRP B 1 46 ? -4.594 -23.203 -23.484 1 98.62 46 TRP B CA 1
ATOM 2834 C C . TRP B 1 46 ? -5.562 -22.172 -24.062 1 98.62 46 TRP B C 1
ATOM 2836 O O . TRP B 1 46 ? -6.398 -21.625 -23.344 1 98.62 46 TRP B O 1
ATOM 2846 N N . GLU B 1 47 ? -5.406 -21.891 -25.359 1 98.25 47 GLU B N 1
ATOM 2847 C CA . GLU B 1 47 ? -6.32 -20.953 -26 1 98.25 47 GLU B CA 1
ATOM 2848 C C . GLU B 1 47 ? -7.766 -21.438 -25.906 1 98.25 47 GLU B C 1
ATOM 2850 O O . GLU B 1 47 ? -8.672 -20.656 -25.625 1 98.25 47 GLU B O 1
ATOM 2855 N N . ARG B 1 48 ? -7.953 -22.75 -26.062 1 97.94 48 ARG B N 1
ATOM 2856 C CA . ARG B 1 48 ? -9.289 -23.312 -25.875 1 97.94 48 ARG B CA 1
ATOM 2857 C C . ARG B 1 48 ? -9.727 -23.203 -24.422 1 97.94 48 ARG B C 1
ATOM 2859 O O . ARG B 1 48 ? -10.883 -22.875 -24.141 1 97.94 48 ARG B O 1
ATOM 2866 N N . PHE B 1 49 ? -8.82 -23.406 -23.594 1 98.31 49 PHE B N 1
ATOM 2867 C CA . PHE B 1 49 ? -9.078 -23.312 -22.156 1 98.31 49 PHE B CA 1
ATOM 2868 C C . PHE B 1 49 ? -9.594 -21.922 -21.781 1 98.31 49 PHE B C 1
ATOM 2870 O O . PHE B 1 49 ? -10.555 -21.812 -21.016 1 98.31 49 PHE B O 1
ATOM 2877 N N . PHE B 1 50 ? -9.031 -20.875 -22.375 1 98.62 50 PHE B N 1
ATOM 2878 C CA . PHE B 1 50 ? -9.328 -19.5 -22 1 98.62 50 PHE B CA 1
ATOM 2879 C C . PHE B 1 50 ? -10.531 -18.969 -22.766 1 98.62 50 PHE B C 1
ATOM 2881 O O . PHE B 1 50 ? -11.125 -17.953 -22.391 1 98.62 50 PHE B O 1
ATOM 2888 N N . LYS B 1 51 ? -10.836 -19.641 -23.859 1 97.38 51 LYS B N 1
ATOM 2889 C CA . LYS B 1 51 ? -11.852 -19.125 -24.781 1 97.38 51 LYS B CA 1
ATOM 2890 C C . LYS B 1 51 ? -13.188 -18.922 -24.062 1 97.38 51 LYS B C 1
ATOM 2892 O O . LYS B 1 51 ? -13.664 -19.812 -23.359 1 97.38 51 LYS B O 1
ATOM 2897 N N . GLY B 1 52 ? -13.773 -17.75 -24.25 1 96.94 52 GLY B N 1
ATOM 2898 C CA . GLY B 1 52 ? -15.086 -17.453 -23.703 1 96.94 52 GLY B CA 1
ATOM 2899 C C . GLY B 1 52 ? -15.039 -16.922 -22.281 1 96.94 52 GLY B C 1
ATOM 2900 O O . GLY B 1 52 ? -16.078 -16.641 -21.688 1 96.94 52 GLY B O 1
ATOM 2901 N N . ASN B 1 53 ? -13.891 -16.781 -21.734 1 97.94 53 ASN B N 1
ATOM 2902 C CA . ASN B 1 53 ? -13.75 -16.328 -20.359 1 97.94 53 ASN B CA 1
ATOM 2903 C C . ASN B 1 53 ? -12.914 -15.055 -20.266 1 97.94 53 ASN B C 1
ATOM 2905 O O . ASN B 1 53 ? -12.219 -14.828 -19.266 1 97.94 53 ASN B O 1
ATOM 2909 N N . GLU B 1 54 ? -13.133 -14.305 -21.297 1 95.88 54 GLU B N 1
ATOM 2910 C CA . GLU B 1 54 ? -12.406 -13.039 -21.375 1 95.88 54 GLU B CA 1
ATOM 2911 C C . GLU B 1 54 ? -12.75 -12.133 -20.188 1 95.88 54 GLU B C 1
ATOM 2913 O O . GLU B 1 54 ? -13.906 -12.031 -19.797 1 95.88 54 GLU B O 1
ATOM 2918 N N . GLY B 1 55 ? -11.82 -11.547 -19.578 1 96.62 55 GLY B N 1
ATOM 2919 C CA . GLY B 1 55 ? -12.016 -10.656 -18.453 1 96.62 55 GLY B CA 1
ATOM 2920 C C . GLY B 1 55 ? -11.789 -11.32 -17.109 1 96.62 55 GLY B C 1
ATOM 2921 O O . GLY B 1 55 ? -11.727 -10.656 -16.078 1 96.62 55 GLY B O 1
ATOM 2922 N N . LEU B 1 56 ? -11.633 -12.641 -17.094 1 98.38 56 LEU B N 1
ATOM 2923 C CA . LEU B 1 56 ? -11.516 -13.375 -15.844 1 98.38 56 LEU B CA 1
ATOM 2924 C C . LEU B 1 56 ? -10.086 -13.836 -15.617 1 98.38 56 LEU B C 1
ATOM 2926 O O . LEU B 1 56 ? -9.781 -14.461 -14.594 1 98.38 56 LEU B O 1
ATOM 2930 N N . TYR B 1 57 ? -9.273 -13.484 -16.609 1 98.69 57 TYR B N 1
ATOM 2931 C CA . TYR B 1 57 ? -7.887 -13.938 -16.5 1 98.69 57 TYR B CA 1
ATOM 2932 C C . TYR B 1 57 ? -6.93 -12.914 -17.094 1 98.69 57 TYR B C 1
ATOM 2934 O O . TYR B 1 57 ? -7.352 -12.008 -17.812 1 98.69 57 TYR B O 1
ATOM 2942 N N . SER B 1 58 ? -5.707 -13 -16.703 1 98.5 58 SER B N 1
ATOM 2943 C CA . SER B 1 58 ? -4.562 -12.359 -17.344 1 98.5 58 SER B CA 1
ATOM 2944 C C . SER B 1 58 ? -3.432 -13.352 -17.578 1 98.5 58 SER B C 1
ATOM 2946 O O . SER B 1 58 ? -3.385 -14.406 -16.953 1 98.5 58 SER B O 1
ATOM 2948 N N . ILE B 1 59 ? -2.594 -13.07 -18.531 1 98.69 59 ILE B N 1
ATOM 2949 C CA . ILE B 1 59 ? -1.513 -13.984 -18.875 1 98.69 59 ILE B CA 1
ATOM 2950 C C . ILE B 1 59 ? -0.181 -13.242 -18.875 1 98.69 59 ILE B C 1
ATOM 2952 O O . ILE B 1 59 ? -0.095 -12.109 -19.359 1 98.69 59 ILE B O 1
ATOM 2956 N N . TYR B 1 60 ? 0.782 -13.812 -18.328 1 98.38 60 TYR B N 1
ATOM 2957 C CA . TYR B 1 60 ? 2.152 -13.312 -18.312 1 98.38 60 TYR B CA 1
ATOM 2958 C C . TYR B 1 60 ? 3.141 -14.422 -18.672 1 98.38 60 TYR B C 1
ATOM 2960 O O . TYR B 1 60 ? 2.99 -15.562 -18.219 1 98.38 60 TYR B O 1
ATOM 2968 N N . MET B 1 61 ? 4.172 -14.102 -19.422 1 97.81 61 MET B N 1
ATOM 2969 C CA . MET B 1 61 ? 5.152 -15.102 -19.844 1 97.81 61 MET B CA 1
ATOM 2970 C C . MET B 1 61 ? 6.57 -14.617 -19.578 1 97.81 61 MET B C 1
ATOM 2972 O O . MET B 1 61 ? 6.93 -13.492 -19.953 1 97.81 61 MET B O 1
ATOM 2976 N N . HIS B 1 62 ? 7.289 -15.312 -18.891 1 97.94 62 HIS B N 1
ATOM 2977 C CA . HIS B 1 62 ? 8.727 -15.141 -18.719 1 97.94 62 HIS B CA 1
ATOM 2978 C C . HIS B 1 62 ? 9.5 -16.188 -19.516 1 97.94 62 HIS B C 1
ATOM 2980 O O . HIS B 1 62 ? 9.508 -17.375 -19.141 1 97.94 62 HIS B O 1
ATOM 2986 N N . SER B 1 63 ? 10.156 -15.828 -20.578 1 95.94 63 SER B N 1
ATOM 2987 C CA . SER B 1 63 ? 10.953 -16.703 -21.422 1 95.94 63 SER B CA 1
ATOM 2988 C C . SER B 1 63 ? 12.422 -16.312 -21.391 1 95.94 63 SER B C 1
ATOM 2990 O O . SER B 1 63 ? 12.797 -15.32 -20.766 1 95.94 63 SER B O 1
ATOM 2992 N N . LEU B 1 64 ? 13.219 -17.203 -21.984 1 93.69 64 LEU B N 1
ATOM 2993 C CA . LEU B 1 64 ? 14.594 -16.766 -22.188 1 93.69 64 LEU B CA 1
ATOM 2994 C C . LEU B 1 64 ? 14.641 -15.469 -22.984 1 93.69 64 LEU B C 1
ATOM 2996 O O . LEU B 1 64 ? 13.867 -15.281 -23.922 1 93.69 64 LEU B O 1
ATOM 3000 N N . PRO B 1 65 ? 15.539 -14.617 -22.578 1 91.38 65 PRO B N 1
ATOM 3001 C CA . PRO B 1 65 ? 15.578 -13.305 -23.234 1 91.38 65 PRO B CA 1
ATOM 3002 C C . PRO B 1 65 ? 15.781 -13.398 -24.75 1 91.38 65 PRO B C 1
ATOM 3004 O O . PRO B 1 65 ? 15.352 -12.516 -25.484 1 91.38 65 PRO B O 1
ATOM 3007 N N . SER B 1 66 ? 16.359 -14.445 -25.203 1 90.88 66 SER B N 1
ATOM 3008 C CA . SER B 1 66 ? 16.656 -14.609 -26.625 1 90.88 66 SER B CA 1
ATOM 3009 C C . SER B 1 66 ? 15.414 -15.031 -27.391 1 90.88 66 SER B C 1
ATOM 3011 O O . SER B 1 66 ? 15.383 -14.938 -28.625 1 90.88 66 SER B O 1
ATOM 3013 N N . TYR B 1 67 ? 14.5 -15.438 -26.688 1 92.56 67 TYR B N 1
ATOM 3014 C CA . TYR B 1 67 ? 13.273 -15.883 -27.344 1 92.56 67 TYR B CA 1
ATOM 3015 C C . TYR B 1 67 ? 12.32 -14.711 -27.562 1 92.56 67 TYR B C 1
ATOM 3017 O O . TYR B 1 67 ? 12.07 -13.93 -26.641 1 92.56 67 TYR B O 1
ATOM 3025 N N . VAL B 1 68 ? 11.82 -14.578 -28.766 1 90.31 68 VAL B N 1
ATOM 3026 C CA . VAL B 1 68 ? 10.805 -13.586 -29.078 1 90.31 68 VAL B CA 1
ATOM 3027 C C . VAL B 1 68 ? 9.508 -14.281 -29.484 1 90.31 68 VAL B C 1
ATOM 3029 O O . VAL B 1 68 ? 9.438 -14.93 -30.531 1 90.31 68 VAL B O 1
ATOM 3032 N N . ALA B 1 69 ? 8.547 -14.141 -28.672 1 89.06 69 ALA B N 1
ATOM 3033 C CA . ALA B 1 69 ? 7.258 -14.781 -28.922 1 89.06 69 ALA B CA 1
ATOM 3034 C C . ALA B 1 69 ? 6.586 -14.164 -30.156 1 89.06 69 ALA B C 1
ATOM 3036 O O . ALA B 1 69 ? 6.59 -12.945 -30.328 1 89.06 69 ALA B O 1
ATOM 3037 N N . ASP B 1 70 ? 6.105 -14.992 -31.062 1 91.38 70 ASP B N 1
ATOM 3038 C CA . ASP B 1 70 ? 5.438 -14.531 -32.281 1 91.38 70 ASP B CA 1
ATOM 3039 C C . ASP B 1 70 ? 4.031 -15.117 -32.375 1 91.38 70 ASP B C 1
ATOM 3041 O O . ASP B 1 70 ? 3.715 -15.812 -33.344 1 91.38 70 ASP B O 1
ATOM 3045 N N . TYR B 1 71 ? 3.205 -14.781 -31.453 1 94.75 71 TYR B N 1
ATOM 3046 C CA . TYR B 1 71 ? 1.805 -15.188 -31.484 1 94.75 71 TYR B CA 1
ATOM 3047 C C . TYR B 1 71 ? 0.962 -14.18 -32.25 1 94.75 71 TYR B C 1
ATOM 3049 O O . TYR B 1 71 ? 1.212 -12.969 -32.188 1 94.75 71 TYR B O 1
ATOM 3057 N N . PRO B 1 72 ? -0.011 -14.656 -33.031 1 95.44 72 PRO B N 1
ATOM 3058 C CA . PRO B 1 72 ? -0.878 -13.719 -33.75 1 95.44 72 PRO B CA 1
ATOM 3059 C C . PRO B 1 72 ? -1.747 -12.883 -32.812 1 95.44 72 PRO B C 1
ATOM 3061 O O . PRO B 1 72 ? -2.008 -13.289 -31.688 1 95.44 72 PRO B O 1
ATOM 3064 N N . PRO B 1 73 ? -2.201 -11.727 -33.25 1 95.69 73 PRO B N 1
ATOM 3065 C CA . PRO B 1 73 ? -3.006 -10.82 -32.438 1 95.69 73 PRO B CA 1
ATOM 3066 C C . PRO B 1 73 ? -4.266 -11.492 -31.891 1 95.69 73 PRO B C 1
ATOM 3068 O O . PRO B 1 73 ? -4.812 -11.055 -30.875 1 95.69 73 PRO B O 1
ATOM 3071 N N . THR B 1 74 ? -4.738 -12.539 -32.5 1 96.19 74 THR B N 1
ATOM 3072 C CA . THR B 1 74 ? -5.953 -13.219 -32.062 1 96.19 74 THR B CA 1
ATOM 3073 C C . THR B 1 74 ? -5.652 -14.172 -30.906 1 96.19 74 THR B C 1
ATOM 3075 O O . THR B 1 74 ? -6.57 -14.648 -30.25 1 96.19 74 THR B O 1
ATOM 3078 N N . SER B 1 75 ? -4.418 -14.438 -30.703 1 97.19 75 SER B N 1
ATOM 3079 C CA . SER B 1 75 ? -4.031 -15.367 -29.641 1 97.19 75 SER B CA 1
ATOM 3080 C C . SER B 1 75 ? -4.078 -14.688 -28.266 1 97.19 75 SER B C 1
ATOM 3082 O O . SER B 1 75 ? -3.717 -13.523 -28.141 1 97.19 75 SER B O 1
ATOM 3084 N N . VAL B 1 76 ? -4.438 -15.422 -27.266 1 97.81 76 VAL B N 1
ATOM 3085 C CA . VAL B 1 76 ? -4.449 -14.906 -25.891 1 97.81 76 VAL B CA 1
ATOM 3086 C C . VAL B 1 76 ? -3.02 -14.68 -25.406 1 97.81 76 VAL B C 1
ATOM 3088 O O . VAL B 1 76 ? -2.795 -14.008 -24.406 1 97.81 76 VAL B O 1
ATOM 3091 N N . PHE B 1 77 ? -2.041 -15.188 -26.156 1 97.62 77 PHE B N 1
ATOM 3092 C CA . PHE B 1 77 ? -0.641 -15.086 -25.75 1 97.62 77 PHE B CA 1
ATOM 3093 C C . PHE B 1 77 ? 0.033 -13.914 -26.469 1 97.62 77 PHE B C 1
ATOM 3095 O O . PHE B 1 77 ? 1.225 -13.664 -26.266 1 97.62 77 PHE B O 1
ATOM 3102 N N . TYR B 1 78 ? -0.723 -13.172 -27.281 1 96.5 78 TYR B N 1
ATOM 3103 C CA . TYR B 1 78 ? -0.19 -12.039 -28.031 1 96.5 78 TYR B CA 1
ATOM 3104 C C . TYR B 1 78 ? 0.339 -10.961 -27.094 1 96.5 78 TYR B C 1
ATOM 3106 O O . TYR B 1 78 ? -0.405 -10.43 -26.25 1 96.5 78 TYR B O 1
ATOM 3114 N N . LYS B 1 79 ? 1.635 -10.641 -27.156 1 94.88 79 LYS B N 1
ATOM 3115 C CA . LYS B 1 79 ? 2.312 -9.578 -26.406 1 94.88 79 LYS B CA 1
ATOM 3116 C C . LYS B 1 79 ? 2.17 -9.773 -24.906 1 94.88 79 LYS B C 1
ATOM 3118 O O . LYS B 1 79 ? 1.874 -8.82 -24.172 1 94.88 79 LYS B O 1
ATOM 3123 N N . ARG B 1 80 ? 2.34 -11.016 -24.484 1 96.5 80 ARG B N 1
ATOM 3124 C CA . ARG B 1 80 ? 2.203 -11.312 -23.062 1 96.5 80 ARG B CA 1
ATOM 3125 C C . ARG B 1 80 ? 3.561 -11.594 -22.422 1 96.5 80 ARG B C 1
ATOM 3127 O O . ARG B 1 80 ? 3.645 -11.906 -21.234 1 96.5 80 ARG B O 1
ATOM 3134 N N . GLN B 1 81 ? 4.594 -11.477 -23.188 1 95.38 81 GLN B N 1
ATOM 3135 C CA . GLN B 1 81 ? 5.945 -11.648 -22.656 1 95.38 81 GLN B CA 1
ATOM 3136 C C . GLN B 1 81 ? 6.363 -10.445 -21.828 1 95.38 81 GLN B C 1
ATOM 3138 O O . GLN B 1 81 ? 6.207 -9.297 -22.25 1 95.38 81 GLN B O 1
ATOM 3143 N N . ILE B 1 82 ? 6.863 -10.688 -20.656 1 96 82 ILE B N 1
ATOM 3144 C CA . ILE B 1 82 ? 7.383 -9.617 -19.812 1 96 82 ILE B CA 1
ATOM 3145 C C . ILE B 1 82 ? 8.875 -9.438 -20.078 1 96 82 ILE B C 1
ATOM 3147 O O . ILE B 1 82 ? 9.523 -10.297 -20.672 1 96 82 ILE B O 1
ATOM 3151 N N . PRO B 1 83 ? 9.469 -8.281 -19.641 1 93.12 83 PRO B N 1
ATOM 3152 C CA . PRO B 1 83 ? 10.93 -8.203 -19.656 1 93.12 83 PRO B CA 1
ATOM 3153 C C . PRO B 1 83 ? 11.586 -9.289 -18.812 1 93.12 83 PRO B C 1
ATOM 3155 O O . PRO B 1 83 ? 11.391 -9.336 -17.594 1 93.12 83 PRO B O 1
ATOM 3158 N N . SER B 1 84 ? 12.289 -10.188 -19.547 1 93.69 84 SER B N 1
ATOM 3159 C CA . SER B 1 84 ? 12.773 -11.398 -18.891 1 93.69 84 SER B CA 1
ATOM 3160 C C . SER B 1 84 ? 14.289 -11.375 -18.734 1 93.69 84 SER B C 1
ATOM 3162 O O . SER B 1 84 ? 14.969 -10.516 -19.312 1 93.69 84 SER B O 1
ATOM 3164 N N . LYS B 1 85 ? 14.844 -12.156 -17.828 1 95.06 85 LYS B N 1
ATOM 3165 C CA . LYS B 1 85 ? 16.266 -12.438 -17.625 1 95.06 85 LYS B CA 1
ATOM 3166 C C . LYS B 1 85 ? 16.516 -13.945 -17.641 1 95.06 85 LYS B C 1
ATOM 3168 O O . LYS B 1 85 ? 15.586 -14.742 -17.562 1 95.06 85 LYS B O 1
ATOM 3173 N N . VAL B 1 86 ? 17.734 -14.227 -17.734 1 95.31 86 VAL B N 1
ATOM 3174 C CA . VAL B 1 86 ? 18.125 -15.633 -17.75 1 95.31 86 VAL B CA 1
ATOM 3175 C C . VAL B 1 86 ? 17.75 -16.281 -16.406 1 95.31 86 VAL B C 1
ATOM 3177 O O . VAL B 1 86 ? 18.016 -15.695 -15.344 1 95.31 86 VAL B O 1
ATOM 3180 N N . ALA B 1 87 ? 17.109 -17.391 -16.484 1 93.81 87 ALA B N 1
ATOM 3181 C CA . ALA B 1 87 ? 16.75 -18.188 -15.32 1 93.81 87 ALA B CA 1
ATOM 3182 C C . ALA B 1 87 ? 17.312 -19.609 -15.445 1 93.81 87 ALA B C 1
ATOM 3184 O O . ALA B 1 87 ? 17.125 -20.281 -16.453 1 93.81 87 ALA B O 1
ATOM 3185 N N . GLU B 1 88 ? 18.016 -19.953 -14.391 1 92.19 88 GLU B N 1
ATOM 3186 C CA . GLU B 1 88 ? 18.625 -21.281 -14.375 1 92.19 88 GLU B CA 1
ATOM 3187 C C . GLU B 1 88 ? 18.047 -22.141 -13.25 1 92.19 88 GLU B C 1
ATOM 3189 O O . GLU B 1 88 ? 17.969 -21.688 -12.102 1 92.19 88 GLU B O 1
ATOM 3194 N N . TRP B 1 89 ? 17.781 -23.391 -13.672 1 88.31 89 TRP B N 1
ATOM 3195 C CA . TRP B 1 89 ? 17.188 -24.312 -12.711 1 88.31 89 TRP B CA 1
ATOM 3196 C C . TRP B 1 89 ? 18.125 -24.531 -11.523 1 88.31 89 TRP B C 1
ATOM 3198 O O . TRP B 1 89 ? 19.328 -24.719 -11.711 1 88.31 89 TRP B O 1
ATOM 3208 N N . GLY B 1 90 ? 17.516 -24.469 -10.32 1 91.5 90 GLY B N 1
ATOM 3209 C CA . GLY B 1 90 ? 18.266 -24.719 -9.102 1 91.5 90 GLY B CA 1
ATOM 3210 C C . GLY B 1 90 ? 18.984 -23.5 -8.578 1 91.5 90 GLY B C 1
ATOM 3211 O O . GLY B 1 90 ? 19.5 -23.5 -7.461 1 91.5 90 GLY B O 1
ATOM 3212 N N . MET B 1 91 ? 18.953 -22.469 -9.391 1 94.44 91 MET B N 1
ATOM 3213 C CA . MET B 1 91 ? 19.609 -21.234 -9.008 1 94.44 91 MET B CA 1
ATOM 3214 C C . MET B 1 91 ? 18.594 -20.188 -8.555 1 94.44 91 MET B C 1
ATOM 3216 O O . MET B 1 91 ? 17.422 -20.266 -8.906 1 94.44 91 MET B O 1
ATOM 3220 N N . MET B 1 92 ? 19.156 -19.234 -7.824 1 97.19 92 MET B N 1
ATOM 3221 C CA . MET B 1 92 ? 18.266 -18.188 -7.324 1 97.19 92 MET B CA 1
ATOM 3222 C C . MET B 1 92 ? 17.625 -17.422 -8.477 1 97.19 92 MET B C 1
ATOM 3224 O O . MET B 1 92 ? 16.531 -16.891 -8.336 1 97.19 92 MET B O 1
ATOM 3228 N N . SER B 1 93 ? 18.266 -17.453 -9.641 1 97 93 SER B N 1
ATOM 3229 C CA . SER B 1 93 ? 17.734 -16.75 -10.805 1 97 93 SER B CA 1
ATOM 3230 C C . SER B 1 93 ? 16.359 -17.312 -11.188 1 97 93 SER B C 1
ATOM 3232 O O . SER B 1 93 ? 15.539 -16.594 -11.773 1 97 93 SER B O 1
ATOM 3234 N N . MET B 1 94 ? 16.094 -18.594 -10.867 1 96.94 94 MET B N 1
ATOM 3235 C CA . MET B 1 94 ? 14.781 -19.188 -11.094 1 96.94 94 MET B CA 1
ATOM 3236 C C . MET B 1 94 ? 13.727 -18.516 -10.219 1 96.94 94 MET B C 1
ATOM 3238 O O . MET B 1 94 ? 12.648 -18.156 -10.695 1 96.94 94 MET B O 1
ATOM 3242 N N . CYS B 1 95 ? 14.07 -18.312 -8.969 1 98.06 95 CYS B N 1
ATOM 3243 C CA . CYS B 1 95 ? 13.164 -17.625 -8.055 1 98.06 95 CYS B CA 1
ATOM 3244 C C . CYS B 1 95 ? 12.969 -16.172 -8.461 1 98.06 95 CYS B C 1
ATOM 3246 O O . CYS B 1 95 ? 11.867 -15.633 -8.336 1 98.06 95 CYS B O 1
ATOM 3248 N N . ASP B 1 96 ? 14.039 -15.602 -8.984 1 98.06 96 ASP B N 1
ATOM 3249 C CA . ASP B 1 96 ? 13.945 -14.219 -9.461 1 98.06 96 ASP B CA 1
ATOM 3250 C C . ASP B 1 96 ? 12.984 -14.109 -10.641 1 98.06 96 ASP B C 1
ATOM 3252 O O . ASP B 1 96 ? 12.234 -13.133 -10.742 1 98.06 96 ASP B O 1
ATOM 3256 N N . ALA B 1 97 ? 13.039 -15.062 -11.492 1 98.25 97 ALA B N 1
ATOM 3257 C CA . ALA B 1 97 ? 12.109 -15.094 -12.625 1 98.25 97 ALA B CA 1
ATOM 3258 C C . ALA B 1 97 ? 10.664 -15.195 -12.141 1 98.25 97 ALA B C 1
ATOM 3260 O O . ALA B 1 97 ? 9.781 -14.516 -12.672 1 98.25 97 ALA B O 1
ATOM 3261 N N . GLU B 1 98 ? 10.445 -15.992 -11.156 1 98.69 98 GLU B N 1
ATOM 3262 C CA . GLU B 1 98 ? 9.117 -16.141 -10.57 1 98.69 98 GLU B CA 1
ATOM 3263 C C . GLU B 1 98 ? 8.656 -14.836 -9.914 1 98.69 98 GLU B C 1
ATOM 3265 O O . GLU B 1 98 ? 7.5 -14.438 -10.055 1 98.69 98 GLU B O 1
ATOM 3270 N N . ARG B 1 99 ? 9.555 -14.219 -9.242 1 98.62 99 ARG B N 1
ATOM 3271 C CA . ARG B 1 99 ? 9.242 -12.93 -8.633 1 98.62 99 ARG B CA 1
ATOM 3272 C C . ARG B 1 99 ? 8.898 -11.883 -9.688 1 98.62 99 ARG B C 1
ATOM 3274 O O . ARG B 1 99 ? 8.008 -11.055 -9.484 1 98.62 99 ARG B O 1
ATOM 3281 N N . ARG B 1 100 ? 9.602 -11.875 -10.805 1 98.44 100 ARG B N 1
ATOM 3282 C CA . ARG B 1 100 ? 9.32 -10.945 -11.898 1 98.44 100 ARG B CA 1
ATOM 3283 C C . ARG B 1 100 ? 7.918 -11.172 -12.461 1 98.44 100 ARG B C 1
ATOM 3285 O O . ARG B 1 100 ? 7.188 -10.219 -12.719 1 98.44 100 ARG B O 1
ATOM 3292 N N . LEU B 1 101 ? 7.602 -12.438 -12.594 1 98.81 101 LEU B N 1
ATOM 3293 C CA . LEU B 1 101 ? 6.262 -12.773 -13.062 1 98.81 101 LEU B CA 1
ATOM 3294 C C . LEU B 1 101 ? 5.203 -12.258 -12.094 1 98.81 101 LEU B C 1
ATOM 3296 O O . LEU B 1 101 ? 4.262 -11.57 -12.5 1 98.81 101 LEU B O 1
ATOM 3300 N N . LEU B 1 102 ? 5.402 -12.531 -10.844 1 98.88 102 LEU B N 1
ATOM 3301 C CA . LEU B 1 102 ? 4.469 -12.094 -9.812 1 98.88 102 LEU B CA 1
ATOM 3302 C C . LEU B 1 102 ? 4.352 -10.57 -9.805 1 98.88 102 LEU B C 1
ATOM 3304 O O . LEU B 1 102 ? 3.244 -10.031 -9.766 1 98.88 102 LEU B O 1
ATOM 3308 N N . ALA B 1 103 ? 5.484 -9.945 -9.875 1 98.81 103 ALA B N 1
ATOM 3309 C CA . ALA B 1 103 ? 5.496 -8.484 -9.797 1 98.81 103 ALA B CA 1
ATOM 3310 C C . ALA B 1 103 ? 4.754 -7.863 -10.969 1 98.81 103 ALA B C 1
ATOM 3312 O O . ALA B 1 103 ? 3.963 -6.938 -10.797 1 98.81 103 ALA B O 1
ATOM 3313 N N . ASN B 1 104 ? 5.027 -8.344 -12.164 1 98.75 104 ASN B N 1
ATOM 3314 C CA . ASN B 1 104 ? 4.305 -7.844 -13.32 1 98.75 104 ASN B CA 1
ATOM 3315 C C . ASN B 1 104 ? 2.803 -8.086 -13.195 1 98.75 104 ASN B C 1
ATOM 3317 O O . ASN B 1 104 ? 1.998 -7.211 -13.516 1 98.75 104 ASN B O 1
ATOM 3321 N N . ALA B 1 105 ? 2.439 -9.234 -12.711 1 98.81 105 ALA B N 1
ATOM 3322 C CA . ALA B 1 105 ? 1.027 -9.578 -12.562 1 98.81 105 ALA B CA 1
ATOM 3323 C C . ALA B 1 105 ? 0.366 -8.727 -11.484 1 98.81 105 ALA B C 1
ATOM 3325 O O . ALA B 1 105 ? -0.814 -8.383 -11.586 1 98.81 105 ALA B O 1
ATOM 3326 N N . LEU B 1 106 ? 1.117 -8.336 -10.477 1 98.56 106 LEU B N 1
ATOM 3327 C CA . LEU B 1 106 ? 0.604 -7.578 -9.336 1 98.56 106 LEU B CA 1
ATOM 3328 C C . LEU B 1 106 ? 0.286 -6.141 -9.742 1 98.56 106 LEU B C 1
ATOM 3330 O O . LEU B 1 106 ? -0.45 -5.441 -9.039 1 98.56 106 LEU B O 1
ATOM 3334 N N . LEU B 1 107 ? 0.865 -5.652 -10.867 1 97.69 107 LEU B N 1
ATOM 3335 C CA . LEU B 1 107 ? 0.589 -4.293 -11.32 1 97.69 107 LEU B CA 1
ATOM 3336 C C . LEU B 1 107 ? -0.883 -4.129 -11.688 1 97.69 107 LEU B C 1
ATOM 3338 O O . LEU B 1 107 ? -1.412 -3.014 -11.664 1 97.69 107 LEU B O 1
ATOM 3342 N N . ASP B 1 108 ? -1.519 -5.227 -12.094 1 96.88 108 ASP B N 1
ATOM 3343 C CA . ASP B 1 108 ? -2.959 -5.223 -12.328 1 96.88 108 ASP B CA 1
ATOM 3344 C C . ASP B 1 108 ? -3.727 -5.531 -11.047 1 96.88 108 ASP B C 1
ATOM 3346 O O . ASP B 1 108 ? -3.701 -6.664 -10.562 1 96.88 108 ASP B O 1
ATOM 3350 N N . LEU B 1 109 ? -4.48 -4.598 -10.555 1 94.56 109 LEU B N 1
ATOM 3351 C CA . LEU B 1 109 ? -5.152 -4.707 -9.266 1 94.56 109 LEU B CA 1
ATOM 3352 C C . LEU B 1 109 ? -6.301 -5.707 -9.336 1 94.56 109 LEU B C 1
ATOM 3354 O O . LEU B 1 109 ? -6.812 -6.148 -8.305 1 94.56 109 LEU B O 1
ATOM 3358 N N . SER B 1 110 ? -6.688 -6.098 -10.539 1 96.31 110 SER B N 1
ATOM 3359 C CA . SER B 1 110 ? -7.77 -7.066 -10.672 1 96.31 110 SER B CA 1
ATOM 3360 C C . SER B 1 110 ? -7.273 -8.492 -10.43 1 96.31 110 SER B C 1
ATOM 3362 O O . SER B 1 110 ? -8.07 -9.398 -10.211 1 96.31 110 SER B O 1
ATOM 3364 N N . ASN B 1 111 ? -5.969 -8.703 -10.586 1 98.31 111 ASN B N 1
ATOM 3365 C CA . ASN B 1 111 ? -5.422 -10.031 -10.312 1 98.31 111 ASN B CA 1
ATOM 3366 C C . ASN B 1 111 ? -5.445 -10.352 -8.82 1 98.31 111 ASN B C 1
ATOM 3368 O O . ASN B 1 111 ? -4.824 -9.648 -8.023 1 98.31 111 ASN B O 1
ATOM 3372 N N . GLU B 1 112 ? -6.125 -11.445 -8.5 1 97.88 112 GLU B N 1
ATOM 3373 C CA . GLU B 1 112 ? -6.262 -11.805 -7.09 1 97.88 112 GLU B CA 1
ATOM 3374 C C . GLU B 1 112 ? -5.613 -13.156 -6.805 1 97.88 112 GLU B C 1
ATOM 3376 O O . GLU B 1 112 ? -5.375 -13.5 -5.645 1 97.88 112 GLU B O 1
ATOM 3381 N N . ARG B 1 113 ? -5.465 -13.914 -7.832 1 98.69 113 ARG B N 1
ATOM 3382 C CA . ARG B 1 113 ? -4.84 -15.234 -7.758 1 98.69 113 ARG B CA 1
ATOM 3383 C C . ARG B 1 113 ? -3.752 -15.383 -8.812 1 98.69 113 ARG B C 1
ATOM 3385 O O . ARG B 1 113 ? -3.877 -14.859 -9.922 1 98.69 113 ARG B O 1
ATOM 3392 N N . PHE B 1 114 ? -2.699 -16.078 -8.469 1 98.94 114 PHE B N 1
ATOM 3393 C CA . PHE B 1 114 ? -1.515 -16.156 -9.312 1 98.94 114 PHE B CA 1
ATOM 3394 C C . PHE B 1 114 ? -1.055 -17.609 -9.445 1 98.94 114 PHE B C 1
ATOM 3396 O O . PHE B 1 114 ? -0.764 -18.266 -8.445 1 98.94 114 PHE B O 1
ATOM 3403 N N . ILE B 1 115 ? -0.975 -18.109 -10.641 1 98.88 115 ILE B N 1
ATOM 3404 C CA . ILE B 1 115 ? -0.631 -19.516 -10.891 1 98.88 115 ILE B CA 1
ATOM 3405 C C . ILE B 1 115 ? 0.662 -19.578 -11.703 1 98.88 115 ILE B C 1
ATOM 3407 O O . ILE B 1 115 ? 0.783 -18.953 -12.75 1 98.88 115 ILE B O 1
ATOM 3411 N N . LEU B 1 116 ? 1.586 -20.297 -11.211 1 98.88 116 LEU B N 1
ATOM 3412 C CA . LEU B 1 116 ? 2.836 -20.531 -11.93 1 98.88 116 LEU B CA 1
ATOM 3413 C C . LEU B 1 116 ? 2.771 -21.812 -12.742 1 98.88 116 LEU B C 1
ATOM 3415 O O . LEU B 1 116 ? 2.473 -22.891 -12.195 1 98.88 116 LEU B O 1
ATOM 3419 N N . LEU B 1 117 ? 3.059 -21.719 -14.031 1 98.56 117 LEU B N 1
ATOM 3420 C CA . LEU B 1 117 ? 3.018 -22.844 -14.961 1 98.56 117 LEU B CA 1
ATOM 3421 C C . LEU B 1 117 ? 4.281 -22.891 -15.812 1 98.56 117 LEU B C 1
ATOM 3423 O O . LEU B 1 117 ? 4.918 -21.859 -16.047 1 98.56 117 LEU B O 1
ATOM 3427 N N . SER B 1 118 ? 4.621 -24.078 -16.234 1 97.31 118 SER B N 1
ATOM 3428 C CA . SER B 1 118 ? 5.707 -24.25 -17.203 1 97.31 118 SER B CA 1
ATOM 3429 C C . SER B 1 118 ? 5.168 -24.438 -18.609 1 97.31 118 SER B C 1
ATOM 3431 O O . SER B 1 118 ? 3.957 -24.562 -18.812 1 97.31 118 SER B O 1
ATOM 3433 N N . GLU B 1 119 ? 6.074 -24.516 -19.594 1 97.06 119 GLU B N 1
ATOM 3434 C CA . GLU B 1 119 ? 5.703 -24.766 -20.984 1 97.06 119 GLU B CA 1
ATOM 3435 C C . GLU B 1 119 ? 5.199 -26.188 -21.172 1 97.06 119 GLU B C 1
ATOM 3437 O O . GLU B 1 119 ? 4.582 -26.5 -22.203 1 97.06 119 GLU B O 1
ATOM 3442 N N . SER B 1 120 ? 5.449 -27.047 -20.141 1 97.69 120 SER B N 1
ATOM 3443 C CA . SER B 1 120 ? 5.07 -28.453 -20.281 1 97.69 120 SER B CA 1
ATOM 3444 C C . SER B 1 120 ? 3.826 -28.781 -19.453 1 97.69 120 SER B C 1
ATOM 3446 O O . SER B 1 120 ? 3.484 -29.938 -19.266 1 97.69 120 SER B O 1
ATOM 3448 N N . CYS B 1 121 ? 3.182 -27.719 -18.938 1 98.12 121 CYS B N 1
ATOM 3449 C CA . CYS B 1 121 ? 1.938 -27.875 -18.188 1 98.12 121 CYS B CA 1
ATOM 3450 C C . CYS B 1 121 ? 0.735 -27.859 -19.125 1 98.12 121 CYS B C 1
ATOM 3452 O O . CYS B 1 121 ? 0.754 -27.203 -20.156 1 98.12 121 CYS B O 1
ATOM 3454 N N . ILE B 1 122 ? -0.285 -28.578 -18.719 1 98.25 122 ILE B N 1
ATOM 3455 C CA . ILE B 1 122 ? -1.573 -28.562 -19.406 1 98.25 122 ILE B CA 1
ATOM 3456 C C . ILE B 1 122 ? -2.699 -28.453 -18.375 1 98.25 122 ILE B C 1
ATOM 3458 O O . ILE B 1 122 ? -2.531 -28.844 -17.219 1 98.25 122 ILE B O 1
ATOM 3462 N N . PRO B 1 123 ? -3.803 -27.844 -18.766 1 97.62 123 PRO B N 1
ATOM 3463 C CA . PRO B 1 123 ? -4.977 -27.938 -17.891 1 97.62 123 PRO B CA 1
ATOM 3464 C C . PRO B 1 123 ? -5.652 -29.297 -17.938 1 97.62 123 PRO B C 1
ATOM 3466 O O . PRO B 1 123 ? -5.723 -29.922 -19 1 97.62 123 PRO B O 1
ATOM 3469 N N . VAL B 1 124 ? -6.113 -29.75 -16.766 1 94.94 124 VAL B N 1
ATOM 3470 C CA . VAL B 1 124 ? -6.809 -31.031 -16.75 1 94.94 124 VAL B CA 1
ATOM 3471 C C . VAL B 1 124 ? -8.242 -30.844 -16.266 1 94.94 124 VAL B C 1
ATOM 3473 O O . VAL B 1 124 ? -8.938 -31.812 -15.969 1 94.94 124 VAL B O 1
ATOM 3476 N N . GLN B 1 125 ? -8.641 -29.625 -16.062 1 93.88 125 GLN B N 1
ATOM 3477 C CA . GLN B 1 125 ? -10 -29.156 -15.812 1 93.88 125 GLN B CA 1
ATOM 3478 C C . GLN B 1 125 ? -10.328 -27.953 -16.688 1 93.88 125 GLN B C 1
ATOM 3480 O O . GLN B 1 125 ? -9.43 -27.281 -17.188 1 93.88 125 GLN B O 1
ATOM 3485 N N . ASN B 1 126 ? -11.609 -27.719 -16.906 1 95.81 126 ASN B N 1
ATOM 3486 C CA . ASN B 1 126 ? -11.977 -26.531 -17.688 1 95.81 126 ASN B CA 1
ATOM 3487 C C . ASN B 1 126 ? -11.805 -25.25 -16.875 1 95.81 126 ASN B C 1
ATOM 3489 O O . ASN B 1 126 ? -11.602 -25.297 -15.664 1 95.81 126 ASN B O 1
ATOM 3493 N N . PHE B 1 127 ? -11.867 -24.141 -17.578 1 98.12 127 PHE B N 1
ATOM 3494 C CA . PHE B 1 127 ? -11.57 -22.859 -16.969 1 98.12 127 PHE B CA 1
ATOM 3495 C C . PHE B 1 127 ? -12.562 -22.547 -15.852 1 98.12 127 PHE B C 1
ATOM 3497 O O . PHE B 1 127 ? -12.164 -22.094 -14.781 1 98.12 127 PHE B O 1
ATOM 3504 N N . THR B 1 128 ? -13.82 -22.734 -16.109 1 97.25 128 THR B N 1
ATOM 3505 C CA . THR B 1 128 ? -14.852 -22.391 -15.125 1 97.25 128 THR B CA 1
ATOM 3506 C C . THR B 1 128 ? -14.625 -23.141 -13.812 1 97.25 128 THR B C 1
ATOM 3508 O O . THR B 1 128 ? -14.742 -22.562 -12.734 1 97.25 128 THR B O 1
ATOM 3511 N N . THR B 1 129 ? -14.266 -24.359 -13.945 1 94.25 129 THR B N 1
ATOM 3512 C CA . THR B 1 129 ? -13.984 -25.172 -12.766 1 94.25 129 THR B CA 1
ATOM 3513 C C . THR B 1 129 ? -12.758 -24.641 -12.023 1 94.25 129 THR B C 1
ATOM 3515 O O . THR B 1 129 ? -12.797 -24.453 -10.812 1 94.25 129 THR B O 1
ATOM 3518 N N . ALA B 1 130 ? -11.742 -24.375 -12.758 1 96.5 130 ALA B N 1
ATOM 3519 C CA . ALA B 1 130 ? -10.516 -23.875 -12.156 1 96.5 130 ALA B CA 1
ATOM 3520 C C . ALA B 1 130 ? -10.75 -22.516 -11.477 1 96.5 130 ALA B C 1
ATOM 3522 O O . ALA B 1 130 ? -10.336 -22.312 -10.328 1 96.5 130 ALA B O 1
ATOM 3523 N N . TYR B 1 131 ? -11.453 -21.656 -12.172 1 97.75 131 TYR B N 1
ATOM 3524 C CA . TYR B 1 131 ? -11.734 -20.312 -11.656 1 97.75 131 TYR B CA 1
ATOM 3525 C C . TYR B 1 131 ? -12.539 -20.391 -10.367 1 97.75 131 TYR B C 1
ATOM 3527 O O . TYR B 1 131 ? -12.195 -19.734 -9.375 1 97.75 131 TYR B O 1
ATOM 3535 N N . SER B 1 132 ? -13.555 -21.156 -10.391 1 95.69 132 SER B N 1
ATOM 3536 C CA . SER B 1 132 ? -14.422 -21.297 -9.227 1 95.69 132 SER B CA 1
ATOM 3537 C C . SER B 1 132 ? -13.664 -21.875 -8.039 1 95.69 132 SER B C 1
ATOM 3539 O O . SER B 1 132 ? -13.742 -21.359 -6.926 1 95.69 132 SER B O 1
ATOM 3541 N N . TYR B 1 133 ? -12.898 -22.906 -8.312 1 92.94 133 TYR B N 1
ATOM 3542 C CA . TYR B 1 133 ? -12.164 -23.594 -7.258 1 92.94 133 TYR B CA 1
ATOM 3543 C C . TYR B 1 133 ? -11.164 -22.656 -6.59 1 92.94 133 TYR B C 1
ATOM 3545 O O . TYR B 1 133 ? -11.109 -22.578 -5.359 1 92.94 133 TYR B O 1
ATOM 3553 N N . ILE B 1 134 ? -10.461 -21.938 -7.348 1 95.12 134 ILE B N 1
ATOM 3554 C CA . ILE B 1 134 ? -9.375 -21.094 -6.859 1 95.12 134 ILE B CA 1
ATOM 3555 C C . ILE B 1 134 ? -9.945 -19.844 -6.211 1 95.12 134 ILE B C 1
ATOM 3557 O O . ILE B 1 134 ? -9.516 -19.438 -5.125 1 95.12 134 ILE B O 1
ATOM 3561 N N . SER B 1 135 ? -10.922 -19.25 -6.844 1 94.44 135 SER B N 1
ATOM 3562 C CA . SER B 1 135 ? -11.469 -17.984 -6.383 1 94.44 135 SER B CA 1
ATOM 3563 C C . SER B 1 135 ? -12.203 -18.141 -5.055 1 94.44 135 SER B C 1
ATOM 3565 O O . SER B 1 135 ? -12.305 -17.203 -4.273 1 94.44 135 SER B O 1
ATOM 3567 N N . HIS B 1 136 ? -12.641 -19.297 -4.75 1 92.06 136 HIS B N 1
ATOM 3568 C CA . HIS B 1 136 ? -13.43 -19.5 -3.543 1 92.06 136 HIS B CA 1
ATOM 3569 C C . HIS B 1 136 ? -12.594 -20.125 -2.434 1 92.06 136 HIS B C 1
ATOM 3571 O O . HIS B 1 136 ? -13.094 -20.375 -1.332 1 92.06 136 HIS B O 1
ATOM 3577 N N . SER B 1 137 ? -11.375 -20.297 -2.744 1 91.06 137 SER B N 1
ATOM 3578 C CA . SER B 1 137 ? -10.531 -20.938 -1.735 1 91.06 137 SER B CA 1
ATOM 3579 C C . SER B 1 137 ? -9.977 -19.906 -0.758 1 91.06 137 SER B C 1
ATOM 3581 O O . SER B 1 137 ? -9.602 -18.797 -1.158 1 91.06 137 SER B O 1
ATOM 3583 N N . ARG B 1 138 ? -9.859 -20.328 0.468 1 90.81 138 ARG B N 1
ATOM 3584 C CA . ARG B 1 138 ? -9.203 -19.5 1.488 1 90.81 138 ARG B CA 1
ATOM 3585 C C . ARG B 1 138 ? -7.691 -19.641 1.413 1 90.81 138 ARG B C 1
ATOM 3587 O O . ARG B 1 138 ? -6.961 -18.766 1.869 1 90.81 138 ARG B O 1
ATOM 3594 N N . TYR B 1 139 ? -7.297 -20.734 0.792 1 93.62 139 TYR B N 1
ATOM 3595 C CA . TYR B 1 139 ? -5.887 -21.094 0.894 1 93.62 139 TYR B CA 1
ATOM 3596 C C . TYR B 1 139 ? -5.172 -20.891 -0.436 1 93.62 139 TYR B C 1
ATOM 3598 O O . TYR B 1 139 ? -5.816 -20.781 -1.484 1 93.62 139 TYR B O 1
ATOM 3606 N N . SER B 1 140 ? -3.902 -20.719 -0.341 1 96.56 140 SER B N 1
ATOM 3607 C CA . SER B 1 140 ? -2.979 -20.812 -1.466 1 96.56 140 SER B CA 1
ATOM 3608 C C . SER B 1 140 ? -2.414 -22.234 -1.594 1 96.56 140 SER B C 1
ATOM 3610 O O . SER B 1 140 ? -2.393 -22.984 -0.621 1 96.56 140 SER B O 1
ATOM 3612 N N . PHE B 1 141 ? -2.023 -22.547 -2.775 1 95.94 141 PHE B N 1
ATOM 3613 C CA . PHE B 1 141 ? -1.664 -23.938 -3.076 1 95.94 141 PHE B CA 1
ATOM 3614 C C . PHE B 1 141 ? -0.195 -24.031 -3.469 1 95.94 141 PHE B C 1
ATOM 3616 O O . PHE B 1 141 ? 0.17 -23.75 -4.609 1 95.94 141 PHE B O 1
ATOM 3623 N N . MET B 1 142 ? 0.591 -24.375 -2.547 1 96.19 142 MET B N 1
ATOM 3624 C CA . MET B 1 142 ? 2.02 -24.641 -2.689 1 96.19 142 MET B CA 1
ATOM 3625 C C . MET B 1 142 ? 2.439 -25.828 -1.83 1 96.19 142 MET B C 1
ATOM 3627 O O . MET B 1 142 ? 2.088 -25.906 -0.652 1 96.19 142 MET B O 1
ATOM 3631 N N . GLY B 1 143 ? 3.109 -26.797 -2.502 1 93.81 143 GLY B N 1
ATOM 3632 C CA . GLY B 1 143 ? 3.67 -27.859 -1.678 1 93.81 143 GLY B CA 1
ATOM 3633 C C . GLY B 1 143 ? 4.668 -27.359 -0.653 1 93.81 143 GLY B C 1
ATOM 3634 O O . GLY B 1 143 ? 5.539 -26.547 -0.975 1 93.81 143 GLY B O 1
ATOM 3635 N N . SER B 1 144 ? 4.539 -27.734 0.58 1 95.38 144 SER B N 1
ATOM 3636 C CA . SER B 1 144 ? 5.441 -27.359 1.666 1 95.38 144 SER B CA 1
ATOM 3637 C C . SER B 1 144 ? 5.477 -28.438 2.746 1 95.38 144 SER B C 1
ATOM 3639 O O . SER B 1 144 ? 4.598 -28.5 3.607 1 95.38 144 SER B O 1
ATOM 3641 N N . PHE B 1 145 ? 6.562 -29.188 2.736 1 94.75 145 PHE B N 1
ATOM 3642 C CA . PHE B 1 145 ? 6.598 -30.344 3.631 1 94.75 145 PHE B CA 1
ATOM 3643 C C . PHE B 1 145 ? 7.961 -30.453 4.305 1 94.75 145 PHE B C 1
ATOM 3645 O O . PHE B 1 145 ? 8.977 -30.031 3.744 1 94.75 145 PHE B O 1
ATOM 3652 N N . ASP B 1 146 ? 7.883 -30.969 5.523 1 96.56 146 ASP B N 1
ATOM 3653 C CA . ASP B 1 146 ? 9.117 -31.344 6.203 1 96.56 146 ASP B CA 1
ATOM 3654 C C . ASP B 1 146 ? 9.562 -32.75 5.785 1 96.56 146 ASP B C 1
ATOM 3656 O O . ASP B 1 146 ? 9.023 -33.75 6.266 1 96.56 146 ASP B O 1
ATOM 3660 N N . GLU B 1 147 ? 10.492 -32.844 4.906 1 93.94 147 GLU B N 1
ATOM 3661 C CA . GLU B 1 147 ? 10.953 -34.125 4.383 1 93.94 147 GLU B CA 1
ATOM 3662 C C . GLU B 1 147 ? 12.281 -34.531 5.012 1 93.94 147 GLU B C 1
ATOM 3664 O O . GLU B 1 147 ? 13.289 -33.812 4.855 1 93.94 147 GLU B O 1
ATOM 3669 N N . ASN B 1 148 ? 12.203 -35.625 5.727 1 94.38 148 ASN B N 1
ATOM 3670 C CA . ASN B 1 148 ? 13.422 -36.188 6.309 1 94.38 148 ASN B CA 1
ATOM 3671 C C . ASN B 1 148 ? 14.203 -37 5.293 1 94.38 148 ASN B C 1
ATOM 3673 O O . ASN B 1 148 ? 13.844 -38.156 5.02 1 94.38 148 ASN B O 1
ATOM 3677 N N . GLY B 1 149 ? 15.148 -36.531 4.609 1 93.69 149 GLY B N 1
ATOM 3678 C CA . GLY B 1 149 ? 15.938 -37.219 3.6 1 93.69 149 GLY B CA 1
ATOM 3679 C C . GLY B 1 149 ? 16.953 -36.312 2.924 1 93.69 149 GLY B C 1
ATOM 3680 O O . GLY B 1 149 ? 17.094 -35.156 3.287 1 93.69 149 GLY B O 1
ATOM 3681 N N . PRO B 1 150 ? 17.625 -36.938 2.053 1 93.88 150 PRO B N 1
ATOM 3682 C CA . PRO B 1 150 ? 18.719 -36.219 1.419 1 93.88 150 PRO B CA 1
ATOM 3683 C C . PRO B 1 150 ? 18.25 -35.031 0.578 1 93.88 150 PRO B C 1
ATOM 3685 O O . PRO B 1 150 ? 19 -34.062 0.361 1 93.88 150 PRO B O 1
ATOM 3688 N N . TYR B 1 151 ? 16.969 -35.094 0.183 1 92.88 151 TYR B N 1
ATOM 3689 C CA . TYR B 1 151 ? 16.484 -34.062 -0.715 1 92.88 151 TYR B CA 1
ATOM 3690 C C . TYR B 1 151 ? 15.664 -33.031 0.047 1 92.88 151 TYR B C 1
ATOM 3692 O O . TYR B 1 151 ? 15.258 -32 -0.519 1 92.88 151 TYR B O 1
ATOM 3700 N N . GLY B 1 152 ? 15.344 -33.312 1.284 1 95.06 152 GLY B N 1
ATOM 3701 C CA . GLY B 1 152 ? 14.688 -32.344 2.174 1 95.06 152 GLY B CA 1
ATOM 3702 C C . GLY B 1 152 ? 15.641 -31.734 3.178 1 95.06 152 GLY B C 1
ATOM 3703 O O . GLY B 1 152 ? 16.422 -30.844 2.83 1 95.06 152 GLY B O 1
ATOM 3704 N N . ARG B 1 153 ? 15.617 -32.25 4.359 1 97.31 153 ARG B N 1
ATOM 3705 C CA . ARG B 1 153 ? 16.484 -31.734 5.426 1 97.31 153 ARG B CA 1
ATOM 3706 C C . ARG B 1 153 ? 17.953 -31.859 5.047 1 97.31 153 ARG B C 1
ATOM 3708 O O . ARG B 1 153 ? 18.781 -31.078 5.512 1 97.31 153 ARG B O 1
ATOM 3715 N N . GLY B 1 154 ? 18.266 -32.812 4.211 1 97.12 154 GLY B N 1
ATOM 3716 C CA . GLY B 1 154 ? 19.641 -33.031 3.791 1 97.12 154 GLY B CA 1
ATOM 3717 C C . GLY B 1 154 ? 20.203 -31.875 2.99 1 97.12 154 GLY B C 1
ATOM 3718 O O . GLY B 1 154 ? 21.422 -31.75 2.84 1 97.12 154 GLY B O 1
ATOM 3719 N N . ARG B 1 155 ? 19.375 -31.016 2.484 1 97.56 155 ARG B N 1
ATOM 3720 C CA . ARG B 1 155 ? 19.812 -29.891 1.682 1 97.56 155 ARG B CA 1
ATOM 3721 C C . ARG B 1 155 ? 19.891 -28.625 2.529 1 97.56 155 ARG B C 1
ATOM 3723 O O . ARG B 1 155 ? 20.234 -27.547 2.021 1 97.56 155 ARG B O 1
ATOM 3730 N N . TYR B 1 156 ? 19.641 -28.766 3.848 1 98.12 156 TYR B N 1
ATOM 3731 C CA . TYR B 1 156 ? 19.688 -27.625 4.758 1 98.12 156 TYR B CA 1
ATOM 3732 C C . TYR B 1 156 ? 21.125 -27.25 5.094 1 98.12 156 TYR B C 1
ATOM 3734 O O . TYR B 1 156 ? 21.953 -28.109 5.332 1 98.12 156 TYR B O 1
ATOM 3742 N N . ASN B 1 157 ? 21.422 -26 5.004 1 98 157 ASN B N 1
ATOM 3743 C CA . ASN B 1 157 ? 22.688 -25.422 5.449 1 98 157 ASN B CA 1
ATOM 3744 C C . ASN B 1 157 ? 22.531 -24.734 6.805 1 98 157 ASN B C 1
ATOM 3746 O O . ASN B 1 157 ? 21.766 -23.781 6.941 1 98 157 ASN B O 1
ATOM 3750 N N . PRO B 1 158 ? 23.266 -25.078 7.805 1 97.31 158 PRO B N 1
ATOM 3751 C CA . PRO B 1 158 ? 23.125 -24.531 9.148 1 97.31 158 PRO B CA 1
ATOM 3752 C C . PRO B 1 158 ? 23.328 -23.016 9.195 1 97.31 158 PRO B C 1
ATOM 3754 O O . PRO B 1 158 ? 22.875 -22.344 10.133 1 97.31 158 PRO B O 1
ATOM 3757 N N . ASN B 1 159 ? 23.938 -22.484 8.227 1 97.69 159 ASN B N 1
ATOM 3758 C CA . ASN B 1 159 ? 24.172 -21.047 8.172 1 97.69 159 ASN B CA 1
ATOM 3759 C C . ASN B 1 159 ? 22.875 -20.281 7.863 1 97.69 159 ASN B C 1
ATOM 3761 O O . ASN B 1 159 ? 22.844 -19.047 7.918 1 97.69 159 ASN B O 1
ATOM 3765 N N . MET B 1 160 ? 21.828 -21 7.57 1 97.5 160 MET B N 1
ATOM 3766 C CA . MET B 1 160 ? 20.516 -20.391 7.367 1 97.5 160 MET B CA 1
ATOM 3767 C C . MET B 1 160 ? 19.969 -19.828 8.672 1 97.5 160 MET B C 1
ATOM 3769 O O . MET B 1 160 ? 19.141 -18.922 8.656 1 97.5 160 MET B O 1
ATOM 3773 N N . ALA B 1 161 ? 20.484 -20.375 9.773 1 97.19 161 ALA B N 1
ATOM 3774 C CA . ALA B 1 161 ? 20.078 -19.891 11.086 1 97.19 161 ALA B CA 1
ATOM 3775 C C . ALA B 1 161 ? 20.703 -18.531 11.383 1 97.19 161 ALA B C 1
ATOM 3777 O O . ALA B 1 161 ? 21.781 -18.203 10.898 1 97.19 161 ALA B O 1
ATOM 3778 N N . PRO B 1 162 ? 19.953 -17.578 12.156 1 97.31 162 PRO B N 1
ATOM 3779 C CA . PRO B 1 162 ? 18.719 -17.891 12.891 1 97.31 162 PRO B CA 1
ATOM 3780 C C . PRO B 1 162 ? 17.453 -17.594 12.078 1 97.31 162 PRO B C 1
ATOM 3782 O O . PRO B 1 162 ? 16.344 -17.875 12.539 1 97.31 162 PRO B O 1
ATOM 3785 N N . GLU B 1 163 ? 17.547 -17.125 10.82 1 97.81 163 GLU B N 1
ATOM 3786 C CA . GLU B 1 163 ? 16.359 -16.75 10.055 1 97.81 163 GLU B CA 1
ATOM 3787 C C . GLU B 1 163 ? 15.523 -17.984 9.695 1 97.81 163 GLU B C 1
ATOM 3789 O O . GLU B 1 163 ? 14.289 -17.906 9.641 1 97.81 163 GLU B O 1
ATOM 3794 N N . VAL B 1 164 ? 16.203 -19.047 9.391 1 98.38 164 VAL B N 1
ATOM 3795 C CA . VAL B 1 164 ? 15.547 -20.312 9.062 1 98.38 164 VAL B CA 1
ATOM 3796 C C . VAL B 1 164 ? 16.203 -21.453 9.836 1 98.38 164 VAL B C 1
ATOM 3798 O O . VAL B 1 164 ? 17.344 -21.828 9.547 1 98.38 164 VAL B O 1
ATOM 3801 N N . ASN B 1 165 ? 15.508 -21.953 10.727 1 98.25 165 ASN B N 1
ATOM 3802 C CA . ASN B 1 165 ? 15.984 -23.141 11.43 1 98.25 165 ASN B CA 1
ATOM 3803 C C . ASN B 1 165 ? 15.641 -24.422 10.664 1 98.25 165 ASN B C 1
ATOM 3805 O O . ASN B 1 165 ? 14.742 -24.422 9.828 1 98.25 165 ASN B O 1
ATOM 3809 N N . LEU B 1 166 ? 16.328 -25.5 11.031 1 98.12 166 LEU B N 1
ATOM 3810 C CA . LEU B 1 166 ? 16.109 -26.781 10.359 1 98.12 166 LEU B CA 1
ATOM 3811 C C . LEU B 1 166 ? 14.664 -27.219 10.492 1 98.12 166 LEU B C 1
ATOM 3813 O O . LEU B 1 166 ? 14.086 -27.75 9.539 1 98.12 166 LEU B O 1
ATOM 3817 N N . THR B 1 167 ? 14.07 -26.906 11.633 1 97.56 167 THR B N 1
ATOM 3818 C CA . THR B 1 167 ? 12.703 -27.344 11.883 1 97.56 167 THR B CA 1
ATOM 3819 C C . THR B 1 167 ? 11.719 -26.578 11 1 97.56 167 THR B C 1
ATOM 3821 O O . THR B 1 167 ? 10.57 -27 10.828 1 97.56 167 THR B O 1
ATOM 3824 N N . GLU B 1 168 ? 12.141 -25.484 10.438 1 98.44 168 GLU B N 1
ATOM 3825 C CA . GLU B 1 168 ? 11.281 -24.641 9.602 1 98.44 168 GLU B CA 1
ATOM 3826 C C . GLU B 1 168 ? 11.516 -24.922 8.117 1 98.44 168 GLU B C 1
ATOM 3828 O O . GLU B 1 168 ? 10.719 -24.5 7.273 1 98.44 168 GLU B O 1
ATOM 3833 N N . TRP B 1 169 ? 12.602 -25.672 7.824 1 98.44 169 TRP B N 1
ATOM 3834 C CA . TRP B 1 169 ? 12.984 -25.984 6.453 1 98.44 169 TRP B CA 1
ATOM 3835 C C . TRP B 1 169 ? 11.93 -26.844 5.77 1 98.44 169 TRP B C 1
ATOM 3837 O O . TRP B 1 169 ? 11.477 -27.844 6.336 1 98.44 169 TRP B O 1
ATOM 3847 N N . ARG B 1 170 ? 11.508 -26.375 4.582 1 98.31 170 ARG B N 1
ATOM 3848 C CA . ARG B 1 170 ? 10.469 -27.109 3.852 1 98.31 170 ARG B CA 1
ATOM 3849 C C . ARG B 1 170 ? 10.914 -27.391 2.422 1 98.31 170 ARG B C 1
ATOM 3851 O O . ARG B 1 170 ? 11.797 -26.719 1.89 1 98.31 170 ARG B O 1
ATOM 3858 N N . LYS B 1 171 ? 10.281 -28.344 1.901 1 96.81 171 LYS B N 1
ATOM 3859 C CA . LYS B 1 171 ? 10.438 -28.719 0.5 1 96.81 171 LYS B CA 1
ATOM 3860 C C . LYS B 1 171 ? 9.094 -28.75 -0.219 1 96.81 171 LYS B C 1
ATOM 3862 O O . LYS B 1 171 ? 8.078 -29.141 0.365 1 96.81 171 LYS B O 1
ATOM 3867 N N . GLY B 1 172 ? 9.094 -28.297 -1.426 1 95.31 172 GLY B N 1
ATOM 3868 C CA . GLY B 1 172 ? 7.93 -28.375 -2.295 1 95.31 172 GLY B CA 1
ATOM 3869 C C . GLY B 1 172 ? 8.266 -28.188 -3.762 1 95.31 172 GLY B C 1
ATOM 3870 O O . GLY B 1 172 ? 9.359 -27.703 -4.098 1 95.31 172 GLY B O 1
ATOM 3871 N N . ALA B 1 173 ? 7.324 -28.641 -4.57 1 92.94 173 ALA B N 1
ATOM 3872 C CA . ALA B 1 173 ? 7.496 -28.406 -6.004 1 92.94 173 ALA B CA 1
ATOM 3873 C C . ALA B 1 173 ? 7.539 -26.906 -6.309 1 92.94 173 ALA B C 1
ATOM 3875 O O . ALA B 1 173 ? 7.113 -26.094 -5.492 1 92.94 173 ALA B O 1
ATOM 3876 N N . GLN B 1 174 ? 8.07 -26.594 -7.465 1 95.12 174 GLN B N 1
ATOM 3877 C CA . GLN B 1 174 ? 8.227 -25.203 -7.895 1 95.12 174 GLN B CA 1
ATOM 3878 C C . GLN B 1 174 ? 6.879 -24.562 -8.203 1 95.12 174 GLN B C 1
ATOM 3880 O O . GLN B 1 174 ? 6.691 -23.359 -8.008 1 95.12 174 GLN B O 1
ATOM 3885 N N . TRP B 1 175 ? 5.906 -25.359 -8.594 1 97.12 175 TRP B N 1
ATOM 3886 C CA . TRP B 1 175 ? 4.656 -24.859 -9.156 1 97.12 175 TRP B CA 1
ATOM 3887 C C . TRP B 1 175 ? 3.658 -24.531 -8.047 1 97.12 175 TRP B C 1
ATOM 3889 O O . TRP B 1 175 ? 3.377 -25.375 -7.191 1 97.12 175 TRP B O 1
ATOM 3899 N N . PHE B 1 176 ? 3.145 -23.297 -8.109 1 98.12 176 PHE B N 1
ATOM 3900 C CA . PHE B 1 176 ? 2.291 -22.859 -7.016 1 98.12 176 PHE B CA 1
ATOM 3901 C C . PHE B 1 176 ? 1.127 -22.016 -7.535 1 98.12 176 PHE B C 1
ATOM 3903 O O . PHE B 1 176 ? 1.132 -21.594 -8.695 1 98.12 176 PHE B O 1
ATOM 3910 N N . GLU B 1 177 ? 0.121 -21.938 -6.781 1 98.38 177 GLU B N 1
ATOM 3911 C CA . GLU B 1 177 ? -0.942 -20.938 -6.812 1 98.38 177 GLU B CA 1
ATOM 3912 C C . GLU B 1 177 ? -1.002 -20.156 -5.504 1 98.38 177 GLU B C 1
ATOM 3914 O O . GLU B 1 177 ? -1.076 -20.734 -4.422 1 98.38 177 GLU B O 1
ATOM 3919 N N . VAL B 1 178 ? -0.867 -18.812 -5.613 1 98.75 178 VAL B N 1
ATOM 3920 C CA . VAL B 1 178 ? -0.906 -18.016 -4.387 1 98.75 178 VAL B CA 1
ATOM 3921 C C . VAL B 1 178 ? -1.91 -16.875 -4.539 1 98.75 178 VAL B C 1
ATOM 3923 O O . VAL B 1 178 ? -2.191 -16.438 -5.656 1 98.75 178 VAL B O 1
ATOM 3926 N N . ASN B 1 179 ? -2.488 -16.516 -3.424 1 98.56 179 ASN B N 1
ATOM 3927 C CA . ASN B 1 179 ? -3.342 -15.336 -3.445 1 98.56 179 ASN B CA 1
ATOM 3928 C C . ASN B 1 179 ? -2.516 -14.047 -3.449 1 98.56 179 ASN B C 1
ATOM 3930 O O . ASN B 1 179 ? -1.285 -14.094 -3.414 1 98.56 179 ASN B O 1
ATOM 3934 N N . ARG B 1 180 ? -3.145 -12.977 -3.572 1 98 180 ARG B N 1
ATOM 3935 C CA . ARG B 1 180 ? -2.484 -11.688 -3.746 1 98 180 ARG B CA 1
ATOM 3936 C C . ARG B 1 180 ? -1.613 -11.352 -2.539 1 98 180 ARG B C 1
ATOM 3938 O O . ARG B 1 180 ? -0.506 -10.828 -2.691 1 98 180 ARG B O 1
ATOM 3945 N N . GLU B 1 181 ? -2.074 -11.617 -1.334 1 98 181 GLU B N 1
ATOM 3946 C CA . GLU B 1 181 ? -1.311 -11.359 -0.117 1 98 181 GLU B CA 1
ATOM 3947 C C . GLU B 1 181 ? 0.036 -12.07 -0.146 1 98 181 GLU B C 1
ATOM 3949 O O . GLU B 1 181 ? 1.072 -11.469 0.145 1 98 181 GLU B O 1
ATOM 3954 N N . LEU B 1 182 ? 0.011 -13.305 -0.524 1 98.81 182 LEU B N 1
ATOM 3955 C CA . LEU B 1 182 ? 1.243 -14.086 -0.563 1 98.81 182 LEU B CA 1
ATOM 3956 C C . LEU B 1 182 ? 2.125 -13.648 -1.729 1 98.81 182 LEU B C 1
ATOM 3958 O O . LEU B 1 182 ? 3.354 -13.688 -1.631 1 98.81 182 LEU B O 1
ATOM 3962 N N . ALA B 1 183 ? 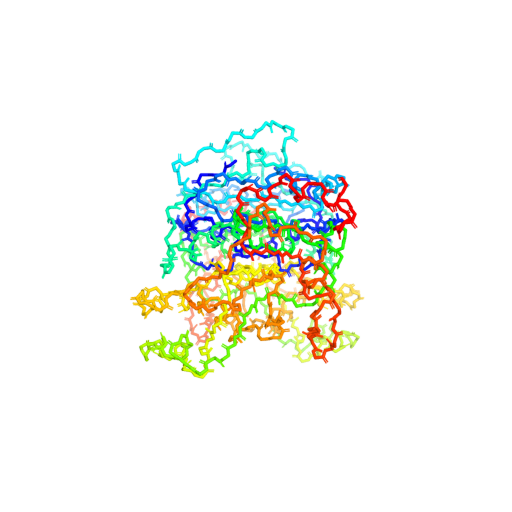1.503 -13.305 -2.85 1 98.88 183 ALA B N 1
ATOM 3963 C CA . ALA B 1 183 ? 2.279 -12.789 -3.973 1 98.88 183 ALA B CA 1
ATOM 3964 C C . ALA B 1 183 ? 3.098 -11.57 -3.553 1 98.88 183 ALA B C 1
ATOM 3966 O O . ALA B 1 183 ? 4.293 -11.484 -3.848 1 98.88 183 ALA B O 1
ATOM 3967 N N . VAL B 1 184 ? 2.484 -10.664 -2.873 1 98.69 184 VAL B N 1
ATOM 3968 C CA . VAL B 1 184 ? 3.176 -9.469 -2.395 1 98.69 184 VAL B CA 1
ATOM 3969 C C . VAL B 1 184 ? 4.277 -9.867 -1.415 1 98.69 184 VAL B C 1
ATOM 3971 O O . VAL B 1 184 ? 5.391 -9.344 -1.478 1 98.69 184 VAL B O 1
ATOM 3974 N N . ALA B 1 185 ? 3.994 -10.828 -0.522 1 98.69 185 ALA B N 1
ATOM 3975 C CA . ALA B 1 185 ? 4.973 -11.297 0.456 1 98.69 185 ALA B CA 1
ATOM 3976 C C . ALA B 1 185 ? 6.223 -11.836 -0.234 1 98.69 185 ALA B C 1
ATOM 3978 O O . ALA B 1 185 ? 7.34 -11.625 0.242 1 98.69 185 ALA B O 1
ATOM 3979 N N . ILE B 1 186 ? 6 -12.461 -1.302 1 98.75 186 ILE B N 1
ATOM 3980 C CA . ILE B 1 186 ? 7.102 -13.07 -2.029 1 98.75 186 ILE B CA 1
ATOM 3981 C C . ILE B 1 186 ? 7.996 -11.984 -2.627 1 98.75 186 ILE B C 1
ATOM 3983 O O . ILE B 1 186 ? 9.219 -12.039 -2.492 1 98.75 186 ILE B O 1
ATOM 3987 N N . ILE B 1 187 ? 7.457 -10.984 -3.236 1 98.25 187 ILE B N 1
ATOM 3988 C CA . ILE B 1 187 ? 8.281 -10.039 -3.98 1 98.25 187 ILE B CA 1
ATOM 3989 C C . ILE B 1 187 ? 8.93 -9.047 -3.014 1 98.25 187 ILE B C 1
ATOM 3991 O O . ILE B 1 187 ? 9.953 -8.445 -3.332 1 98.25 187 ILE B O 1
ATOM 3995 N N . GLN B 1 188 ? 8.352 -8.922 -1.841 1 97.88 188 GLN B N 1
ATOM 3996 C CA . GLN B 1 188 ? 8.883 -7.918 -0.926 1 97.88 188 GLN B CA 1
ATOM 3997 C C . GLN B 1 188 ? 9.906 -8.531 0.026 1 97.88 188 GLN B C 1
ATOM 3999 O O . GLN B 1 188 ? 10.523 -7.82 0.828 1 97.88 188 GLN B O 1
ATOM 4004 N N . ASP B 1 189 ? 10.133 -9.797 -0.011 1 98 189 ASP B N 1
ATOM 4005 C CA . ASP B 1 189 ? 10.969 -10.492 0.97 1 98 189 ASP B CA 1
ATOM 4006 C C . ASP B 1 189 ? 12.406 -10 0.917 1 98 189 ASP B C 1
ATOM 4008 O O . ASP B 1 189 ? 13.039 -10.031 -0.141 1 98 189 ASP B O 1
ATOM 4012 N N . SER B 1 190 ? 12.891 -9.57 1.999 1 96.44 190 SER B N 1
ATOM 4013 C CA . SER B 1 190 ? 14.281 -9.156 2.133 1 96.44 190 SER B CA 1
ATOM 4014 C C . SER B 1 190 ? 14.961 -9.875 3.293 1 96.44 190 SER B C 1
ATOM 4016 O O . SER B 1 190 ? 16.172 -9.727 3.502 1 96.44 190 SER B O 1
ATOM 4018 N N . LYS B 1 191 ? 14.211 -10.617 3.988 1 97.5 191 LYS B N 1
ATOM 4019 C CA . LYS B 1 191 ? 14.719 -11.32 5.16 1 97.5 191 LYS B CA 1
ATOM 4020 C C . LYS B 1 191 ? 15.312 -12.672 4.773 1 97.5 191 LYS B C 1
ATOM 4022 O O . LYS B 1 191 ? 16.453 -12.992 5.145 1 97.5 191 LYS B O 1
ATOM 4027 N N . TYR B 1 192 ? 14.602 -13.445 4.02 1 98.5 192 TYR B N 1
ATOM 4028 C CA . TYR B 1 192 ? 15.008 -14.812 3.711 1 98.5 192 TYR B CA 1
ATOM 4029 C C . TYR B 1 192 ? 15.797 -14.867 2.408 1 98.5 192 TYR B C 1
ATOM 4031 O O . TYR B 1 192 ? 16.688 -15.711 2.25 1 98.5 192 TYR B O 1
ATOM 4039 N N . TYR B 1 193 ? 15.477 -13.969 1.487 1 98.06 193 TYR B N 1
ATOM 4040 C CA . TYR B 1 193 ? 16.078 -13.961 0.162 1 98.06 193 TYR B CA 1
ATOM 4041 C C . TYR B 1 193 ? 17.609 -14 0.259 1 98.06 193 TYR B C 1
ATOM 4043 O O . TYR B 1 193 ? 18.25 -14.867 -0.34 1 98.06 193 TYR B O 1
ATOM 4051 N N . PRO B 1 194 ? 18.203 -13.109 1.053 1 97.69 194 PRO B N 1
ATOM 4052 C CA . PRO B 1 194 ? 19.656 -13.133 1.081 1 97.69 194 PRO B CA 1
ATOM 4053 C C . PRO B 1 194 ? 20.219 -14.445 1.636 1 97.69 194 PRO B C 1
ATOM 4055 O O . PRO B 1 194 ? 21.281 -14.891 1.214 1 97.69 194 PRO B O 1
ATOM 4058 N N . LYS B 1 195 ? 19.547 -15.102 2.535 1 98 195 LYS B N 1
ATOM 4059 C CA . LYS B 1 195 ? 20 -16.375 3.113 1 98 195 LYS B CA 1
ATOM 4060 C C . LYS B 1 195 ? 19.953 -17.484 2.08 1 98 195 LYS B C 1
ATOM 4062 O O . LYS B 1 195 ? 20.922 -18.219 1.907 1 98 195 LYS B O 1
ATOM 4067 N N . PHE B 1 196 ? 18.891 -17.547 1.371 1 98.62 196 PHE B N 1
ATOM 4068 C CA . PHE B 1 196 ? 18.734 -18.609 0.388 1 98.62 196 PHE B CA 1
ATOM 4069 C C . PHE B 1 196 ? 19.672 -18.406 -0.793 1 98.62 196 PHE B C 1
ATOM 4071 O O . PHE B 1 196 ? 20.219 -19.359 -1.342 1 98.62 196 PHE B O 1
ATOM 4078 N N . LYS B 1 197 ? 19.828 -17.141 -1.139 1 98 197 LYS B N 1
ATOM 4079 C CA . LYS B 1 197 ? 20.75 -16.828 -2.23 1 98 197 LYS B CA 1
ATOM 4080 C C . LYS B 1 197 ? 22.188 -17.234 -1.88 1 98 197 LYS B C 1
ATOM 4082 O O . LYS B 1 197 ? 22.906 -17.766 -2.721 1 98 197 LYS B O 1
ATOM 4087 N N . LYS B 1 198 ? 22.531 -17.047 -0.669 1 97.81 198 LYS B N 1
ATOM 4088 C CA . LYS B 1 198 ? 23.906 -17.266 -0.241 1 97.81 198 LYS B CA 1
ATOM 4089 C C . LYS B 1 198 ? 24.156 -18.734 0.1 1 97.81 198 LYS B C 1
ATOM 4091 O O . LYS B 1 198 ? 25.203 -19.281 -0.248 1 97.81 198 LYS B O 1
ATOM 4096 N N . PHE B 1 199 ? 23.125 -19.453 0.667 1 98.12 199 PHE B N 1
ATOM 4097 C CA . PHE B 1 199 ? 23.469 -20.719 1.325 1 98.12 199 PHE B CA 1
ATOM 4098 C C . PHE B 1 199 ? 22.734 -21.891 0.68 1 98.12 199 PHE B C 1
ATOM 4100 O O . PHE B 1 199 ? 23.031 -23.047 0.985 1 98.12 199 PHE B O 1
ATOM 4107 N N . CYS B 1 200 ? 21.781 -21.656 -0.177 1 97.38 200 CYS B N 1
ATOM 4108 C CA . CYS B 1 200 ? 21.109 -22.734 -0.881 1 97.38 200 CYS B CA 1
ATOM 4109 C C . CYS B 1 200 ? 21.5 -22.766 -2.352 1 97.38 200 CYS B C 1
ATOM 4111 O O . CYS B 1 200 ? 20.688 -22.484 -3.227 1 97.38 200 CYS B O 1
ATOM 4113 N N . ARG B 1 201 ? 22.688 -23.172 -2.518 1 94.31 201 ARG B N 1
ATOM 4114 C CA . ARG B 1 201 ? 23.25 -23.312 -3.855 1 94.31 201 ARG B CA 1
ATOM 4115 C C . ARG B 1 201 ? 23.281 -24.766 -4.297 1 94.31 201 ARG B C 1
ATOM 4117 O O . ARG B 1 201 ? 23.281 -25.672 -3.459 1 94.31 201 ARG B O 1
ATOM 4124 N N . PRO B 1 202 ? 23.281 -24.891 -5.609 1 88.88 202 PRO B N 1
ATOM 4125 C CA . PRO B 1 202 ? 23.344 -26.297 -6.023 1 88.88 202 PRO B CA 1
ATOM 4126 C C . PRO B 1 202 ? 24.391 -27.094 -5.246 1 88.88 202 PRO B C 1
ATOM 4128 O O . PRO B 1 202 ? 25.484 -26.594 -4.973 1 88.88 202 PRO B O 1
ATOM 4131 N N . ALA B 1 203 ? 23.859 -28.281 -4.785 1 91.75 203 ALA B N 1
ATOM 4132 C CA . ALA B 1 203 ? 22.75 -29.141 -5.184 1 91.75 203 ALA B CA 1
ATOM 4133 C C . ALA B 1 203 ? 21.562 -28.984 -4.238 1 91.75 203 ALA B C 1
ATOM 4135 O O . ALA B 1 203 ? 20.859 -29.953 -3.947 1 91.75 203 ALA B O 1
ATOM 4136 N N . CYS B 1 204 ? 21.406 -27.844 -3.688 1 94.81 204 CYS B N 1
ATOM 4137 C CA . CYS B 1 204 ? 20.281 -27.578 -2.789 1 94.81 204 CYS B CA 1
ATOM 4138 C C . CYS B 1 204 ? 18.984 -27.438 -3.566 1 94.81 204 CYS B C 1
ATOM 4140 O O . CYS B 1 204 ? 17.938 -27.953 -3.143 1 94.81 204 CYS B O 1
ATOM 4142 N N . TYR B 1 205 ? 19.031 -26.766 -4.809 1 94.5 205 TYR B N 1
ATOM 4143 C CA . TYR B 1 205 ? 17.875 -26.5 -5.641 1 94.5 205 TYR B CA 1
ATOM 4144 C C . TYR B 1 205 ? 16.906 -25.531 -4.938 1 94.5 205 TYR B C 1
ATOM 4146 O O . TYR B 1 205 ? 15.789 -25.922 -4.59 1 94.5 205 TYR B O 1
ATOM 4154 N N . VAL B 1 206 ? 17.219 -24.344 -4.93 1 97.62 206 VAL B N 1
ATOM 4155 C CA . VAL B 1 206 ? 16.625 -23.281 -4.102 1 97.62 206 VAL B CA 1
ATOM 4156 C C . VAL B 1 206 ? 15.156 -23.109 -4.465 1 97.62 206 VAL B C 1
ATOM 4158 O O . VAL B 1 206 ? 14.336 -22.797 -3.604 1 97.62 206 VAL B O 1
ATOM 4161 N N . ASP B 1 207 ? 14.727 -23.375 -5.668 1 96.06 207 ASP B N 1
ATOM 4162 C CA . ASP B 1 207 ? 13.344 -23.203 -6.121 1 96.06 207 ASP B CA 1
ATOM 4163 C C . ASP B 1 207 ? 12.414 -24.172 -5.414 1 96.06 207 ASP B C 1
ATOM 4165 O O . ASP B 1 207 ? 11.195 -23.984 -5.41 1 96.06 207 ASP B O 1
ATOM 4169 N N . GLU B 1 208 ? 12.961 -25.141 -4.727 1 96 208 GLU B N 1
ATOM 4170 C CA . GLU B 1 208 ? 12.141 -26.125 -4.035 1 96 208 GLU B CA 1
ATOM 4171 C C . GLU B 1 208 ? 12.047 -25.828 -2.543 1 96 208 GLU B C 1
ATOM 4173 O O . GLU B 1 208 ? 11.297 -26.484 -1.818 1 96 208 GLU B O 1
ATOM 4178 N N . HIS B 1 209 ? 12.812 -24.922 -2.102 1 98.25 209 HIS B N 1
ATOM 4179 C CA . HIS B 1 209 ? 12.906 -24.766 -0.653 1 98.25 209 HIS B CA 1
ATOM 4180 C C . HIS B 1 209 ? 12.586 -23.344 -0.225 1 98.25 209 HIS B C 1
ATOM 4182 O O . HIS B 1 209 ? 12.039 -23.125 0.861 1 98.25 209 HIS B O 1
ATOM 4188 N N . TYR B 1 210 ? 12.906 -22.328 -1.077 1 98.62 210 TYR B N 1
ATOM 4189 C CA . TYR B 1 210 ? 12.836 -20.922 -0.687 1 98.62 210 TYR B CA 1
ATOM 4190 C C . TYR B 1 210 ? 11.398 -20.516 -0.374 1 98.62 210 TYR B C 1
ATOM 4192 O O . TYR B 1 210 ? 11.039 -20.344 0.792 1 98.62 210 TYR B O 1
ATOM 4200 N N . PHE B 1 211 ? 10.477 -20.562 -1.302 1 98.75 211 PHE B N 1
ATOM 4201 C CA . PHE B 1 211 ? 9.117 -20.078 -1.092 1 98.75 211 PHE B CA 1
ATOM 4202 C C . PHE B 1 211 ? 8.352 -21.016 -0.163 1 98.75 211 PHE B C 1
ATOM 4204 O O . PHE B 1 211 ? 7.676 -20.562 0.764 1 98.75 211 PHE B O 1
ATOM 4211 N N . PRO B 1 212 ? 8.484 -22.328 -0.313 1 98.06 212 PRO B N 1
ATOM 4212 C CA . PRO B 1 212 ? 7.809 -23.234 0.628 1 98.06 212 PRO B CA 1
ATOM 4213 C C . PRO B 1 212 ? 8.188 -22.953 2.082 1 98.06 212 PRO B C 1
ATOM 4215 O O . PRO B 1 212 ? 7.328 -22.969 2.965 1 98.06 212 PRO B O 1
ATOM 4218 N N . THR B 1 213 ? 9.438 -22.672 2.318 1 98.62 213 THR B N 1
ATOM 4219 C CA . THR B 1 213 ? 9.922 -22.422 3.672 1 98.62 213 THR B CA 1
ATOM 4220 C C . THR B 1 213 ? 9.438 -21.078 4.18 1 98.62 213 THR B C 1
ATOM 4222 O O . THR B 1 213 ? 8.789 -20.984 5.227 1 98.62 213 THR B O 1
ATOM 4225 N N . MET B 1 214 ? 9.672 -20.094 3.393 1 98.62 214 MET B N 1
ATOM 4226 C CA . MET B 1 214 ? 9.352 -18.734 3.795 1 98.62 214 MET B CA 1
ATOM 4227 C C . MET B 1 214 ? 7.855 -18.578 4.07 1 98.62 214 MET B C 1
ATOM 4229 O O . MET B 1 214 ? 7.461 -18.031 5.098 1 98.62 214 MET B O 1
ATOM 4233 N N . LEU B 1 215 ? 7.023 -19.094 3.184 1 98.44 215 LEU B N 1
ATOM 4234 C CA . LEU B 1 215 ? 5.578 -18.922 3.318 1 98.44 215 LEU B CA 1
ATOM 4235 C C . LEU B 1 215 ? 5.031 -19.781 4.449 1 98.44 215 LEU B C 1
ATOM 4237 O O . LEU B 1 215 ? 4.074 -19.391 5.121 1 98.44 215 LEU B O 1
ATOM 4241 N N . SER B 1 216 ? 5.668 -20.906 4.664 1 97.44 216 SER B N 1
ATOM 4242 C CA . SER B 1 216 ? 5.266 -21.75 5.793 1 97.44 216 SER B CA 1
ATOM 4243 C C . SER B 1 216 ? 5.547 -21.047 7.121 1 97.44 216 SER B C 1
ATOM 4245 O O . SER B 1 216 ? 4.793 -21.219 8.086 1 97.44 216 SER B O 1
ATOM 4247 N N . ILE B 1 217 ? 6.648 -20.328 7.211 1 98.25 217 ILE B N 1
ATOM 4248 C CA . ILE B 1 217 ? 7.012 -19.609 8.43 1 98.25 217 ILE B CA 1
ATOM 4249 C C . ILE B 1 217 ? 6.055 -18.438 8.648 1 98.25 217 ILE B C 1
ATOM 4251 O O . ILE B 1 217 ? 5.48 -18.297 9.734 1 98.25 217 ILE B O 1
ATOM 4255 N N . ASN B 1 218 ? 5.785 -17.734 7.629 1 98.12 218 ASN B N 1
ATOM 4256 C CA . ASN B 1 218 ? 5.137 -16.438 7.793 1 98.12 218 ASN B CA 1
ATOM 4257 C C . ASN B 1 218 ? 3.623 -16.547 7.66 1 98.12 218 ASN B C 1
ATOM 4259 O O . ASN B 1 218 ? 2.885 -15.75 8.242 1 98.12 218 ASN B O 1
ATOM 4263 N N . PHE B 1 219 ? 3.148 -17.5 6.836 1 97.69 219 PHE B N 1
ATOM 4264 C CA . PHE B 1 219 ? 1.729 -17.531 6.5 1 97.69 219 PHE B CA 1
ATOM 4265 C C . PHE B 1 219 ? 1.198 -18.969 6.566 1 97.69 219 PHE B C 1
ATOM 4267 O O . PHE B 1 219 ? 0.526 -19.422 5.645 1 97.69 219 PHE B O 1
ATOM 4274 N N . PRO B 1 220 ? 1.404 -19.688 7.652 1 96.25 220 PRO B N 1
ATOM 4275 C CA . PRO B 1 220 ? 0.981 -21.094 7.707 1 96.25 220 PRO B CA 1
ATOM 4276 C C . PRO B 1 220 ? -0.527 -21.25 7.543 1 96.25 220 PRO B C 1
ATOM 4278 O O . PRO B 1 220 ? -0.982 -22.25 6.973 1 96.25 220 PRO B O 1
ATOM 4281 N N . ARG B 1 221 ? -1.303 -20.234 7.906 1 95.56 221 ARG B N 1
ATOM 4282 C CA . ARG B 1 221 ? -2.758 -20.359 7.922 1 95.56 221 ARG B CA 1
ATOM 4283 C C . ARG B 1 221 ? -3.338 -20.141 6.527 1 95.56 221 ARG B C 1
ATOM 4285 O O . ARG B 1 221 ? -4.512 -20.422 6.289 1 95.56 221 ARG B O 1
ATOM 4292 N N . LEU B 1 222 ? -2.506 -19.688 5.582 1 96.44 222 LEU B N 1
ATOM 4293 C CA . LEU B 1 222 ? -2.977 -19.406 4.23 1 96.44 222 LEU B CA 1
ATOM 4294 C C . LEU B 1 222 ? -2.465 -20.469 3.248 1 96.44 222 LEU B C 1
ATOM 4296 O O . LEU B 1 222 ? -2.697 -20.359 2.041 1 96.44 222 LEU B O 1
ATOM 4300 N N . MET B 1 223 ? -1.787 -21.469 3.793 1 94.75 223 MET B N 1
ATOM 4301 C CA . MET B 1 223 ? -1.176 -22.484 2.941 1 94.75 223 MET B CA 1
ATOM 4302 C C . MET B 1 223 ? -1.964 -23.797 3.004 1 94.75 223 MET B C 1
ATOM 4304 O O . MET B 1 223 ? -2.258 -24.297 4.09 1 94.75 223 MET B O 1
ATOM 4308 N N . ALA B 1 224 ? -2.25 -24.312 1.829 1 92.25 224 ALA B N 1
ATOM 4309 C CA . ALA B 1 224 ? -2.881 -25.641 1.756 1 92.25 224 ALA B CA 1
ATOM 4310 C C . ALA B 1 224 ? -1.842 -26.75 1.844 1 92.25 224 ALA B C 1
ATOM 4312 O O . ALA B 1 224 ? -2.186 -27.906 2.057 1 92.25 224 ALA B O 1
ATOM 4313 N N . ASN B 1 225 ? -0.575 -26.375 1.649 1 92.06 225 ASN B N 1
ATOM 4314 C CA . ASN B 1 225 ? 0.562 -27.297 1.68 1 92.06 225 ASN B CA 1
ATOM 4315 C C . ASN B 1 225 ? 0.433 -28.375 0.62 1 92.06 225 ASN B C 1
ATOM 4317 O O . ASN B 1 225 ? 0.771 -29.547 0.871 1 92.06 225 ASN B O 1
ATOM 4321 N N . ARG B 1 226 ? -0.14 -28.062 -0.459 1 91.62 226 ARG B N 1
ATOM 4322 C CA . ARG B 1 226 ? -0.21 -28.922 -1.642 1 91.62 226 ARG B CA 1
ATOM 4323 C C . ARG B 1 226 ? -0.213 -28.078 -2.918 1 91.62 226 ARG B C 1
ATOM 4325 O O . ARG B 1 226 ? -0.578 -26.906 -2.895 1 91.62 226 ARG B O 1
ATOM 4332 N N . THR B 1 227 ? 0.134 -28.75 -3.982 1 93.12 227 THR B N 1
ATOM 4333 C CA . THR B 1 227 ? 0.108 -28.109 -5.293 1 93.12 227 THR B CA 1
ATOM 4334 C C . THR B 1 227 ? -1.14 -28.516 -6.07 1 93.12 227 THR B C 1
ATOM 4336 O O . THR B 1 227 ? -1.751 -29.547 -5.777 1 93.12 227 THR B O 1
ATOM 4339 N N . LEU B 1 228 ? -1.507 -27.719 -7.035 1 94.19 228 LEU B N 1
ATOM 4340 C CA . LEU B 1 228 ? -2.621 -28.016 -7.926 1 94.19 228 LEU B CA 1
ATOM 4341 C C . LEU B 1 228 ? -2.123 -28.641 -9.234 1 94.19 228 LEU B C 1
ATOM 4343 O O . LEU B 1 228 ? -2.916 -28.922 -10.133 1 94.19 228 LEU B O 1
ATOM 4347 N N . THR B 1 229 ? -0.828 -28.812 -9.352 1 96.12 229 THR B N 1
ATOM 4348 C CA . THR B 1 229 ? -0.223 -29.359 -10.562 1 96.12 229 THR B CA 1
ATOM 4349 C C . THR B 1 229 ? 0.237 -30.797 -10.328 1 96.12 229 THR B C 1
ATOM 4351 O O . THR B 1 229 ? 1.152 -31.047 -9.539 1 96.12 229 THR B O 1
ATOM 4354 N N . TRP B 1 230 ? -0.377 -31.703 -11.023 1 94.62 230 TRP B N 1
ATOM 4355 C CA . TRP B 1 230 ? -0.022 -33.125 -10.938 1 94.62 230 TRP B CA 1
ATOM 4356 C C . TRP B 1 230 ? 1.306 -33.375 -11.641 1 94.62 230 TRP B C 1
ATOM 4358 O O . TRP B 1 230 ? 1.549 -32.875 -12.734 1 94.62 230 TRP B O 1
ATOM 4368 N N . VAL B 1 231 ? 2.104 -34.062 -11.008 1 94.31 231 VAL B N 1
ATOM 4369 C CA . VAL B 1 231 ? 3.379 -34.531 -11.555 1 94.31 231 VAL B CA 1
ATOM 4370 C C . VAL B 1 231 ? 3.58 -36 -11.219 1 94.31 231 VAL B C 1
ATOM 4372 O O . VAL B 1 231 ? 3.293 -36.438 -10.102 1 94.31 231 VAL B O 1
ATOM 4375 N N . ASP B 1 232 ? 4.023 -36.812 -12.188 1 93.69 232 ASP B N 1
ATOM 4376 C CA . ASP B 1 232 ? 4.254 -38.219 -11.953 1 93.69 232 ASP B CA 1
ATOM 4377 C C . ASP B 1 232 ? 5.707 -38.5 -11.555 1 93.69 232 ASP B C 1
ATOM 4379 O O . ASP B 1 232 ? 6.609 -38.406 -12.391 1 93.69 232 ASP B O 1
ATOM 4383 N N . TRP B 1 233 ? 5.879 -38.875 -10.359 1 90.88 233 TRP B N 1
ATOM 4384 C CA . TRP B 1 233 ? 7.211 -39.188 -9.852 1 90.88 233 TRP B CA 1
ATOM 4385 C C . TRP B 1 233 ? 7.379 -40.688 -9.633 1 90.88 233 TRP B C 1
ATOM 4387 O O . TRP B 1 233 ? 8.344 -41.125 -8.992 1 90.88 233 TRP B O 1
ATOM 4397 N N . SER B 1 234 ? 6.449 -41.406 -10.086 1 87.31 234 SER B N 1
ATOM 4398 C CA . SER B 1 234 ? 6.375 -42.844 -9.781 1 87.31 234 SER B CA 1
ATOM 4399 C C . SER B 1 234 ? 7.57 -43.594 -10.352 1 87.31 234 SER B C 1
ATOM 4401 O O . SER B 1 234 ? 7.906 -44.688 -9.883 1 87.31 234 SER B O 1
ATOM 4403 N N . ARG B 1 235 ? 8.227 -43.062 -11.328 1 87.94 235 ARG B N 1
ATOM 4404 C CA . ARG B 1 235 ? 9.336 -43.719 -11.977 1 87.94 235 ARG B CA 1
ATOM 4405 C C . ARG B 1 235 ? 10.633 -43.531 -11.203 1 87.94 235 ARG B C 1
ATOM 4407 O O . ARG B 1 235 ? 11.656 -44.125 -11.516 1 87.94 235 ARG B O 1
ATOM 4414 N N . GLY B 1 236 ? 10.594 -42.688 -10.289 1 79.12 236 GLY B N 1
ATOM 4415 C CA . GLY B 1 236 ? 11.781 -42.375 -9.5 1 79.12 236 GLY B CA 1
ATOM 4416 C C . GLY B 1 236 ? 12.781 -41.5 -10.234 1 79.12 236 GLY B C 1
ATOM 4417 O O . GLY B 1 236 ? 12.5 -41 -11.32 1 79.12 236 GLY B O 1
ATOM 4418 N N . GLY B 1 237 ? 13.898 -41.125 -9.547 1 80.44 237 GLY B N 1
ATOM 4419 C CA . GLY B 1 237 ? 14.953 -40.344 -10.164 1 80.44 237 GLY B CA 1
ATOM 4420 C C . GLY B 1 237 ? 14.82 -38.844 -9.891 1 80.44 237 GLY B C 1
ATOM 4421 O O . GLY B 1 237 ? 13.992 -38.438 -9.07 1 80.44 237 GLY B O 1
ATOM 4422 N N . ALA B 1 238 ? 15.688 -38.188 -10.586 1 79.38 238 ALA B N 1
ATOM 4423 C CA . ALA B 1 238 ? 15.812 -36.75 -10.336 1 79.38 238 ALA B CA 1
ATOM 4424 C C . ALA B 1 238 ? 14.812 -35.969 -11.172 1 79.38 238 ALA B C 1
ATOM 4426 O O . ALA B 1 238 ? 14.602 -34.781 -10.938 1 79.38 238 ALA B O 1
ATOM 4427 N N . HIS B 1 239 ? 14.133 -36.656 -12.133 1 87.44 239 HIS B N 1
ATOM 4428 C CA . HIS B 1 239 ? 13.172 -36 -13.008 1 87.44 239 HIS B CA 1
ATOM 4429 C C . HIS B 1 239 ? 11.852 -36.781 -13.062 1 87.44 239 HIS B C 1
ATOM 4431 O O . HIS B 1 239 ? 11.852 -38 -13.047 1 87.44 239 HIS B O 1
ATOM 4437 N N . PRO B 1 240 ? 10.781 -36.031 -13.141 1 93.12 240 PRO B N 1
ATOM 4438 C CA . PRO B 1 240 ? 9.484 -36.719 -13.25 1 93.12 240 PRO B CA 1
ATOM 4439 C C . PRO B 1 240 ? 9.266 -37.344 -14.625 1 93.12 240 PRO B C 1
ATOM 4441 O O . PRO B 1 240 ? 10.031 -37.094 -15.555 1 93.12 240 PRO B O 1
ATOM 4444 N N . ALA B 1 241 ? 8.25 -38.156 -14.688 1 94.81 241 ALA B N 1
ATOM 4445 C CA . ALA B 1 241 ? 7.895 -38.781 -15.953 1 94.81 241 ALA B CA 1
ATOM 4446 C C . ALA B 1 241 ? 7.426 -37.75 -16.969 1 94.81 241 ALA B C 1
ATOM 4448 O O . ALA B 1 241 ? 6.746 -36.781 -16.609 1 94.81 241 ALA B O 1
ATOM 4449 N N . THR B 1 242 ? 7.859 -37.969 -18.219 1 96.19 242 THR B N 1
ATOM 4450 C CA . THR B 1 242 ? 7.391 -37.156 -19.344 1 96.19 242 THR B CA 1
ATOM 4451 C C . THR B 1 242 ? 6.395 -37.938 -20.188 1 96.19 242 THR B C 1
ATOM 4453 O O . THR B 1 242 ? 6.594 -39.125 -20.469 1 96.19 242 THR B O 1
ATOM 4456 N N . PHE B 1 243 ? 5.352 -37.344 -20.688 1 97.06 243 PHE B N 1
ATOM 4457 C CA . PHE B 1 243 ? 4.285 -38 -21.406 1 97.06 243 PHE B CA 1
ATOM 4458 C C . PHE B 1 243 ? 4.152 -37.469 -22.828 1 97.06 243 PHE B C 1
ATOM 4460 O O . PHE B 1 243 ? 3.986 -36.25 -23 1 97.06 243 PHE B O 1
ATOM 4467 N N . GLY B 1 244 ? 4.23 -38.344 -23.766 1 97 244 GLY B N 1
ATOM 4468 C CA . GLY B 1 244 ? 4.09 -37.969 -25.156 1 97 244 GLY B CA 1
ATOM 4469 C C . GLY B 1 244 ? 2.807 -38.469 -25.781 1 97 244 GLY B C 1
ATOM 4470 O O . GLY B 1 244 ? 1.842 -38.781 -25.078 1 97 244 GLY B O 1
ATOM 4471 N N . LYS B 1 245 ? 2.834 -38.469 -27.062 1 96.5 245 LYS B N 1
ATOM 4472 C CA . LYS B 1 245 ? 1.664 -38.812 -27.875 1 96.5 245 LYS B CA 1
ATOM 4473 C C . LYS B 1 245 ? 1.065 -40.156 -27.453 1 96.5 245 LYS B C 1
ATOM 4475 O O . LYS B 1 245 ? -0.154 -40.281 -27.328 1 96.5 245 LYS B O 1
ATOM 4480 N N . ASN B 1 246 ? 1.89 -41.094 -27.125 1 94.88 246 ASN B N 1
ATOM 4481 C CA . ASN B 1 246 ? 1.442 -42.469 -26.891 1 94.88 246 ASN B CA 1
ATOM 4482 C C . ASN B 1 246 ? 0.977 -42.656 -25.453 1 94.88 246 ASN B C 1
ATOM 4484 O O . ASN B 1 246 ? 0.386 -43.688 -25.125 1 94.88 246 ASN B O 1
ATOM 4488 N N . ASP B 1 247 ? 1.165 -41.688 -24.656 1 94.44 247 ASP B N 1
ATOM 4489 C CA . ASP B 1 247 ? 0.815 -41.781 -23.234 1 94.44 247 ASP B CA 1
ATOM 4490 C C . ASP B 1 247 ? -0.564 -41.188 -22.969 1 94.44 247 ASP B C 1
ATOM 4492 O O . ASP B 1 247 ? -1.157 -41.438 -21.906 1 94.44 247 ASP B O 1
ATOM 4496 N N . VAL B 1 248 ? -1.016 -40.375 -23.938 1 94.19 248 VAL B N 1
ATOM 4497 C CA . VAL B 1 248 ? -2.248 -39.625 -23.75 1 94.19 248 VAL B CA 1
ATOM 4498 C C . VAL B 1 248 ? -3.451 -40.5 -24.078 1 94.19 248 VAL B C 1
ATOM 4500 O O . VAL B 1 248 ? -3.586 -40.969 -25.219 1 94.19 248 VAL B O 1
ATOM 4503 N N . SER B 1 249 ? -4.188 -40.75 -23.078 1 94.31 249 SER B N 1
ATOM 4504 C CA . SER B 1 249 ? -5.422 -41.5 -23.234 1 94.31 249 SER B CA 1
ATOM 4505 C C . SER B 1 249 ? -6.445 -41.125 -22.172 1 94.31 249 SER B C 1
ATOM 4507 O O . SER B 1 249 ? -6.102 -40.5 -21.156 1 94.31 249 SER B O 1
ATOM 4509 N N . GLU B 1 250 ? -7.719 -41.438 -22.469 1 92.94 250 GLU B N 1
ATOM 4510 C CA . GLU B 1 250 ? -8.781 -41.156 -21.5 1 92.94 250 GLU B CA 1
ATOM 4511 C C . GLU B 1 250 ? -8.508 -41.875 -20.188 1 92.94 250 GLU B C 1
ATOM 4513 O O . GLU B 1 250 ? -8.727 -41.312 -19.109 1 92.94 250 GLU B O 1
ATOM 4518 N N . ARG B 1 251 ? -8.055 -43.062 -20.312 1 91.25 251 ARG B N 1
ATOM 4519 C CA . ARG B 1 251 ? -7.766 -43.875 -19.109 1 91.25 251 ARG B CA 1
ATOM 4520 C C . ARG B 1 251 ? -6.676 -43.188 -18.266 1 91.25 251 ARG B C 1
ATOM 4522 O O . ARG B 1 251 ? -6.758 -43.188 -17.047 1 91.25 251 ARG B O 1
ATOM 4529 N N . PHE B 1 252 ? -5.695 -42.688 -18.906 1 92.38 252 PHE B N 1
ATOM 4530 C CA . PHE B 1 252 ? -4.586 -42.031 -18.25 1 92.38 252 PHE B CA 1
ATOM 4531 C C . PHE B 1 252 ? -5.086 -40.875 -17.406 1 92.38 252 PHE B C 1
ATOM 4533 O O . PHE B 1 252 ? -4.758 -40.75 -16.219 1 92.38 252 PHE B O 1
ATOM 4540 N N . PHE B 1 253 ? -5.969 -40.031 -17.953 1 91.44 253 PHE B N 1
ATOM 4541 C CA . PHE B 1 253 ? -6.43 -38.844 -17.266 1 91.44 253 PHE B CA 1
ATOM 4542 C C . PHE B 1 253 ? -7.477 -39.188 -16.219 1 91.44 253 PHE B C 1
ATOM 4544 O O . PHE B 1 253 ? -7.586 -38.469 -15.203 1 91.44 253 PHE B O 1
ATOM 4551 N N . LYS B 1 254 ? -8.195 -40.219 -16.438 1 86.31 254 LYS B N 1
ATOM 4552 C CA . LYS B 1 254 ? -9.102 -40.688 -15.398 1 86.31 254 LYS B CA 1
ATOM 4553 C C . LYS B 1 254 ? -8.352 -41 -14.117 1 86.31 254 LYS B C 1
ATOM 4555 O O . LYS B 1 254 ? -8.836 -40.75 -13.016 1 86.31 254 LYS B O 1
ATOM 4560 N N . LYS B 1 255 ? -7.23 -41.531 -14.336 1 84.12 255 LYS B N 1
ATOM 4561 C CA . LYS B 1 255 ? -6.395 -41.875 -13.18 1 84.12 255 LYS B CA 1
ATOM 4562 C C . LYS B 1 255 ? -5.93 -40.594 -12.469 1 84.12 255 LYS B C 1
ATOM 4564 O O . LYS B 1 255 ? -5.863 -40.562 -11.234 1 84.12 255 LYS B O 1
ATOM 4569 N N . ILE B 1 256 ? -5.613 -39.625 -13.172 1 84.88 256 ILE B N 1
ATOM 4570 C CA . ILE B 1 256 ? -5.109 -38.375 -12.617 1 84.88 256 ILE B CA 1
ATOM 4571 C C . ILE B 1 256 ? -6.234 -37.625 -11.891 1 84.88 256 ILE B C 1
ATOM 4573 O O . ILE B 1 256 ? -6.043 -37.125 -10.781 1 84.88 256 ILE B O 1
ATOM 4577 N N . ILE B 1 257 ? -7.406 -37.594 -12.453 1 80.38 257 ILE B N 1
ATOM 4578 C CA . ILE B 1 257 ? -8.5 -36.781 -11.992 1 80.38 257 ILE B CA 1
ATOM 4579 C C . ILE B 1 257 ? -9.305 -37.5 -10.922 1 80.38 257 ILE B C 1
ATOM 4581 O O . ILE B 1 257 ? -9.68 -36.906 -9.906 1 80.38 257 ILE B O 1
ATOM 4585 N N . GLU B 1 258 ? -9.617 -38.781 -11.148 1 71.12 258 GLU B N 1
ATOM 4586 C CA . GLU B 1 258 ? -10.523 -39.531 -10.281 1 71.12 258 GLU B CA 1
ATOM 4587 C C . GLU B 1 258 ? -9.75 -40.406 -9.312 1 71.12 258 GLU B C 1
ATOM 4589 O O . GLU B 1 258 ? -10.273 -40.812 -8.273 1 71.12 258 GLU B O 1
ATOM 4594 N N . GLY B 1 259 ? -8.609 -40.75 -9.648 1 61.44 259 GLY B N 1
ATOM 4595 C CA . GLY B 1 259 ? -7.902 -41.812 -8.93 1 61.44 259 GLY B CA 1
ATOM 4596 C C . GLY B 1 259 ? -7.223 -41.312 -7.664 1 61.44 259 GLY B C 1
ATOM 4597 O O . GLY B 1 259 ? -6.598 -42.094 -6.941 1 61.44 259 GLY B O 1
ATOM 4598 N N . THR B 1 260 ? -7.27 -40.062 -7.406 1 64.31 260 THR B N 1
ATOM 4599 C CA . THR B 1 260 ? -6.508 -39.594 -6.25 1 64.31 260 THR B CA 1
ATOM 4600 C C . THR B 1 260 ? -7.434 -38.938 -5.219 1 64.31 260 THR B C 1
ATOM 4602 O O . THR B 1 260 ? -8.367 -38.219 -5.574 1 64.31 260 THR B O 1
ATOM 4605 N N . ASN B 1 261 ? -7.387 -39.531 -4.031 1 67.75 261 ASN B N 1
ATOM 4606 C CA . ASN B 1 261 ? -7.98 -38.844 -2.889 1 67.75 261 ASN B CA 1
ATOM 4607 C C . ASN B 1 261 ? -7.004 -37.875 -2.254 1 67.75 261 ASN B C 1
ATOM 4609 O O . ASN B 1 261 ? -5.824 -38.188 -2.082 1 67.75 261 ASN B O 1
ATOM 4613 N N . CYS B 1 262 ? -7.418 -36.688 -2.293 1 74.69 262 CYS B N 1
ATOM 4614 C CA . CYS B 1 262 ? -6.562 -35.719 -1.625 1 74.69 262 CYS B CA 1
ATOM 4615 C C . CYS B 1 262 ? -7.344 -34.938 -0.566 1 74.69 262 CYS B C 1
ATOM 4617 O O . CYS B 1 262 ? -8.547 -35.125 -0.41 1 74.69 262 CYS B O 1
ATOM 4619 N N . THR B 1 263 ? -6.582 -34.562 0.43 1 66.62 263 THR B N 1
ATOM 4620 C CA . THR B 1 263 ? -7.199 -33.781 1.507 1 66.62 263 THR B CA 1
ATOM 4621 C C . THR B 1 263 ? -6.934 -32.312 1.325 1 66.62 263 THR B C 1
ATOM 4623 O O . THR B 1 263 ? -5.859 -31.906 0.866 1 66.62 263 THR B O 1
ATOM 4626 N N . TYR B 1 264 ? -8.031 -31.578 1.358 1 63.38 264 TYR B N 1
ATOM 4627 C CA . TYR B 1 264 ? -7.988 -30.125 1.468 1 63.38 264 TYR B CA 1
ATOM 4628 C C . TYR B 1 264 ? -8.594 -29.656 2.787 1 63.38 264 TYR B C 1
ATOM 4630 O O . TYR B 1 264 ? -9.781 -29.875 3.049 1 63.38 264 TYR B O 1
ATOM 4638 N N . ASN B 1 265 ? -7.684 -28.953 3.625 1 58.72 265 ASN B N 1
ATOM 4639 C CA . ASN B 1 265 ? -8.07 -28.531 4.969 1 58.72 265 ASN B CA 1
ATOM 4640 C C . ASN B 1 265 ? -8.68 -29.688 5.758 1 58.72 265 ASN B C 1
ATOM 4642 O O . ASN B 1 265 ? -9.758 -29.547 6.34 1 58.72 265 ASN B O 1
ATOM 4646 N N . ASP B 1 266 ? -7.957 -30.781 5.586 1 60.03 266 ASP B N 1
ATOM 4647 C CA . ASP B 1 266 ? -8.258 -32 6.328 1 60.03 266 ASP B CA 1
ATOM 4648 C C . ASP B 1 266 ? -9.594 -32.594 5.887 1 60.03 266 ASP B C 1
ATOM 4650 O O . ASP B 1 266 ? -10.188 -33.406 6.598 1 60.03 266 ASP B O 1
ATOM 4654 N N . GLN B 1 267 ? -10.07 -31.969 4.879 1 66.88 267 GLN B N 1
ATOM 4655 C CA . GLN B 1 267 ? -11.297 -32.5 4.312 1 66.88 267 GLN B CA 1
ATOM 4656 C C . GLN B 1 267 ? -11.023 -33.188 2.975 1 66.88 267 GLN B C 1
ATOM 4658 O O . GLN B 1 267 ? -10.258 -32.688 2.156 1 66.88 267 GLN B O 1
ATOM 4663 N N . PRO B 1 268 ? -11.523 -34.344 2.844 1 71.38 268 PRO B N 1
ATOM 4664 C CA . PRO B 1 268 ? -11.352 -35.031 1.555 1 71.38 268 PRO B CA 1
ATOM 4665 C C . PRO B 1 268 ? -11.922 -34.219 0.387 1 71.38 268 PRO B C 1
ATOM 4667 O O . PRO B 1 268 ? -12.961 -33.562 0.533 1 71.38 268 PRO B O 1
ATOM 4670 N N . THR B 1 269 ? -11.141 -34.094 -0.577 1 71.44 269 THR B N 1
ATOM 4671 C CA . THR B 1 269 ? -11.641 -33.438 -1.794 1 71.44 269 THR B CA 1
ATOM 4672 C C . THR B 1 269 ? -11.328 -34.312 -3.018 1 71.44 269 THR B C 1
ATOM 4674 O O . THR B 1 269 ? -10.367 -35.062 -3.01 1 71.44 269 THR B O 1
ATOM 4677 N N . THR B 1 270 ? -12.289 -34.312 -3.93 1 66.19 270 THR B N 1
ATOM 4678 C CA . THR B 1 270 ? -12.133 -35.094 -5.141 1 66.19 270 THR B CA 1
ATOM 4679 C C . THR B 1 270 ? -11.359 -34.312 -6.203 1 66.19 270 THR B C 1
ATOM 4681 O O . THR B 1 270 ? -10.906 -34.906 -7.191 1 66.19 270 THR B O 1
ATOM 4684 N N . ARG B 1 271 ? -11.258 -33.094 -6.012 1 77.88 271 ARG B N 1
ATOM 4685 C CA . ARG B 1 271 ? -10.492 -32.312 -6.984 1 77.88 271 ARG B CA 1
ATOM 4686 C C . ARG B 1 271 ? -9.086 -32.031 -6.473 1 77.88 271 ARG B C 1
ATOM 4688 O O . ARG B 1 271 ? -8.852 -31 -5.844 1 77.88 271 ARG B O 1
ATOM 4695 N N . CYS B 1 272 ? -8.242 -32.875 -6.887 1 84 272 CYS B N 1
ATOM 4696 C CA . CYS B 1 272 ? -6.891 -32.781 -6.348 1 84 272 CYS B CA 1
ATOM 4697 C C . CYS B 1 272 ? -6.027 -31.859 -7.199 1 84 272 CYS B C 1
ATOM 4699 O O . CYS B 1 272 ? -5.254 -31.062 -6.664 1 84 272 CYS B O 1
ATOM 4701 N N . PHE B 1 273 ? -6.273 -31.969 -8.531 1 93.25 273 PHE B N 1
ATOM 4702 C CA . PHE B 1 273 ? -5.375 -31.25 -9.43 1 93.25 273 PHE B CA 1
ATOM 4703 C C . PHE B 1 273 ? -6.164 -30.5 -10.5 1 93.25 273 PHE B C 1
ATOM 4705 O O . PHE B 1 273 ? -7.184 -31 -10.984 1 93.25 273 PHE B O 1
ATOM 4712 N N . LEU B 1 274 ? -5.719 -29.328 -10.828 1 95.5 274 LEU B N 1
ATOM 4713 C CA . LEU B 1 274 ? -6.297 -28.531 -11.898 1 95.5 274 LEU B CA 1
ATOM 4714 C C . LEU B 1 274 ? -5.406 -28.562 -13.141 1 95.5 274 LEU B C 1
ATOM 4716 O O . LEU B 1 274 ? -5.867 -28.281 -14.25 1 95.5 274 LEU B O 1
ATOM 4720 N N . PHE B 1 275 ? -4.133 -28.875 -12.969 1 97.25 275 PHE B N 1
ATOM 4721 C CA . PHE B 1 275 ? -3.123 -28.906 -14.016 1 97.25 275 PHE B CA 1
ATOM 4722 C C . PHE B 1 275 ? -2.254 -30.141 -13.914 1 97.25 275 PHE B C 1
ATOM 4724 O O . PHE B 1 275 ? -2.303 -30.859 -12.906 1 97.25 275 PHE B O 1
ATOM 4731 N N . ALA B 1 276 ? -1.531 -30.422 -14.992 1 96.69 276 ALA B N 1
ATOM 4732 C CA . ALA B 1 276 ? -0.609 -31.562 -14.992 1 96.69 276 ALA B CA 1
ATOM 4733 C C . ALA B 1 276 ? 0.663 -31.234 -15.766 1 96.69 276 ALA B C 1
ATOM 4735 O O . ALA B 1 276 ? 0.637 -30.438 -16.703 1 96.69 276 ALA B O 1
ATOM 4736 N N . ARG B 1 277 ? 1.645 -31.688 -15.328 1 96.06 277 ARG B N 1
ATOM 4737 C CA . ARG B 1 277 ? 2.961 -31.625 -15.953 1 96.06 277 ARG B CA 1
ATOM 4738 C C . ARG B 1 277 ? 3.65 -33 -15.898 1 96.06 277 ARG B C 1
ATOM 4740 O O . ARG B 1 277 ? 3.357 -33.812 -15.023 1 96.06 277 ARG B O 1
ATOM 4747 N N . LYS B 1 278 ? 4.535 -33.438 -16.766 1 95.62 278 LYS B N 1
ATOM 4748 C CA . LYS B 1 278 ? 5.359 -32.875 -17.828 1 95.62 278 LYS B CA 1
ATOM 4749 C C . LYS B 1 278 ? 5.031 -33.531 -19.172 1 95.62 278 LYS B C 1
ATOM 4751 O O . LYS B 1 278 ? 5.398 -34.656 -19.422 1 95.62 278 LYS B O 1
ATOM 4756 N N . PHE B 1 279 ? 4.379 -32.781 -20.031 1 97.88 279 PHE B N 1
ATOM 4757 C CA . PHE B 1 279 ? 3.971 -33.312 -21.328 1 97.88 279 PHE B CA 1
ATOM 4758 C C . PHE B 1 279 ? 4.906 -32.844 -22.438 1 97.88 279 PHE B C 1
ATOM 4760 O O . PHE B 1 279 ? 5.336 -31.688 -22.438 1 97.88 279 PHE B O 1
ATOM 4767 N N . ALA B 1 280 ? 5.184 -33.781 -23.297 1 97.69 280 ALA B N 1
ATOM 4768 C CA . ALA B 1 280 ? 6.004 -33.469 -24.453 1 97.69 280 ALA B CA 1
ATOM 4769 C C . ALA B 1 280 ? 5.16 -32.875 -25.578 1 97.69 280 ALA B C 1
ATOM 4771 O O . ALA B 1 280 ? 3.959 -33.125 -25.672 1 97.69 280 ALA B O 1
ATOM 4772 N N . PRO B 1 281 ? 5.82 -32.125 -26.438 1 96.94 281 PRO B N 1
ATOM 4773 C CA . PRO B 1 281 ? 5.086 -31.469 -27.516 1 96.94 281 PRO B CA 1
ATOM 4774 C C . PRO B 1 281 ? 4.266 -32.438 -28.359 1 96.94 281 PRO B C 1
ATOM 4776 O O . PRO B 1 281 ? 3.199 -32.094 -28.859 1 96.94 281 PRO B O 1
ATOM 4779 N N . SER B 1 282 ? 4.711 -33.656 -28.469 1 97.88 282 SER B N 1
ATOM 4780 C CA . SER B 1 282 ? 4.027 -34.625 -29.281 1 97.88 282 SER B CA 1
ATOM 4781 C C . SER B 1 282 ? 2.654 -34.969 -28.719 1 97.88 282 SER B C 1
ATOM 4783 O O . SER B 1 282 ? 1.822 -35.562 -29.406 1 97.88 282 SER B O 1
ATOM 4785 N N . ALA B 1 283 ? 2.424 -34.562 -27.547 1 98 283 ALA B N 1
ATOM 4786 C CA . ALA B 1 283 ? 1.158 -34.875 -26.891 1 98 283 ALA B CA 1
ATOM 4787 C C . ALA B 1 283 ? 0.056 -33.906 -27.328 1 98 283 ALA B C 1
ATOM 4789 O O . ALA B 1 283 ? -1.124 -34.156 -27.047 1 98 283 ALA B O 1
ATOM 4790 N N . LEU B 1 284 ? 0.367 -32.875 -28.062 1 97.94 284 LEU B N 1
ATOM 4791 C CA . LEU B 1 284 ? -0.574 -31.797 -28.328 1 97.94 284 LEU B CA 1
ATOM 4792 C C . LEU B 1 284 ? -1.797 -32.312 -29.078 1 97.94 284 LEU B C 1
ATOM 4794 O O . LEU B 1 284 ? -2.932 -32.094 -28.641 1 97.94 284 LEU B O 1
ATOM 4798 N N . GLU B 1 285 ? -1.587 -33.062 -30.172 1 97.5 285 GLU B N 1
ATOM 4799 C CA . GLU B 1 285 ? -2.695 -33.469 -31.031 1 97.5 285 GLU B CA 1
ATOM 4800 C C . GLU B 1 285 ? -3.65 -34.406 -30.281 1 97.5 285 GLU B C 1
ATOM 4802 O O . GLU B 1 285 ? -4.863 -34.156 -30.266 1 97.5 285 GLU B O 1
ATOM 4807 N N . PRO B 1 286 ? -3.088 -35.375 -29.625 1 96.88 286 PRO B N 1
ATOM 4808 C CA . PRO B 1 286 ? -3.998 -36.219 -28.844 1 96.88 286 PRO B CA 1
ATOM 4809 C C . PRO B 1 286 ? -4.707 -35.469 -27.734 1 96.88 286 PRO B C 1
ATOM 4811 O O . PRO B 1 286 ? -5.863 -35.75 -27.422 1 96.88 286 PRO B O 1
ATOM 4814 N N . LEU B 1 287 ? -4.07 -34.531 -27.109 1 97.19 287 LEU B N 1
ATOM 4815 C CA . LEU B 1 287 ? -4.676 -33.75 -26.031 1 97.19 287 LEU B CA 1
ATOM 4816 C C . LEU B 1 287 ? -5.832 -32.906 -26.578 1 97.19 287 LEU B C 1
ATOM 4818 O O . LEU B 1 287 ? -6.887 -32.812 -25.938 1 97.19 287 LEU B O 1
ATOM 4822 N N . LEU B 1 288 ? -5.637 -32.281 -27.75 1 97.12 288 LEU B N 1
ATOM 4823 C CA . LEU B 1 288 ? -6.691 -31.484 -28.375 1 97.12 288 LEU B CA 1
ATOM 4824 C C . LEU B 1 288 ? -7.906 -32.344 -28.688 1 97.12 288 LEU B C 1
ATOM 4826 O O . LEU B 1 288 ? -9.047 -31.906 -28.531 1 97.12 288 LEU B O 1
ATOM 4830 N N . ALA B 1 289 ? -7.613 -33.531 -29.062 1 95.44 289 ALA B N 1
ATOM 4831 C CA . ALA B 1 289 ? -8.688 -34.469 -29.422 1 95.44 289 ALA B CA 1
ATOM 4832 C C . ALA B 1 289 ? -9.508 -34.844 -28.203 1 95.44 289 ALA B C 1
ATOM 4834 O O . ALA B 1 289 ? -10.719 -35.062 -28.297 1 95.44 289 ALA B O 1
ATOM 4835 N N . LEU B 1 290 ? -8.875 -34.906 -27.078 1 94 290 LEU B N 1
ATOM 4836 C CA . LEU B 1 290 ? -9.523 -35.375 -25.859 1 94 290 LEU B CA 1
ATOM 4837 C C . LEU B 1 290 ? -10.062 -34.219 -25.047 1 94 290 LEU B C 1
ATOM 4839 O O . LEU B 1 290 ? -10.789 -34.406 -24.078 1 94 290 LEU B O 1
ATOM 4843 N N . ALA B 1 291 ? -9.742 -33 -25.359 1 93.31 291 ALA B N 1
ATOM 4844 C CA . ALA B 1 291 ? -9.922 -31.828 -24.516 1 93.31 291 ALA B CA 1
ATOM 4845 C C . ALA B 1 291 ? -11.375 -31.656 -24.109 1 93.31 291 ALA B C 1
ATOM 4847 O O . ALA B 1 291 ? -11.672 -31.438 -22.922 1 93.31 291 ALA B O 1
ATOM 4848 N N . SER B 1 292 ? -12.305 -31.734 -25.094 1 91.88 292 SER B N 1
ATOM 4849 C CA . SER B 1 292 ? -13.719 -31.516 -24.812 1 91.88 292 SER B CA 1
ATOM 4850 C C . SER B 1 292 ? -14.297 -32.656 -23.969 1 91.88 292 SER B C 1
ATOM 4852 O O . SER B 1 292 ? -14.914 -32.406 -22.938 1 91.88 292 SER B O 1
ATOM 4854 N N . ARG B 1 293 ? -14 -33.875 -24.312 1 90.75 293 ARG B N 1
ATOM 4855 C CA . ARG B 1 293 ? -14.625 -35.031 -23.688 1 90.75 293 ARG B CA 1
ATOM 4856 C C . ARG B 1 293 ? -14.047 -35.281 -22.297 1 90.75 293 ARG B C 1
ATOM 4858 O O . ARG 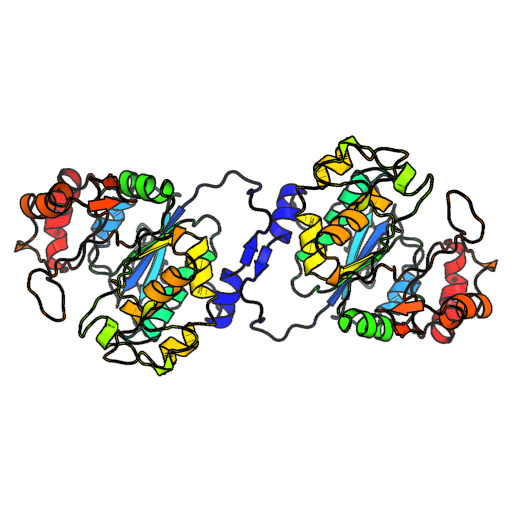B 1 293 ? -14.773 -35.688 -21.391 1 90.75 293 ARG B O 1
ATOM 4865 N N . VAL B 1 294 ? -12.773 -35 -22.141 1 87.44 294 VAL B N 1
ATOM 4866 C CA . VAL B 1 294 ? -12.109 -35.406 -20.922 1 87.44 294 VAL B CA 1
ATOM 4867 C C . VAL B 1 294 ? -11.969 -34.219 -19.969 1 87.44 294 VAL B C 1
ATOM 4869 O O . VAL B 1 294 ? -12.141 -34.375 -18.75 1 87.44 294 VAL B O 1
ATOM 4872 N N . PHE B 1 295 ? -11.766 -33 -20.453 1 89.62 295 PHE B N 1
ATOM 4873 C CA . PHE B 1 295 ? -11.453 -31.875 -19.594 1 89.62 295 PHE B CA 1
ATOM 4874 C C . PHE B 1 295 ? -12.586 -30.859 -19.609 1 89.62 295 PHE B C 1
ATOM 4876 O O . PHE B 1 295 ? -12.602 -29.938 -18.797 1 89.62 295 PHE B O 1
ATOM 4883 N N . GLY B 1 296 ? -13.531 -30.984 -20.547 1 89.56 296 GLY B N 1
ATOM 4884 C CA . GLY B 1 296 ? -14.594 -30 -20.703 1 89.56 296 GLY B CA 1
ATOM 4885 C C . GLY B 1 296 ? -14.109 -28.703 -21.344 1 89.56 296 GLY B C 1
ATOM 4886 O O . GLY B 1 296 ? -14.68 -27.641 -21.094 1 89.56 296 GLY B O 1
ATOM 4887 N N . ILE B 1 297 ? -13 -28.812 -22.078 1 91.12 297 ILE B N 1
ATOM 4888 C CA . ILE B 1 297 ? -12.414 -27.672 -22.766 1 91.12 297 ILE B CA 1
ATOM 4889 C C . ILE B 1 297 ? -12.883 -27.641 -24.219 1 91.12 297 ILE B C 1
ATOM 4891 O O . ILE B 1 297 ? -12.617 -28.578 -24.984 1 91.12 297 ILE B O 1
ATOM 4895 N N . HIS B 1 298 ? -13.625 -26.641 -24.547 1 88.5 298 HIS B N 1
ATOM 4896 C CA . HIS B 1 298 ? -14.258 -26.578 -25.859 1 88.5 298 HIS B CA 1
ATOM 4897 C C . HIS B 1 298 ? -13.617 -25.516 -26.734 1 88.5 298 HIS B C 1
ATOM 4899 O O . HIS B 1 298 ? -13.164 -24.484 -26.234 1 88.5 298 HIS B O 1
#

Nearest PDB structures (foldseek):
  2gam-assembly2_C  TM=6.156E-01  e=3.237E-09  Mus musculus
  8j2n-assembly2_B  TM=5.291E-01  e=1.221E-03  Mycobacterium tuberculosis H37Rv
  6su6-assembly1_A  TM=3.865E-01  e=2.707E+00  Persicaria tinctoria
  6su7-assembly4_D  TM=3.808E-01  e=3.649E+00  Persicaria tinctoria
  5nlm-assembly2_B  TM=3.580E-01  e=3.438E+00  Persicaria tinctoria

InterPro domains:
  IPR003406 Glycosyl transferase, family 14 [PF02485] (30-256)
  IPR044174 Glycosyltransferase BC10-like [PTHR31042] (2-288)